Protein AF-A0A972IA27-F1 (afdb_monomer)

Mean predicted aligned error: 13.94 Å

Secondary structure (DSSP, 8-state):
-EEEEE--TT-HHHHHHHHHHHHTS--EEETTEEEEE--HHHHHHHHHH-SS-SEEEEEEEEEE--SHHHHHHHHHTS-HHHHB-TTSEEEEEEEEE-SS-HHHHHHHHHHHHHHHHHHHHS--PEE-SSS-SEEEEEEEETTEEEEEEETTSS-TT--S-SPTT---SS-HHHHHHHHHHTTHHHHHHTT--EEETT-TT-HHHHHHHHHHTT--GGGGSPPPPTTBTT--HHHHHHHHHHHHHTS-S--SS-EEEEES-HHHHHHHHHHHHHTT-GGGEEEEES-GGG--PPSSS--EEEE----S--TT-HHHHHHHHHHHHHHHHHH-TT-EEEEEES-HHHHHHT-S--SEEEEEEETTEEEEEEEEE--SS--SS---TTT---GGGHHHHHHHHHHHHHHHHHHHHTTBSEEEEEES-BTTB-EEEEEETTEEEEEEPPPPTTS-HHHHHHHHHHHHHHHHHHH---GGGEEEEE-----TT-------S-PPEEEEEETTEEEEEE-SSSS--S--GGGHHHHHHHTTT-TTSEEEEES-TT-HHHHHHHHTT-EEEEEES-HHHHHHHHHHHHTTT--GGGSEEEES-HHHHHHH----EEEEEE---SEE--SSSSS-EEHHHHHHHHHHHHHHHEEEEEEEEEEE--TT----HHHHHHEEEEE-HHHHS-TTS-TTS-EEEEEEE-GGGG-

Radius of gyration: 35.7 Å; Cα contacts (8 Å, |Δi|>4): 1403; chains: 1; bounding box: 80×59×94 Å

Structure (mmCIF, N/CA/C/O backbone):
data_AF-A0A972IA27-F1
#
_entry.id   AF-A0A972IA27-F1
#
loop_
_atom_site.group_PDB
_atom_site.id
_atom_site.type_symbol
_atom_site.label_atom_id
_atom_site.label_alt_id
_atom_site.label_comp_id
_atom_site.label_asym_id
_atom_site.label_entity_id
_atom_site.label_seq_id
_atom_site.pdbx_PDB_ins_code
_atom_site.Cartn_x
_atom_site.Cartn_y
_atom_site.Cartn_z
_atom_site.occupancy
_atom_site.B_iso_or_equiv
_atom_site.auth_seq_id
_atom_site.auth_comp_id
_atom_site.auth_asym_id
_atom_site.auth_atom_id
_atom_site.pdbx_PDB_model_num
ATOM 1 N N . MET A 1 1 ? 24.805 4.452 -38.088 1.00 94.69 1 MET A N 1
ATOM 2 C CA . MET A 1 1 ? 23.675 5.249 -37.567 1.00 94.69 1 MET A CA 1
ATOM 3 C C . MET A 1 1 ? 23.928 5.416 -36.092 1.00 94.69 1 MET A C 1
ATOM 5 O O . MET A 1 1 ? 24.221 4.414 -35.439 1.00 94.69 1 MET A O 1
ATOM 9 N N . HIS A 1 2 ? 23.782 6.631 -35.568 1.00 97.25 2 HIS A N 1
ATOM 10 C CA . HIS A 1 2 ? 23.992 6.855 -34.144 1.00 97.25 2 HIS A CA 1
ATOM 11 C C . HIS A 1 2 ? 22.748 6.428 -33.351 1.00 97.25 2 HIS A C 1
ATOM 13 O O . HIS A 1 2 ? 21.704 7.080 -33.422 1.00 97.25 2 HIS A O 1
ATOM 19 N N . LEU A 1 3 ? 22.849 5.308 -32.631 1.00 97.69 3 LEU A N 1
ATOM 20 C CA . LEU A 1 3 ? 21.787 4.743 -31.800 1.00 97.69 3 LEU A CA 1
ATOM 21 C C . LEU A 1 3 ? 21.959 5.166 -30.338 1.00 97.69 3 LEU A C 1
ATOM 23 O O . LEU A 1 3 ? 23.075 5.208 -29.811 1.00 97.69 3 LEU A O 1
ATOM 27 N N . VAL A 1 4 ? 20.836 5.422 -29.668 1.00 97.62 4 VAL A N 1
ATOM 28 C CA . VAL A 1 4 ? 20.788 5.778 -28.247 1.00 97.62 4 VAL A CA 1
ATOM 29 C C . VAL A 1 4 ? 19.712 4.960 -27.539 1.00 97.62 4 VAL A C 1
ATOM 31 O O . VAL A 1 4 ? 18.527 5.059 -27.852 1.00 97.62 4 VAL A O 1
ATOM 34 N N . LEU A 1 5 ? 20.112 4.170 -26.548 1.00 97.56 5 LEU A N 1
ATOM 35 C CA . LEU A 1 5 ? 19.205 3.496 -25.624 1.00 97.56 5 LEU A CA 1
ATOM 36 C C . LEU A 1 5 ? 19.010 4.370 -24.388 1.00 97.56 5 LEU A C 1
ATOM 38 O O . LEU A 1 5 ? 19.972 4.675 -23.686 1.00 97.56 5 LEU A O 1
ATOM 42 N N . ILE A 1 6 ? 17.770 4.754 -24.093 1.00 95.44 6 ILE A N 1
ATOM 43 C CA . ILE A 1 6 ? 17.467 5.557 -22.902 1.00 95.44 6 ILE A CA 1
ATOM 44 C C . ILE A 1 6 ? 17.342 4.643 -21.690 1.00 95.44 6 ILE A C 1
ATOM 46 O O . ILE A 1 6 ? 16.484 3.753 -21.654 1.00 95.44 6 ILE A O 1
ATOM 50 N N . ALA A 1 7 ? 18.151 4.900 -20.672 1.00 93.00 7 ALA A N 1
ATOM 51 C CA . ALA A 1 7 ? 18.207 4.141 -19.436 1.00 93.00 7 ALA A CA 1
ATOM 52 C C . ALA A 1 7 ? 17.626 4.960 -18.274 1.00 93.00 7 ALA A C 1
ATOM 54 O O . ALA A 1 7 ? 17.709 6.186 -18.235 1.00 93.00 7 ALA A O 1
ATOM 55 N N . SER A 1 8 ? 17.021 4.281 -17.299 1.00 90.12 8 SER A N 1
ATOM 56 C CA . SER A 1 8 ? 16.712 4.941 -16.024 1.00 90.12 8 SER A CA 1
ATOM 57 C C . SER A 1 8 ? 18.010 5.187 -15.260 1.00 90.12 8 SER A C 1
ATOM 59 O O . SER A 1 8 ? 18.929 4.377 -15.340 1.00 90.12 8 SER A O 1
ATOM 61 N N . ARG A 1 9 ? 18.077 6.273 -14.491 1.00 87.75 9 ARG A N 1
ATOM 62 C CA . ARG A 1 9 ? 19.281 6.627 -13.734 1.00 87.75 9 ARG A CA 1
ATOM 63 C C . ARG A 1 9 ? 19.679 5.514 -12.754 1.00 87.75 9 ARG A C 1
ATOM 65 O O . ARG A 1 9 ? 18.864 5.106 -11.921 1.00 87.75 9 ARG A O 1
ATOM 72 N N . GLY A 1 10 ? 20.927 5.068 -12.843 1.00 89.94 10 GLY A N 1
ATOM 73 C CA . GLY A 1 10 ? 21.500 3.919 -12.137 1.00 89.94 10 GLY A CA 1
ATOM 74 C C . GLY A 1 10 ? 21.428 2.593 -12.911 1.00 89.94 10 GLY A C 1
ATOM 75 O O . GLY A 1 10 ? 22.058 1.619 -12.502 1.00 89.94 10 GLY A O 1
ATOM 76 N N . ALA A 1 11 ? 20.669 2.522 -14.011 1.00 94.06 11 ALA A N 1
ATOM 77 C CA . ALA A 1 11 ? 20.526 1.322 -14.841 1.00 94.06 11 ALA A CA 1
ATOM 78 C C . ALA A 1 11 ? 21.429 1.330 -16.088 1.00 94.06 11 ALA A C 1
ATOM 80 O O . ALA A 1 11 ? 21.456 0.338 -16.815 1.00 94.06 11 ALA A O 1
ATOM 81 N N . GLU A 1 12 ? 22.167 2.410 -16.345 1.00 95.75 12 GLU A N 1
ATOM 82 C CA . GLU A 1 12 ? 23.035 2.577 -17.516 1.00 95.75 12 GLU A CA 1
ATOM 83 C C . GLU A 1 12 ? 24.055 1.433 -17.664 1.00 95.75 12 GLU A C 1
ATOM 85 O O . GLU A 1 12 ? 24.086 0.830 -18.741 1.00 95.75 12 GLU A O 1
ATOM 90 N N . PRO A 1 13 ? 24.764 0.994 -16.599 1.00 95.62 13 PRO A N 1
ATOM 91 C CA . PRO A 1 13 ? 25.700 -0.129 -16.708 1.00 95.62 13 PRO A CA 1
ATOM 92 C C . PRO A 1 13 ? 25.022 -1.458 -17.073 1.00 95.62 13 PRO A C 1
ATOM 94 O O . PRO A 1 13 ? 25.626 -2.333 -17.698 1.00 95.62 13 PRO A O 1
ATOM 97 N N . VAL A 1 14 ? 23.757 -1.636 -16.672 1.00 96.56 14 VAL A N 1
ATOM 98 C CA . VAL A 1 14 ? 22.967 -2.841 -16.976 1.00 96.56 14 VAL A CA 1
ATOM 99 C C . VAL A 1 14 ? 22.548 -2.832 -18.440 1.00 96.56 14 VAL A C 1
ATOM 101 O O . VAL A 1 14 ? 22.748 -3.831 -19.131 1.00 96.56 14 VAL A O 1
ATOM 104 N N . VAL A 1 15 ? 22.048 -1.692 -18.922 1.00 97.69 15 VAL A N 1
ATOM 105 C CA . VAL A 1 15 ? 21.687 -1.496 -20.332 1.00 97.69 15 VAL A CA 1
ATOM 106 C C . VAL A 1 15 ? 22.913 -1.668 -21.227 1.00 97.69 15 VAL A C 1
ATOM 108 O O . VAL A 1 15 ? 22.825 -2.341 -22.250 1.00 97.69 15 VAL A O 1
ATOM 111 N N . ALA A 1 16 ? 24.069 -1.130 -20.831 1.00 97.75 16 ALA A N 1
ATOM 112 C CA . ALA A 1 16 ? 25.306 -1.229 -21.600 1.00 97.75 16 ALA A CA 1
ATOM 113 C C . ALA A 1 16 ? 25.785 -2.680 -21.727 1.00 97.75 16 ALA A C 1
ATOM 115 O O . ALA A 1 16 ? 26.123 -3.134 -22.824 1.00 97.75 16 ALA A O 1
ATOM 116 N N . ARG A 1 17 ? 25.760 -3.438 -20.623 1.00 96.69 17 ARG A N 1
ATOM 117 C CA . ARG A 1 17 ? 26.117 -4.863 -20.620 1.00 96.69 17 ARG A CA 1
ATOM 118 C C . ARG A 1 17 ? 25.155 -5.691 -21.466 1.00 96.69 17 ARG A C 1
ATOM 120 O O . ARG A 1 17 ? 25.600 -6.543 -22.229 1.00 96.69 17 ARG A O 1
ATOM 127 N N . GLU A 1 18 ? 23.854 -5.441 -21.337 1.00 96.75 18 GLU A N 1
ATOM 128 C CA . GLU A 1 18 ? 22.822 -6.136 -22.107 1.00 96.75 18 GLU A CA 1
ATOM 129 C C . GLU A 1 18 ? 22.964 -5.851 -23.609 1.00 96.75 18 GLU A C 1
ATOM 131 O O . GLU A 1 18 ? 23.047 -6.787 -24.402 1.00 96.75 18 GLU A O 1
ATOM 136 N N . ALA A 1 19 ? 23.090 -4.580 -24.001 1.00 97.69 19 ALA A N 1
ATOM 137 C CA . ALA A 1 19 ? 23.294 -4.183 -25.392 1.00 97.69 19 ALA A CA 1
ATOM 138 C C . ALA A 1 19 ? 24.589 -4.770 -25.972 1.00 97.69 19 ALA A C 1
ATOM 140 O O . ALA A 1 19 ? 24.576 -5.312 -27.077 1.00 97.69 19 ALA A O 1
ATOM 141 N N . SER A 1 20 ? 25.684 -4.740 -25.205 1.00 97.19 20 SER A N 1
ATOM 142 C CA . SER A 1 20 ? 26.955 -5.333 -25.633 1.00 97.19 20 SER A CA 1
ATOM 143 C C . SER A 1 20 ? 26.842 -6.841 -25.840 1.00 97.19 20 SER A C 1
ATOM 145 O O . SER A 1 20 ? 27.381 -7.373 -26.806 1.00 97.19 20 SER A O 1
ATOM 147 N N . SER A 1 21 ? 26.110 -7.532 -24.960 1.00 95.44 21 SER A N 1
ATOM 148 C CA . SER A 1 21 ? 25.862 -8.970 -25.084 1.00 95.44 21 SER A CA 1
ATOM 149 C C . SER A 1 21 ? 25.001 -9.309 -26.299 1.00 95.44 21 SER A C 1
ATOM 151 O O . SER A 1 21 ? 25.251 -10.326 -26.935 1.00 95.44 21 SER A O 1
ATOM 153 N N . ILE A 1 22 ? 23.993 -8.491 -26.617 1.00 96.00 22 ILE A N 1
ATOM 154 C CA . ILE A 1 22 ? 23.110 -8.703 -27.775 1.00 96.00 22 ILE A CA 1
ATOM 155 C C . ILE A 1 22 ? 23.876 -8.507 -29.089 1.00 96.00 22 ILE A C 1
ATOM 157 O O . ILE A 1 22 ? 23.634 -9.224 -30.057 1.00 96.00 22 ILE A O 1
ATOM 161 N N . LEU A 1 23 ? 24.785 -7.532 -29.130 1.00 96.69 23 LEU A N 1
ATOM 162 C CA . LEU A 1 23 ? 25.497 -7.147 -30.350 1.00 96.69 23 LEU A CA 1
ATOM 163 C C . LEU A 1 23 ? 26.882 -7.790 -30.496 1.00 96.69 23 LEU A C 1
ATOM 165 O O . LEU A 1 23 ? 27.487 -7.683 -31.559 1.00 96.69 23 LEU A O 1
ATOM 169 N N . GLY A 1 24 ? 27.410 -8.412 -29.440 1.00 95.50 24 GLY A N 1
ATOM 170 C CA . GLY A 1 24 ? 28.750 -9.001 -29.428 1.00 95.50 24 GLY A CA 1
ATOM 171 C C . GLY A 1 24 ? 29.892 -7.977 -29.483 1.00 95.50 24 GLY A C 1
ATOM 172 O O . GLY A 1 24 ? 30.992 -8.319 -29.908 1.00 95.50 24 GLY A O 1
ATOM 173 N N . ARG A 1 25 ? 29.653 -6.718 -29.091 1.00 94.50 25 ARG A N 1
ATOM 174 C CA . ARG A 1 25 ? 30.650 -5.630 -29.130 1.00 94.50 25 ARG A CA 1
ATOM 175 C C . ARG A 1 25 ? 30.381 -4.564 -28.074 1.00 94.50 25 ARG A C 1
ATOM 177 O O . ARG A 1 25 ? 29.263 -4.452 -27.589 1.00 94.50 25 ARG A O 1
ATOM 184 N N . ALA A 1 26 ? 31.400 -3.780 -27.730 1.00 91.94 26 ALA A N 1
ATOM 185 C CA . ALA A 1 26 ? 31.288 -2.731 -26.721 1.00 91.94 26 ALA A CA 1
ATOM 186 C C . ALA A 1 26 ? 30.382 -1.568 -27.167 1.00 91.94 26 ALA A C 1
ATOM 188 O O . ALA A 1 26 ? 30.268 -1.262 -28.356 1.00 91.94 26 ALA A O 1
ATOM 189 N N . VAL A 1 27 ? 29.781 -0.904 -26.180 1.00 96.50 27 VAL A N 1
ATOM 190 C CA . VAL A 1 27 ? 28.950 0.300 -26.318 1.00 96.50 27 VAL A CA 1
ATOM 191 C C . VAL A 1 27 ? 29.427 1.368 -25.333 1.00 96.50 27 VAL A C 1
ATOM 193 O O . VAL A 1 27 ? 30.129 1.059 -24.370 1.00 96.50 27 VAL A O 1
ATOM 196 N N . GLU A 1 28 ? 29.050 2.621 -25.562 1.00 96.62 28 GLU A N 1
ATOM 197 C CA . GLU A 1 28 ? 29.453 3.750 -24.725 1.00 96.62 28 GLU A CA 1
ATOM 198 C C . GLU A 1 28 ? 28.367 4.067 -23.688 1.00 96.62 28 GLU A C 1
ATOM 200 O O . GLU A 1 28 ? 27.224 4.366 -24.035 1.00 96.62 28 GLU A O 1
ATOM 205 N N . GLU A 1 29 ? 28.716 4.017 -22.403 1.00 95.31 29 GLU A N 1
ATOM 206 C CA . GLU A 1 29 ? 27.833 4.450 -21.319 1.00 95.31 29 GLU A CA 1
ATOM 207 C C . GLU A 1 29 ? 27.891 5.974 -21.156 1.00 95.31 29 GLU A C 1
ATOM 209 O O . GLU A 1 29 ? 28.967 6.569 -21.109 1.00 95.31 29 GLU A O 1
ATOM 214 N N . ARG A 1 30 ? 26.724 6.607 -21.021 1.00 92.81 30 ARG A N 1
ATOM 215 C CA . ARG A 1 30 ? 26.578 8.012 -20.635 1.00 92.81 30 ARG A CA 1
ATOM 216 C C . ARG A 1 30 ? 25.517 8.131 -19.552 1.00 92.81 30 ARG A C 1
ATOM 218 O O . ARG A 1 30 ? 24.707 7.234 -19.350 1.00 92.81 30 ARG A O 1
ATOM 225 N N . VAL A 1 31 ? 25.473 9.263 -18.856 1.00 89.12 31 VAL A N 1
ATOM 226 C CA . VAL A 1 31 ? 24.441 9.493 -17.834 1.00 89.12 31 VAL A CA 1
ATOM 227 C C . VAL A 1 31 ? 23.046 9.390 -18.469 1.00 89.12 31 VAL A C 1
ATOM 229 O O . VAL A 1 31 ? 22.738 10.084 -19.436 1.00 89.12 31 VAL A O 1
ATOM 232 N N . GLY A 1 32 ? 22.202 8.501 -17.941 1.00 90.81 32 GLY A N 1
ATOM 233 C CA . GLY A 1 32 ? 20.848 8.227 -18.428 1.00 90.81 32 GLY A CA 1
ATOM 234 C C . GLY A 1 32 ? 20.742 7.525 -19.788 1.00 90.81 32 GLY A C 1
ATOM 235 O O . GLY A 1 32 ? 19.629 7.390 -20.302 1.00 90.81 32 GLY A O 1
ATOM 236 N N . SER A 1 33 ? 21.842 7.094 -20.414 1.00 94.81 33 SER A N 1
ATOM 237 C CA . SER A 1 33 ? 21.788 6.556 -21.779 1.00 94.81 33 SER A CA 1
ATOM 238 C C . SER A 1 33 ? 22.978 5.678 -22.168 1.00 94.81 33 SER A C 1
ATOM 240 O O . SER A 1 33 ? 24.042 5.712 -21.563 1.00 94.81 33 SER A O 1
ATOM 242 N N . VAL A 1 34 ? 22.795 4.875 -23.214 1.00 97.62 34 VAL A N 1
ATOM 243 C CA . VAL A 1 34 ? 23.855 4.073 -23.832 1.00 97.62 34 VAL A CA 1
ATOM 244 C C . VAL A 1 34 ? 23.902 4.381 -25.319 1.00 97.62 34 VAL A C 1
ATOM 246 O O . VAL A 1 34 ? 22.872 4.363 -25.992 1.00 97.62 34 VAL A O 1
ATOM 249 N N . HIS A 1 35 ? 25.092 4.688 -25.816 1.00 97.31 35 HIS A N 1
ATOM 250 C CA . HIS A 1 35 ? 25.346 5.194 -27.157 1.00 97.31 35 HIS A CA 1
ATOM 251 C C . HIS A 1 35 ? 26.157 4.181 -27.966 1.00 97.31 35 HIS A C 1
ATOM 253 O O . HIS A 1 35 ? 27.062 3.527 -27.446 1.00 97.31 35 HIS A O 1
ATOM 259 N N . LEU A 1 36 ? 25.843 4.061 -29.255 1.00 97.06 36 LEU A N 1
ATOM 260 C CA . LEU A 1 36 ? 26.620 3.248 -30.184 1.00 97.06 36 LEU A CA 1
ATOM 261 C C . LEU A 1 36 ? 26.410 3.674 -31.638 1.00 97.06 36 LEU A C 1
ATOM 263 O O . LEU A 1 36 ? 25.343 4.156 -32.008 1.00 97.06 36 LEU A O 1
ATOM 267 N N . GLU A 1 37 ? 27.404 3.406 -32.482 1.00 97.06 37 GLU A N 1
ATOM 268 C CA . GLU A 1 37 ? 27.224 3.386 -33.934 1.00 97.06 37 GLU A CA 1
ATOM 269 C C . GLU A 1 37 ? 26.812 1.988 -34.388 1.00 97.06 37 GLU A C 1
ATOM 271 O O . GLU A 1 37 ? 27.497 1.006 -34.088 1.00 97.06 37 GLU A O 1
ATOM 276 N N . GLY A 1 38 ? 25.703 1.883 -35.119 1.00 95.56 38 GLY A N 1
ATOM 277 C CA . GLY A 1 38 ? 25.180 0.598 -35.581 1.00 95.56 38 GLY A CA 1
ATOM 278 C C . GLY A 1 38 ? 24.399 0.648 -36.886 1.00 95.56 38 GLY A C 1
ATOM 279 O O . GLY A 1 38 ? 24.128 1.715 -37.449 1.00 95.56 38 GLY A O 1
ATOM 280 N N . SER A 1 39 ? 24.080 -0.551 -37.366 1.00 97.25 39 SER A N 1
ATOM 281 C CA . SER A 1 39 ? 23.211 -0.799 -38.515 1.00 97.25 39 SER A CA 1
ATOM 282 C C . SER A 1 39 ? 21.729 -0.814 -38.110 1.00 97.25 39 SER A C 1
ATOM 284 O O . SER A 1 39 ? 21.386 -0.852 -36.926 1.00 97.25 39 SER A O 1
ATOM 286 N N . LEU A 1 40 ? 20.827 -0.838 -39.094 1.00 96.56 40 LEU A N 1
ATOM 287 C CA . LEU A 1 40 ? 19.398 -1.044 -38.839 1.00 96.56 40 LEU A CA 1
ATOM 288 C C . LEU A 1 40 ? 19.109 -2.438 -38.244 1.00 96.56 40 LEU A C 1
ATOM 290 O O . LEU A 1 40 ? 18.202 -2.586 -37.427 1.00 96.56 40 LEU A O 1
ATOM 294 N N . GLU A 1 41 ? 19.906 -3.452 -38.598 1.00 97.62 41 GLU A N 1
ATOM 295 C CA . GLU A 1 41 ? 19.816 -4.786 -37.991 1.00 97.62 41 GLU A CA 1
ATOM 296 C C . GLU A 1 41 ? 20.146 -4.741 -36.493 1.00 97.62 41 GLU A C 1
ATOM 298 O O . GLU A 1 41 ? 19.406 -5.313 -35.691 1.00 97.62 41 GLU A O 1
ATOM 303 N N . ASP A 1 42 ? 21.189 -3.993 -36.105 1.00 97.69 42 ASP A N 1
ATOM 304 C CA . ASP A 1 42 ? 21.529 -3.766 -34.693 1.00 97.69 42 ASP A CA 1
ATOM 305 C C . ASP A 1 42 ? 20.363 -3.097 -33.957 1.00 97.69 42 ASP A C 1
ATOM 307 O O . ASP A 1 42 ? 19.991 -3.520 -32.861 1.00 97.69 42 ASP A O 1
ATOM 311 N N . ALA A 1 43 ? 19.735 -2.090 -34.575 1.00 97.12 43 ALA A N 1
ATOM 312 C CA . ALA A 1 43 ? 18.568 -1.424 -34.009 1.00 97.12 43 ALA A CA 1
ATOM 313 C C . ALA A 1 43 ? 17.400 -2.401 -33.794 1.00 97.12 43 ALA A C 1
ATOM 315 O O . ALA A 1 43 ? 16.767 -2.364 -32.741 1.00 97.12 43 ALA A O 1
ATOM 316 N N . TYR A 1 44 ? 17.130 -3.319 -34.727 1.00 97.62 44 TYR A N 1
ATOM 317 C CA . TYR A 1 44 ? 16.086 -4.331 -34.541 1.00 97.62 44 TYR A CA 1
ATOM 318 C C . TYR A 1 44 ? 16.428 -5.368 -33.474 1.00 97.62 44 TYR A C 1
ATOM 320 O O . TYR A 1 44 ? 15.554 -5.707 -32.672 1.00 97.62 44 TYR A O 1
ATOM 328 N N . ARG A 1 45 ? 17.685 -5.824 -33.403 1.00 97.56 45 ARG A N 1
ATOM 329 C CA . ARG A 1 45 ? 18.143 -6.713 -32.326 1.00 97.56 45 ARG A CA 1
ATOM 330 C C . ARG A 1 45 ? 17.986 -6.054 -30.961 1.00 97.56 45 ARG A C 1
ATOM 332 O O . ARG A 1 45 ? 17.473 -6.685 -30.042 1.00 97.56 45 ARG A O 1
ATOM 339 N N . LEU A 1 46 ? 18.340 -4.775 -30.837 1.00 97.38 46 LEU A N 1
ATOM 340 C CA . LEU A 1 46 ? 18.140 -4.011 -29.607 1.00 97.38 46 LEU A CA 1
ATOM 341 C C . LEU A 1 46 ? 16.652 -3.790 -29.304 1.00 97.38 46 LEU A C 1
ATOM 343 O O . LEU A 1 46 ? 16.228 -4.090 -28.193 1.00 97.38 46 LEU A O 1
ATOM 347 N N . ARG A 1 47 ? 15.846 -3.337 -30.277 1.00 95.69 47 ARG A N 1
ATOM 348 C CA . ARG A 1 47 ? 14.391 -3.100 -30.132 1.00 95.69 47 ARG A CA 1
ATOM 349 C C . ARG A 1 47 ? 13.666 -4.331 -29.5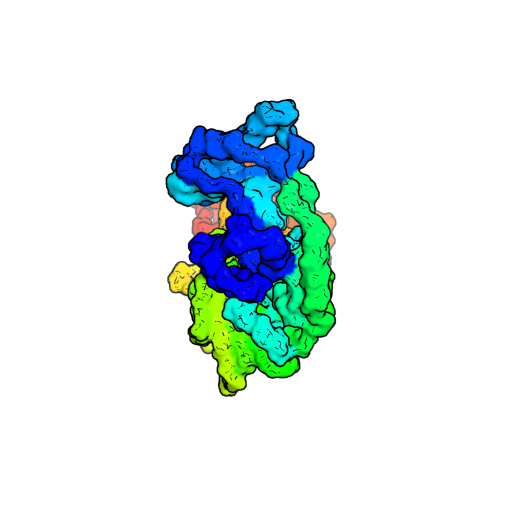97 1.00 95.69 47 ARG A C 1
ATOM 351 O O . ARG A 1 47 ? 12.747 -4.202 -28.792 1.00 95.69 47 ARG A O 1
ATOM 358 N N . LEU A 1 48 ? 14.055 -5.510 -30.077 1.00 96.00 48 LEU A N 1
ATOM 359 C CA . LEU A 1 48 ? 13.422 -6.768 -29.705 1.00 96.00 48 LEU A CA 1
ATOM 360 C C . LEU A 1 48 ? 14.038 -7.400 -28.452 1.00 96.00 48 LEU A C 1
ATOM 362 O O . LEU A 1 48 ? 13.308 -7.988 -27.655 1.00 96.00 48 LEU A O 1
ATOM 366 N N . GLY A 1 49 ? 15.357 -7.299 -28.283 1.00 96.06 49 GLY A N 1
ATOM 367 C CA . GLY A 1 49 ? 16.116 -8.046 -27.282 1.00 96.06 49 GLY A CA 1
ATOM 368 C C . GLY A 1 49 ? 16.335 -7.334 -25.949 1.00 96.06 49 GLY A C 1
ATOM 369 O O . GLY A 1 49 ? 16.372 -8.007 -24.919 1.00 96.06 49 GLY A O 1
ATOM 370 N N . VAL A 1 50 ? 16.474 -6.004 -25.935 1.00 96.81 50 VAL A N 1
ATOM 371 C CA . VAL A 1 50 ? 16.831 -5.263 -24.713 1.00 96.81 50 VAL A CA 1
ATOM 372 C C . VAL A 1 50 ? 15.662 -5.248 -23.722 1.00 96.81 50 VAL A C 1
ATOM 374 O O . VAL A 1 50 ? 14.532 -4.908 -24.075 1.00 96.81 50 VAL A O 1
ATOM 377 N N . ARG A 1 51 ? 15.911 -5.609 -22.461 1.00 96.94 51 ARG A N 1
ATOM 378 C CA . ARG A 1 51 ? 14.884 -5.677 -21.406 1.00 96.94 51 ARG A CA 1
ATOM 379 C C . ARG A 1 51 ? 14.909 -4.451 -20.504 1.00 96.94 51 ARG A C 1
ATOM 381 O O . ARG A 1 51 ? 13.862 -4.041 -19.993 1.00 96.94 51 ARG A O 1
ATOM 388 N N . SER A 1 52 ? 16.099 -3.895 -20.296 1.00 96.44 52 SER A N 1
ATOM 389 C CA . SER A 1 52 ? 16.383 -2.871 -19.284 1.00 96.44 52 SER A CA 1
ATOM 390 C C . SER A 1 52 ? 16.240 -1.427 -19.786 1.00 96.44 52 SER A C 1
ATOM 392 O O . SER A 1 52 ? 16.015 -0.513 -18.986 1.00 96.44 52 SER A O 1
ATOM 394 N N . ALA A 1 53 ? 16.301 -1.203 -21.104 1.00 96.06 53 ALA A N 1
ATOM 395 C CA . ALA A 1 53 ? 16.129 0.121 -21.699 1.00 96.06 53 ALA A CA 1
ATOM 396 C C . ALA A 1 53 ? 14.652 0.550 -21.764 1.00 96.06 53 ALA A C 1
ATOM 398 O O . ALA A 1 53 ? 13.730 -0.263 -21.821 1.00 96.06 53 ALA A O 1
ATOM 399 N N . SER A 1 54 ? 14.428 1.862 -21.774 1.00 92.81 54 SER A N 1
ATOM 400 C CA . SER A 1 54 ? 13.095 2.468 -21.867 1.00 92.81 54 SER A CA 1
ATOM 401 C C . SER A 1 54 ? 12.733 2.926 -23.279 1.00 92.81 54 SER A C 1
ATOM 403 O O . SER A 1 54 ? 11.555 2.911 -23.623 1.00 92.81 54 SER A O 1
ATOM 405 N N . ARG A 1 55 ? 13.715 3.312 -24.103 1.00 95.12 55 ARG A N 1
ATOM 406 C CA . ARG A 1 55 ? 13.534 3.725 -25.506 1.00 95.12 55 ARG A CA 1
ATOM 407 C C . ARG A 1 55 ? 14.769 3.382 -26.330 1.00 95.12 55 ARG A C 1
ATOM 409 O O . ARG A 1 55 ? 15.859 3.286 -25.767 1.00 95.12 55 ARG A O 1
ATOM 416 N N . LEU A 1 56 ? 14.583 3.265 -27.642 1.00 96.81 56 LEU A N 1
ATOM 417 C CA . LEU A 1 56 ? 15.645 3.163 -28.640 1.00 96.81 56 LEU A CA 1
ATOM 418 C C . LEU A 1 56 ? 15.470 4.300 -29.646 1.00 96.81 56 LEU A C 1
ATOM 420 O O . LEU A 1 56 ? 14.456 4.362 -30.339 1.00 96.81 56 LEU A O 1
ATOM 424 N N . LEU A 1 57 ? 16.453 5.187 -29.718 1.00 97.25 57 LEU A N 1
ATOM 425 C CA . LEU A 1 57 ? 16.430 6.374 -30.559 1.00 97.25 57 LEU A CA 1
ATOM 426 C C . LEU A 1 57 ? 17.531 6.313 -31.622 1.00 97.25 57 LEU A C 1
ATOM 428 O O . LEU A 1 57 ? 18.598 5.749 -31.381 1.00 97.25 57 LEU A O 1
ATOM 432 N N . VAL A 1 58 ? 17.290 6.948 -32.767 1.00 96.94 58 VAL A N 1
ATOM 433 C CA . VAL A 1 58 ? 18.298 7.257 -33.790 1.00 96.94 58 VAL A CA 1
ATOM 434 C C . VAL A 1 58 ? 18.485 8.758 -33.835 1.00 96.94 58 VAL A C 1
ATOM 436 O O . VAL A 1 58 ? 17.521 9.489 -34.058 1.00 96.94 58 VAL A O 1
ATOM 439 N N . VAL A 1 59 ? 19.712 9.229 -33.647 1.00 97.19 59 VAL A N 1
ATOM 440 C CA . VAL A 1 59 ? 20.006 10.661 -33.723 1.00 97.19 59 VAL A CA 1
ATOM 441 C C . VAL A 1 59 ? 19.947 11.120 -35.174 1.00 97.19 59 VAL A C 1
ATOM 443 O O . VAL A 1 59 ? 20.654 10.592 -36.028 1.00 97.19 59 VAL A O 1
ATOM 446 N N . LEU A 1 60 ? 19.088 12.106 -35.432 1.00 96.81 60 LEU A N 1
ATOM 447 C CA . LEU A 1 60 ? 18.928 12.733 -36.742 1.00 96.81 60 LEU A CA 1
ATOM 448 C C . LEU A 1 60 ? 19.829 13.958 -36.873 1.00 96.81 60 LEU A C 1
ATOM 450 O O . LEU A 1 60 ? 20.428 14.178 -37.920 1.00 96.81 60 LEU A O 1
ATOM 454 N N . ARG A 1 61 ? 19.915 14.768 -35.810 1.00 96.12 61 ARG A N 1
ATOM 455 C CA . ARG A 1 61 ? 20.686 16.013 -35.812 1.00 96.12 61 ARG A CA 1
ATOM 456 C C . ARG A 1 61 ? 21.091 16.428 -34.400 1.00 96.12 61 ARG A C 1
ATOM 458 O O . ARG A 1 61 ? 20.300 16.299 -33.468 1.00 96.12 61 ARG A O 1
ATOM 465 N N . ARG A 1 62 ? 22.299 16.974 -34.262 1.00 96.50 62 ARG A N 1
ATOM 466 C CA . A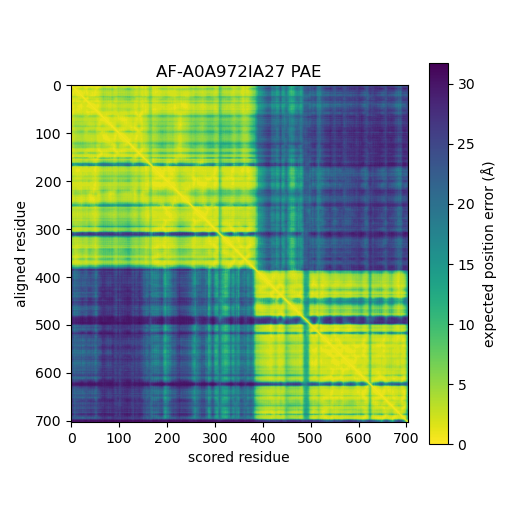RG A 1 62 ? 22.754 17.740 -33.090 1.00 96.50 62 ARG A CA 1
ATOM 467 C C . ARG A 1 62 ? 22.971 19.189 -33.505 1.00 96.50 62 ARG A C 1
ATOM 469 O O . ARG A 1 62 ? 23.383 19.425 -34.639 1.00 96.50 62 ARG A O 1
ATOM 476 N N . PHE A 1 63 ? 22.658 20.127 -32.625 1.00 97.06 63 PHE A N 1
ATOM 477 C CA . PHE A 1 63 ? 22.809 21.555 -32.887 1.00 97.06 63 PHE A CA 1
ATOM 478 C C . PHE A 1 63 ? 22.945 22.345 -31.583 1.00 97.06 63 PHE A C 1
ATOM 480 O O . PHE A 1 63 ? 22.551 21.874 -30.514 1.00 97.06 63 PHE A O 1
ATOM 487 N N . GLU A 1 64 ? 23.510 23.543 -31.689 1.00 95.94 64 GLU A N 1
ATOM 488 C CA . GLU A 1 64 ? 23.597 24.508 -30.595 1.00 95.94 64 GLU A CA 1
ATOM 489 C C . GLU A 1 64 ? 22.341 25.386 -30.556 1.00 95.94 64 GLU A C 1
ATOM 491 O O . GLU A 1 64 ? 21.755 25.712 -31.590 1.00 95.94 64 GLU A O 1
ATOM 496 N N . GLY A 1 65 ? 21.937 25.777 -29.352 1.00 92.75 65 GLY A N 1
ATOM 497 C CA . GLY A 1 65 ? 20.786 26.629 -29.093 1.00 92.75 65 GLY A CA 1
ATOM 498 C C . GLY A 1 65 ? 19.577 25.864 -28.557 1.00 92.75 65 GLY A C 1
ATOM 499 O O . GLY A 1 65 ? 19.085 24.898 -29.139 1.00 92.75 65 GLY A O 1
ATOM 500 N N . THR A 1 66 ? 19.051 26.353 -27.434 1.00 93.88 66 THR A N 1
ATOM 501 C CA . THR A 1 66 ? 17.845 25.824 -26.778 1.00 93.88 66 THR A CA 1
ATOM 502 C C . THR A 1 66 ? 16.751 26.887 -26.620 1.00 93.88 66 THR A C 1
ATOM 504 O O . THR A 1 66 ? 15.941 26.821 -25.694 1.00 93.88 66 THR A O 1
ATOM 507 N N . THR A 1 67 ? 16.726 27.861 -27.538 1.00 96.38 67 THR A N 1
ATOM 508 C CA . THR A 1 67 ? 15.646 28.844 -27.719 1.00 96.38 67 THR A CA 1
ATOM 509 C C . THR A 1 67 ? 14.692 28.410 -28.832 1.00 96.38 67 THR A C 1
ATOM 511 O O . THR A 1 67 ? 15.034 27.598 -29.695 1.00 96.38 67 THR A O 1
ATOM 514 N N . GLY A 1 68 ? 13.483 28.962 -28.835 1.00 96.44 68 GLY A N 1
ATOM 515 C CA . GLY A 1 68 ? 12.432 28.628 -29.781 1.00 96.44 68 GLY A CA 1
ATOM 516 C C . GLY A 1 68 ? 12.797 28.914 -31.231 1.00 96.44 68 GLY A C 1
ATOM 517 O O . GLY A 1 68 ? 12.344 28.180 -32.107 1.00 96.44 68 GLY A O 1
ATOM 518 N N . ASP A 1 69 ? 13.611 29.937 -31.484 1.00 97.06 69 ASP A N 1
ATOM 519 C CA . ASP A 1 69 ? 14.071 30.281 -32.831 1.00 97.06 69 ASP A CA 1
ATOM 520 C C . ASP A 1 69 ? 15.207 29.369 -33.285 1.00 97.06 69 ASP A C 1
ATOM 522 O O . ASP A 1 69 ? 15.102 28.785 -34.359 1.00 97.06 69 ASP A O 1
ATOM 526 N N . ALA A 1 70 ? 16.203 29.110 -32.429 1.00 96.75 70 ALA A N 1
ATOM 527 C CA . ALA A 1 70 ? 17.286 28.176 -32.749 1.00 96.75 70 ALA A CA 1
ATOM 528 C C . ALA A 1 70 ? 16.754 26.760 -33.034 1.00 96.75 70 ALA A C 1
ATOM 530 O O . ALA A 1 70 ? 17.151 26.115 -34.004 1.00 96.75 70 ALA A O 1
ATOM 531 N N . VAL A 1 71 ? 15.797 26.286 -32.224 1.00 97.62 71 VAL A N 1
ATOM 532 C CA . VAL A 1 71 ? 15.119 25.002 -32.458 1.00 97.62 71 VAL A CA 1
ATOM 533 C C . VAL A 1 71 ? 14.339 25.023 -33.771 1.00 97.62 71 VAL A C 1
ATOM 535 O O . VAL A 1 71 ? 14.399 24.048 -34.520 1.00 97.62 71 VAL A O 1
ATOM 538 N N . TYR A 1 72 ? 13.605 26.100 -34.063 1.00 98.19 72 TYR A N 1
ATOM 539 C CA . TYR A 1 72 ? 12.822 26.195 -35.293 1.00 98.19 72 TYR A CA 1
ATOM 540 C C . TYR A 1 72 ? 13.717 26.187 -36.541 1.00 98.19 72 TYR A C 1
ATOM 542 O O . TYR A 1 72 ? 13.459 25.427 -37.476 1.00 98.19 72 TYR A O 1
ATOM 550 N N . GLU A 1 73 ? 14.785 26.984 -36.543 1.00 97.69 73 GLU A N 1
ATOM 551 C CA . GLU A 1 73 ? 15.755 27.069 -37.638 1.00 97.69 73 GLU A CA 1
ATOM 552 C C . GLU A 1 73 ? 16.447 25.722 -37.872 1.00 97.69 73 GLU A C 1
ATOM 554 O O . GLU A 1 73 ? 16.393 25.181 -38.979 1.00 97.69 73 GLU A O 1
ATOM 559 N N . ALA A 1 74 ? 16.997 25.114 -36.815 1.00 97.12 74 ALA A N 1
ATOM 560 C CA . ALA A 1 74 ? 17.712 23.845 -36.921 1.00 97.12 74 ALA A CA 1
ATOM 561 C C . ALA A 1 74 ? 16.827 22.698 -37.435 1.00 97.12 74 ALA A C 1
ATOM 563 O O . ALA A 1 74 ? 17.291 21.852 -38.206 1.00 97.12 74 ALA A O 1
ATOM 564 N N . LEU A 1 75 ? 15.555 22.650 -37.021 1.00 97.56 75 LEU A N 1
ATOM 565 C CA . LEU A 1 75 ? 14.610 21.628 -37.479 1.00 97.56 75 LEU A CA 1
ATOM 566 C C . LEU A 1 75 ? 14.093 21.907 -38.895 1.00 97.56 75 LEU A C 1
ATOM 568 O O . LEU A 1 75 ? 13.874 20.955 -39.637 1.00 97.56 75 LEU A O 1
ATOM 572 N N . SER A 1 76 ? 13.953 23.168 -39.309 1.00 96.75 76 SER A N 1
ATOM 573 C CA . SER A 1 76 ? 13.504 23.529 -40.667 1.00 96.75 76 SER A CA 1
ATOM 574 C C . SER A 1 76 ? 14.464 23.054 -41.768 1.00 96.75 76 SER A C 1
ATOM 576 O O . SER A 1 76 ? 14.086 22.905 -42.935 1.00 96.75 76 SER A O 1
ATOM 578 N N . GLU A 1 77 ? 15.713 22.781 -41.408 1.00 95.69 77 GLU A N 1
ATOM 579 C CA . GLU A 1 77 ? 16.726 22.229 -42.303 1.00 95.69 77 GLU A CA 1
ATOM 580 C C . GLU A 1 77 ? 16.699 20.695 -42.410 1.00 95.69 77 GLU A C 1
ATOM 582 O O . GLU A 1 77 ? 17.297 20.142 -43.332 1.00 95.69 77 GLU A O 1
ATOM 587 N N . VAL A 1 78 ? 16.016 19.990 -41.502 1.00 96.62 78 VAL A N 1
ATOM 588 C CA . VAL A 1 78 ? 15.925 18.523 -41.532 1.00 96.62 78 VAL A CA 1
ATOM 589 C C . VAL A 1 78 ? 14.931 18.092 -42.613 1.00 96.62 78 VAL A C 1
ATOM 591 O O . VAL A 1 78 ? 13.791 18.553 -42.643 1.00 96.62 78 VAL A O 1
ATOM 594 N N . ALA A 1 79 ? 15.351 17.183 -43.497 1.00 95.75 79 ALA A N 1
ATOM 595 C CA . ALA A 1 79 ? 14.522 16.638 -44.574 1.00 95.75 79 ALA A CA 1
ATOM 596 C C . ALA A 1 79 ? 13.522 15.587 -44.048 1.00 95.75 79 ALA A C 1
ATOM 598 O O . ALA A 1 79 ? 13.632 14.393 -44.323 1.00 95.75 79 ALA A O 1
ATOM 599 N N . PHE A 1 80 ? 12.547 16.014 -43.241 1.00 96.81 80 PHE A N 1
ATOM 600 C CA . PHE A 1 80 ? 11.530 15.118 -42.675 1.00 96.81 80 PHE A CA 1
ATOM 601 C C . PHE A 1 80 ? 10.698 14.399 -43.741 1.00 96.81 80 PHE A C 1
ATOM 603 O O . PHE A 1 80 ? 10.255 13.278 -43.509 1.00 96.81 80 PHE A O 1
ATOM 610 N N . GLU A 1 81 ? 10.526 15.021 -44.905 1.00 95.31 81 GLU A N 1
ATOM 611 C CA . GLU A 1 81 ? 9.846 14.458 -46.069 1.00 95.31 81 GLU A CA 1
ATOM 612 C C . GLU A 1 81 ? 10.515 13.186 -46.621 1.00 95.31 81 GLU A C 1
ATOM 614 O O . GLU A 1 81 ? 9.846 12.367 -47.248 1.00 95.31 81 GLU A O 1
ATOM 619 N N . GLU A 1 82 ? 11.808 12.985 -46.350 1.00 94.75 82 GLU A N 1
ATOM 620 C CA . GLU A 1 82 ? 12.529 11.747 -46.673 1.00 94.75 82 GLU A CA 1
ATOM 621 C C . GLU A 1 82 ? 12.357 10.676 -45.583 1.00 94.75 82 GLU A C 1
ATOM 623 O O . GLU A 1 82 ? 12.585 9.493 -45.829 1.00 94.75 82 GLU A O 1
ATOM 628 N N . LEU A 1 83 ? 11.940 11.072 -44.373 1.00 94.62 83 LEU A N 1
ATOM 629 C CA . LEU A 1 83 ? 11.731 10.175 -43.234 1.00 94.62 83 LEU A CA 1
ATOM 630 C C . LEU A 1 83 ? 10.297 9.652 -43.151 1.00 94.62 83 LEU A C 1
ATOM 632 O O . LEU A 1 83 ? 10.105 8.512 -42.732 1.00 94.62 83 LEU A O 1
ATOM 636 N N . PHE A 1 84 ? 9.295 10.464 -43.490 1.00 95.88 84 PHE A N 1
ATOM 637 C CA . PHE A 1 84 ? 7.888 10.062 -43.489 1.00 95.88 84 PHE A CA 1
ATOM 638 C C . PHE A 1 84 ? 7.033 10.944 -44.407 1.00 95.88 84 PHE A C 1
ATOM 640 O O . PHE A 1 84 ? 7.393 12.070 -44.738 1.00 95.88 84 PHE A O 1
ATOM 647 N N . SER A 1 85 ? 5.870 10.434 -44.819 1.00 94.12 85 SER A N 1
ATOM 648 C CA . SER A 1 85 ? 4.946 11.177 -45.692 1.00 94.12 85 SER A CA 1
ATOM 649 C C . SER A 1 85 ? 4.050 12.158 -44.925 1.00 94.12 85 SER A C 1
ATOM 651 O O . SER A 1 85 ? 3.751 11.952 -43.748 1.00 94.12 85 SER A O 1
ATOM 653 N N . SER A 1 86 ? 3.503 13.160 -45.624 1.00 93.44 86 SER A N 1
ATOM 654 C CA . SER A 1 86 ? 2.492 14.097 -45.097 1.00 93.44 86 SER A CA 1
ATOM 655 C C . SER A 1 86 ? 1.223 13.412 -44.566 1.00 93.44 86 SER A C 1
ATOM 657 O O . SER A 1 86 ? 0.479 14.009 -43.793 1.00 93.44 86 SER A O 1
ATOM 659 N N . ARG A 1 87 ? 0.959 12.156 -44.949 1.00 93.25 87 ARG A N 1
ATOM 660 C CA . ARG A 1 87 ? -0.201 11.384 -44.477 1.00 93.25 87 ARG A CA 1
ATOM 661 C C . ARG A 1 87 ? 0.000 10.783 -43.087 1.00 93.25 87 ARG A C 1
ATOM 663 O O . ARG A 1 87 ? -0.984 10.400 -42.460 1.00 93.25 87 ARG A O 1
ATOM 670 N N . ALA A 1 88 ? 1.241 10.690 -42.612 1.00 94.06 88 ALA A N 1
ATOM 671 C CA . ALA A 1 88 ? 1.539 10.136 -41.300 1.00 94.06 88 ALA A CA 1
ATOM 672 C C . ALA A 1 88 ? 1.120 11.098 -40.177 1.00 94.06 88 ALA A C 1
ATOM 674 O O . ALA A 1 88 ? 1.202 12.327 -40.295 1.00 94.06 88 ALA A O 1
ATOM 675 N N . ARG A 1 89 ? 0.710 10.523 -39.049 1.00 94.94 89 ARG A N 1
ATOM 676 C CA . ARG A 1 89 ? 0.541 11.227 -37.781 1.00 94.94 89 ARG A CA 1
ATOM 677 C C . ARG A 1 89 ? 1.877 11.268 -37.060 1.00 94.94 89 ARG A C 1
ATOM 679 O O . ARG A 1 89 ? 2.505 10.229 -36.867 1.00 94.94 89 ARG A O 1
ATOM 686 N N . PHE A 1 90 ? 2.296 12.434 -36.591 1.00 96.12 90 PHE A N 1
ATOM 687 C CA . PHE A 1 90 ? 3.547 12.565 -35.850 1.00 96.12 90 PHE A CA 1
ATOM 688 C C . PHE A 1 90 ? 3.367 13.224 -34.485 1.00 96.12 90 PHE A C 1
ATOM 690 O O . PHE A 1 90 ? 2.377 13.900 -34.196 1.00 96.12 90 PHE A O 1
ATOM 697 N N . VAL A 1 91 ? 4.371 13.055 -33.632 1.00 96.38 91 VAL A N 1
ATOM 698 C CA . VAL A 1 91 ? 4.508 13.815 -32.393 1.00 96.38 91 VAL A CA 1
ATOM 699 C C . VAL A 1 91 ? 5.963 14.210 -32.183 1.00 96.38 91 VAL A C 1
ATOM 701 O O . VAL A 1 91 ? 6.872 13.450 -32.507 1.00 96.38 91 VAL A O 1
ATOM 704 N N . VAL A 1 92 ? 6.164 15.390 -31.601 1.00 96.19 92 VAL A N 1
ATOM 705 C CA . VAL A 1 92 ? 7.449 15.822 -31.046 1.00 96.19 92 VAL A CA 1
ATOM 706 C C . VAL A 1 92 ? 7.293 15.950 -29.536 1.00 96.19 92 VAL A C 1
ATOM 708 O O . VAL A 1 92 ? 6.276 16.477 -29.068 1.00 96.19 92 VAL A O 1
ATOM 711 N N . GLU A 1 93 ? 8.283 15.472 -28.791 1.00 94.88 93 GLU A N 1
ATOM 712 C CA . GLU A 1 93 ? 8.392 15.625 -27.341 1.00 94.88 93 GLU A CA 1
ATOM 713 C C . GLU A 1 93 ? 9.771 16.198 -26.990 1.00 94.88 93 GLU A C 1
ATOM 715 O O . GLU A 1 93 ? 10.794 15.592 -27.309 1.00 94.88 93 GLU A O 1
ATOM 720 N N . ALA A 1 94 ? 9.807 17.371 -26.350 1.00 95.62 94 ALA A N 1
ATOM 721 C CA . ALA A 1 94 ? 11.045 17.931 -25.818 1.00 95.62 94 ALA A CA 1
ATOM 722 C C . ALA A 1 94 ? 11.263 17.503 -24.360 1.00 95.62 94 ALA A C 1
ATOM 724 O O . ALA A 1 94 ? 10.360 17.615 -23.526 1.00 95.62 94 ALA A O 1
ATOM 725 N N . VAL A 1 95 ? 12.474 17.048 -24.044 1.00 92.44 95 VAL A N 1
ATOM 726 C CA . VAL A 1 95 ? 12.871 16.559 -22.717 1.00 92.44 95 VAL A CA 1
ATOM 727 C C . VAL A 1 95 ? 14.240 17.111 -22.326 1.00 92.44 95 VAL A C 1
ATOM 729 O O . VAL A 1 95 ? 15.078 17.358 -23.184 1.00 92.44 95 VAL A O 1
ATOM 732 N N . GLY A 1 96 ? 14.497 17.257 -21.026 1.00 90.69 96 GLY A N 1
ATOM 733 C CA . GLY A 1 96 ? 15.771 17.771 -20.513 1.00 90.69 96 GLY A CA 1
ATOM 734 C C . GLY A 1 96 ? 15.681 19.220 -20.038 1.00 90.69 96 GLY A C 1
ATOM 735 O O . GLY A 1 96 ? 14.612 19.671 -19.621 1.00 90.69 96 GLY A O 1
ATOM 736 N N . ARG A 1 97 ? 16.815 19.928 -20.040 1.00 91.06 97 ARG A N 1
ATOM 737 C CA . ARG A 1 97 ? 16.919 21.330 -19.605 1.00 91.06 97 ARG A CA 1
ATOM 738 C C . ARG A 1 97 ? 17.562 22.170 -20.704 1.00 91.06 97 ARG A C 1
ATOM 740 O O . ARG A 1 97 ? 18.621 21.799 -21.197 1.00 91.06 97 ARG A O 1
ATOM 747 N N . GLY A 1 98 ? 16.933 23.295 -21.026 1.00 91.19 98 GLY A N 1
ATOM 748 C CA . GLY A 1 98 ? 17.425 24.299 -21.968 1.00 91.19 98 GLY A CA 1
ATOM 749 C C . GLY A 1 98 ? 17.092 25.714 -21.488 1.00 91.19 98 GLY A C 1
ATOM 750 O O . GLY A 1 98 ? 16.582 25.877 -20.376 1.00 91.19 98 GLY A O 1
ATOM 751 N N . ALA A 1 99 ? 17.369 26.715 -22.322 1.00 92.50 99 ALA A N 1
ATOM 752 C CA . ALA A 1 99 ? 17.116 28.128 -22.041 1.00 92.50 99 ALA A CA 1
ATOM 753 C C . ALA A 1 99 ? 15.621 28.441 -21.867 1.00 92.50 99 ALA A C 1
ATOM 755 O O . ALA A 1 99 ? 15.261 29.334 -21.102 1.00 92.50 99 ALA A O 1
ATOM 756 N N . GLU A 1 100 ? 14.746 27.678 -22.527 1.00 94.56 100 GLU A N 1
ATOM 757 C CA . GLU A 1 100 ? 13.297 27.868 -22.473 1.00 94.56 100 GLU A CA 1
ATOM 758 C C . GLU A 1 100 ? 12.534 26.608 -22.021 1.00 94.56 100 GLU A C 1
ATOM 760 O O . GLU A 1 100 ? 13.050 25.486 -22.092 1.00 94.56 100 GLU A O 1
ATOM 765 N N . PRO A 1 101 ? 11.276 26.754 -21.552 1.00 94.94 101 PRO A N 1
ATOM 766 C CA . PRO A 1 101 ? 10.467 25.622 -21.110 1.00 94.94 101 PRO A CA 1
ATOM 767 C C . PRO A 1 101 ? 10.233 24.580 -22.214 1.00 94.94 101 PRO A C 1
ATOM 769 O O . PRO A 1 101 ? 9.840 24.907 -23.335 1.00 94.94 101 PRO A O 1
ATOM 772 N N . THR A 1 102 ? 10.344 23.294 -21.867 1.00 94.69 102 THR A N 1
ATOM 773 C CA . THR A 1 102 ? 10.179 22.164 -22.806 1.00 94.69 102 THR A CA 1
ATOM 774 C C . THR A 1 102 ? 8.843 22.171 -23.551 1.00 94.69 102 THR A C 1
ATOM 776 O O . THR A 1 102 ? 8.783 21.778 -24.715 1.00 94.69 102 THR A O 1
ATOM 779 N N . HIS A 1 103 ? 7.761 22.638 -22.919 1.00 93.56 103 HIS A N 1
ATOM 780 C CA . HIS A 1 103 ? 6.461 22.757 -23.579 1.00 93.56 103 HIS A CA 1
ATOM 781 C C . HIS A 1 103 ? 6.494 23.749 -24.749 1.00 93.56 103 HIS A C 1
ATOM 783 O O . HIS A 1 103 ? 5.947 23.450 -25.808 1.00 93.56 103 HIS A O 1
ATOM 789 N N . PHE A 1 104 ? 7.166 24.889 -24.575 1.00 96.00 104 PHE A N 1
ATOM 790 C CA . PHE A 1 104 ? 7.310 25.900 -25.618 1.00 96.00 104 PHE A CA 1
ATOM 791 C C . PHE A 1 104 ? 8.182 25.383 -26.767 1.00 96.00 104 PHE A C 1
ATOM 793 O O . PHE A 1 104 ? 7.757 25.406 -27.920 1.00 96.00 104 PHE A O 1
ATOM 800 N N . LEU A 1 105 ? 9.331 24.782 -26.451 1.00 96.69 105 LEU A N 1
ATOM 801 C CA . LEU A 1 105 ? 10.221 24.187 -27.454 1.00 96.69 105 LEU A CA 1
ATOM 802 C C . LEU A 1 105 ? 9.561 23.027 -28.214 1.00 96.69 105 LEU A C 1
ATOM 804 O O . LEU A 1 105 ? 9.778 22.859 -29.409 1.00 96.69 105 LEU A O 1
ATOM 808 N N . THR A 1 106 ? 8.684 22.265 -27.553 1.00 96.81 106 THR A N 1
ATOM 809 C CA . THR A 1 106 ? 7.861 21.241 -28.213 1.00 96.81 106 THR A CA 1
ATOM 810 C C . THR A 1 106 ? 6.918 21.847 -29.255 1.00 96.81 106 THR A C 1
ATOM 812 O O . THR A 1 106 ? 6.691 21.229 -30.292 1.00 96.81 106 THR A O 1
ATOM 815 N N . LEU A 1 107 ? 6.331 23.020 -28.990 1.00 96.50 107 LEU A N 1
ATOM 816 C CA . LEU A 1 107 ? 5.474 23.712 -29.959 1.00 96.50 107 LEU A CA 1
ATOM 817 C C . LEU A 1 107 ? 6.303 24.221 -31.141 1.00 96.50 107 LEU A C 1
ATOM 819 O O . LEU A 1 107 ? 5.993 23.880 -32.276 1.00 96.50 107 LEU A O 1
ATOM 823 N N . ARG A 1 108 ? 7.417 24.911 -30.873 1.00 97.88 108 ARG A N 1
ATOM 824 C CA . ARG A 1 108 ? 8.311 25.439 -31.919 1.00 97.88 108 ARG A CA 1
ATOM 825 C C . ARG A 1 108 ? 8.871 24.348 -32.827 1.00 97.88 108 ARG A C 1
ATOM 827 O O . ARG A 1 108 ? 8.878 24.498 -34.044 1.00 97.88 108 ARG A O 1
ATOM 834 N N . ALA A 1 109 ? 9.258 23.213 -32.252 1.00 97.25 109 ALA A N 1
ATOM 835 C CA . ALA A 1 109 ? 9.703 22.058 -33.018 1.00 97.25 109 ALA A CA 1
ATOM 836 C C . ALA A 1 109 ? 8.599 21.477 -33.918 1.00 97.25 109 ALA A C 1
ATOM 838 O O . ALA A 1 109 ? 8.876 21.039 -35.032 1.00 97.25 109 ALA A O 1
ATOM 839 N N . LYS A 1 110 ? 7.339 21.472 -33.461 1.00 96.94 110 LYS A N 1
ATOM 840 C CA . LYS A 1 110 ? 6.203 21.035 -34.288 1.00 96.94 110 LYS A CA 1
ATOM 841 C C . LYS A 1 110 ? 5.943 21.988 -35.442 1.00 96.94 110 LYS A C 1
ATOM 843 O O . LYS A 1 110 ? 5.702 21.504 -36.544 1.00 96.94 110 LYS A O 1
ATOM 848 N N . ASP A 1 111 ? 5.996 23.291 -35.185 1.00 96.94 111 ASP A N 1
ATOM 849 C CA . ASP A 1 111 ? 5.817 24.311 -36.217 1.00 96.94 111 ASP A CA 1
ATOM 850 C C . ASP A 1 111 ? 6.866 24.124 -37.320 1.00 96.94 111 ASP A C 1
ATOM 852 O O . ASP A 1 111 ? 6.500 23.990 -38.483 1.00 96.94 111 ASP A O 1
ATOM 856 N N . ALA A 1 112 ? 8.141 23.952 -36.949 1.00 97.62 112 ALA A N 1
ATOM 857 C CA . ALA A 1 112 ? 9.229 23.710 -37.898 1.00 97.62 112 ALA A CA 1
ATOM 858 C C . ALA A 1 112 ? 8.998 22.470 -38.778 1.00 97.62 112 ALA A C 1
ATOM 860 O O . ALA A 1 112 ? 9.184 22.527 -39.992 1.00 97.62 112 ALA A O 1
ATOM 861 N N . VAL A 1 113 ? 8.542 21.354 -38.192 1.00 97.56 113 VAL A N 1
ATOM 862 C CA . VAL A 1 113 ? 8.199 20.146 -38.965 1.00 97.56 113 VAL A CA 1
ATOM 863 C C . VAL A 1 113 ? 7.043 20.436 -39.930 1.00 97.56 113 VAL A C 1
ATOM 865 O O . VAL A 1 113 ? 7.135 20.121 -41.113 1.00 97.56 113 VAL A O 1
ATOM 868 N N . VAL A 1 114 ? 5.950 21.043 -39.455 1.00 97.25 114 VAL A N 1
ATOM 869 C CA . VAL A 1 114 ? 4.761 21.319 -40.283 1.00 97.25 114 VAL A CA 1
ATOM 870 C C . VAL A 1 114 ? 5.081 22.277 -41.427 1.00 97.25 114 VAL A C 1
ATOM 872 O O . VAL A 1 114 ? 4.681 22.021 -42.565 1.00 97.25 114 VAL A O 1
ATOM 875 N N . ASP A 1 115 ? 5.797 23.358 -41.140 1.00 97.06 115 ASP A N 1
ATOM 876 C CA . ASP A 1 115 ? 6.135 24.376 -42.127 1.00 97.06 115 ASP A CA 1
ATOM 877 C C . ASP A 1 115 ? 7.159 23.853 -43.139 1.00 97.06 115 ASP A C 1
ATOM 879 O O . ASP A 1 115 ? 7.033 24.149 -44.330 1.00 97.06 115 ASP A O 1
ATOM 883 N N . ARG A 1 116 ? 8.080 22.969 -42.726 1.00 96.19 116 ARG A N 1
ATOM 884 C CA . ARG A 1 116 ? 8.962 22.236 -43.646 1.00 96.19 116 ARG A CA 1
ATOM 885 C C . ARG A 1 116 ? 8.170 21.408 -44.659 1.00 96.19 116 ARG A C 1
ATOM 887 O O . ARG A 1 116 ? 8.412 21.530 -45.861 1.00 96.19 116 ARG A O 1
ATOM 894 N N . PHE A 1 117 ? 7.198 20.614 -44.205 1.00 97.19 117 PHE A N 1
ATOM 895 C CA . PHE A 1 117 ? 6.337 19.839 -45.107 1.00 97.19 117 PHE A CA 1
ATOM 896 C C . PHE A 1 117 ? 5.507 20.737 -46.027 1.00 97.19 117 PHE A C 1
ATOM 898 O O . PHE A 1 117 ? 5.456 20.491 -47.233 1.00 97.19 117 PHE A O 1
ATOM 905 N N . ARG A 1 118 ? 4.917 21.816 -45.494 1.00 95.81 118 ARG A N 1
ATOM 906 C CA . ARG A 1 118 ? 4.141 22.766 -46.301 1.00 95.81 118 ARG A CA 1
ATOM 907 C C . ARG A 1 118 ? 5.002 23.393 -47.397 1.00 95.81 118 ARG A C 1
ATOM 909 O O . 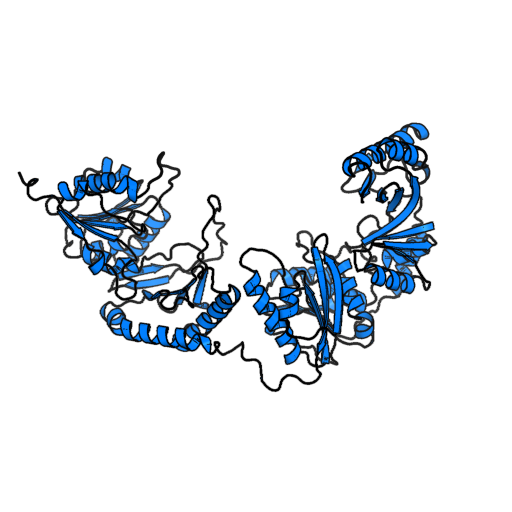ARG A 1 118 ? 4.549 23.493 -48.532 1.00 95.81 118 ARG A O 1
ATOM 916 N N . ALA A 1 119 ? 6.234 23.782 -47.076 1.00 95.56 119 ALA A N 1
ATOM 917 C CA . ALA A 1 119 ? 7.148 24.406 -48.025 1.00 95.56 119 ALA A CA 1
ATOM 918 C C . ALA A 1 119 ? 7.660 23.434 -49.103 1.00 95.56 119 ALA A C 1
ATOM 920 O O . ALA A 1 119 ? 7.850 23.844 -50.245 1.00 95.56 119 ALA A O 1
ATOM 921 N N . ARG A 1 120 ? 7.906 22.161 -48.759 1.00 95.75 120 ARG A N 1
ATOM 922 C CA . ARG A 1 120 ? 8.504 21.175 -49.681 1.00 95.75 120 ARG A CA 1
ATOM 923 C C . ARG A 1 120 ? 7.497 20.349 -50.470 1.00 95.75 120 ARG A C 1
ATOM 925 O O . ARG A 1 120 ? 7.765 20.022 -51.620 1.00 95.75 120 ARG A O 1
ATOM 932 N N . VAL A 1 121 ? 6.369 20.003 -49.857 1.00 93.06 121 VAL A N 1
ATOM 933 C CA . VAL A 1 121 ? 5.389 19.043 -50.394 1.00 93.06 121 VAL A CA 1
ATOM 934 C C . VAL A 1 121 ? 4.015 19.696 -50.611 1.00 93.06 121 VAL A C 1
ATOM 936 O O . VAL A 1 121 ? 3.158 19.120 -51.269 1.00 93.06 121 VAL A O 1
ATOM 939 N N . GLY A 1 122 ? 3.779 20.904 -50.083 1.00 93.94 122 GLY A N 1
ATOM 940 C CA . GLY A 1 122 ? 2.498 21.620 -50.205 1.00 93.94 122 GLY A CA 1
ATOM 941 C C . GLY A 1 122 ? 1.400 21.127 -49.254 1.00 93.94 122 GLY A C 1
ATOM 942 O O . GLY A 1 122 ? 0.357 21.765 -49.125 1.00 93.94 122 GLY A O 1
ATOM 943 N N . GLU A 1 123 ? 1.641 20.030 -48.538 1.00 93.50 123 GLU A N 1
ATOM 944 C CA . GLU A 1 123 ? 0.721 19.426 -47.575 1.00 93.50 123 GLU A CA 1
ATOM 945 C C . GLU A 1 123 ? 1.274 19.509 -46.149 1.00 93.50 123 GLU A C 1
ATOM 947 O O . GLU A 1 123 ? 2.466 19.712 -45.934 1.00 93.50 123 GLU A O 1
ATOM 952 N N . ARG A 1 124 ? 0.401 19.339 -45.150 1.00 93.50 124 ARG A N 1
ATOM 953 C CA . ARG A 1 124 ? 0.761 19.394 -43.728 1.00 93.50 124 ARG A CA 1
ATOM 954 C C . ARG A 1 124 ? 0.554 18.013 -43.079 1.00 93.50 124 ARG A C 1
ATOM 956 O O . ARG A 1 124 ? -0.546 17.475 -43.210 1.00 93.50 124 ARG A O 1
ATOM 963 N N . PRO A 1 125 ? 1.522 17.480 -42.313 1.00 93.62 125 PRO A N 1
ATOM 964 C CA . PRO A 1 125 ? 1.305 16.287 -41.505 1.00 93.62 125 PRO A CA 1
ATOM 965 C C . PRO A 1 125 ? 0.408 16.570 -40.297 1.00 93.62 125 PRO A C 1
ATOM 967 O O . PRO A 1 125 ? 0.309 17.698 -39.799 1.00 93.62 125 PRO A O 1
ATOM 970 N N . SER A 1 126 ? -0.268 15.534 -39.808 1.00 93.12 126 SER A N 1
ATOM 971 C CA . SER A 1 126 ? -1.178 15.646 -38.664 1.00 93.12 126 SER A CA 1
ATOM 972 C C . SER A 1 126 ? -0.463 15.324 -37.348 1.00 93.12 126 SER A C 1
ATOM 974 O O . SER A 1 126 ? 0.406 14.460 -37.297 1.00 93.12 126 SER A O 1
ATOM 976 N N . VAL A 1 127 ? -0.801 16.033 -36.267 1.00 93.12 127 VAL A N 1
ATOM 977 C CA . VAL A 1 127 ? -0.212 15.788 -34.940 1.00 93.12 127 VAL A CA 1
ATOM 978 C C . VAL A 1 127 ? -1.160 14.926 -34.117 1.00 93.12 127 VAL A C 1
ATOM 980 O O . VAL A 1 127 ? -2.261 15.376 -33.801 1.00 93.12 127 VAL A O 1
ATOM 983 N N . ASP A 1 128 ? -0.712 13.743 -33.697 1.00 90.38 128 ASP A N 1
ATOM 984 C CA . ASP A 1 128 ? -1.467 12.857 -32.803 1.00 90.38 128 ASP A CA 1
ATOM 985 C C . ASP A 1 128 ? -0.597 12.429 -31.616 1.00 90.38 128 ASP A C 1
ATOM 987 O O . ASP A 1 128 ? 0.471 11.848 -31.770 1.00 90.38 128 ASP A O 1
ATOM 991 N N . ARG A 1 129 ? -1.034 12.744 -30.393 1.00 87.25 129 ARG A N 1
ATOM 992 C CA . ARG A 1 129 ? -0.304 12.371 -29.169 1.00 87.25 129 ARG A CA 1
ATOM 993 C C . ARG A 1 129 ? -0.620 10.954 -28.690 1.00 87.25 129 ARG A C 1
ATOM 995 O O . ARG A 1 129 ? 0.153 10.411 -27.902 1.00 87.25 129 ARG A O 1
ATOM 1002 N N . ARG A 1 130 ? -1.760 10.394 -29.096 1.00 86.19 130 ARG A N 1
ATOM 1003 C CA . ARG A 1 130 ? -2.252 9.087 -28.650 1.00 86.19 130 ARG A CA 1
ATOM 1004 C C . ARG A 1 130 ? -1.709 7.992 -29.558 1.00 86.19 130 ARG A C 1
ATOM 1006 O O . ARG A 1 130 ? -1.043 7.088 -29.060 1.00 86.19 130 ARG A O 1
ATOM 1013 N N . GLU A 1 131 ? -1.899 8.143 -30.865 1.00 87.31 131 GLU A N 1
ATOM 1014 C CA . GLU A 1 131 ? -1.544 7.137 -31.876 1.00 87.31 131 GLU A CA 1
ATOM 1015 C C . GLU A 1 131 ? -0.680 7.729 -33.011 1.00 87.31 131 GLU A C 1
ATOM 1017 O O . GLU A 1 131 ? -1.080 7.720 -34.174 1.00 87.31 131 GLU A O 1
ATOM 1022 N N . PRO A 1 132 ? 0.506 8.291 -32.704 1.00 92.62 132 PRO A N 1
ATOM 1023 C CA . PRO A 1 132 ? 1.428 8.742 -33.739 1.00 92.62 132 PRO A CA 1
ATOM 1024 C C . PRO A 1 132 ? 2.057 7.555 -34.470 1.00 92.62 132 PRO A C 1
ATOM 1026 O O . PRO A 1 132 ? 2.506 6.596 -33.838 1.00 92.62 132 PRO A O 1
ATOM 1029 N N . ASP A 1 133 ? 2.188 7.699 -35.783 1.00 92.81 133 ASP A N 1
ATOM 1030 C CA . ASP A 1 133 ? 2.953 6.799 -36.642 1.00 92.81 133 ASP A CA 1
ATOM 1031 C C . ASP A 1 133 ? 4.457 7.128 -36.593 1.00 92.81 133 ASP A C 1
ATOM 1033 O O . ASP A 1 133 ? 5.281 6.255 -36.849 1.00 92.81 133 ASP A O 1
ATOM 1037 N N . VAL A 1 134 ? 4.811 8.382 -36.265 1.00 94.88 134 VAL A N 1
ATOM 1038 C CA . VAL A 1 134 ? 6.192 8.890 -36.156 1.00 94.88 134 VAL A CA 1
ATOM 1039 C C . VAL A 1 134 ? 6.382 9.623 -34.824 1.00 94.88 134 VAL A C 1
ATOM 1041 O O . VAL A 1 134 ? 5.619 10.524 -34.468 1.00 94.88 134 VAL A O 1
ATOM 1044 N N . ARG A 1 135 ? 7.437 9.287 -34.078 1.00 95.69 135 ARG A N 1
ATOM 1045 C CA . ARG A 1 135 ? 7.761 9.922 -32.791 1.00 95.69 135 ARG A CA 1
ATOM 1046 C C . ARG A 1 135 ? 9.154 10.540 -32.837 1.00 95.69 135 ARG A C 1
ATOM 1048 O O . ARG A 1 135 ? 10.145 9.832 -32.989 1.00 95.69 135 ARG A O 1
ATOM 1055 N N . LEU A 1 136 ? 9.220 11.853 -32.659 1.00 96.75 136 LEU A N 1
ATOM 1056 C CA . LEU A 1 136 ? 10.459 12.620 -32.588 1.00 96.75 136 LEU A CA 1
ATOM 1057 C C . LEU A 1 136 ? 10.714 13.075 -31.149 1.00 96.75 136 LEU A C 1
ATOM 1059 O O . LEU A 1 136 ? 9.806 13.538 -30.456 1.00 96.75 136 LEU A O 1
ATOM 1063 N N . HIS A 1 137 ? 11.964 12.974 -30.715 1.00 96.25 137 HIS A N 1
ATOM 1064 C CA . HIS A 1 137 ? 12.431 13.414 -29.404 1.00 96.25 137 HIS A CA 1
ATOM 1065 C C . HIS A 1 137 ? 13.442 14.533 -29.570 1.00 96.25 137 HIS A C 1
ATOM 1067 O O . HIS A 1 137 ? 14.431 14.374 -30.284 1.00 96.25 137 HIS A O 1
ATOM 1073 N N . LEU A 1 138 ? 13.205 15.644 -28.881 1.00 97.19 138 LEU A N 1
ATOM 1074 C CA . LEU A 1 138 ? 14.146 16.748 -28.773 1.00 97.19 138 LEU A CA 1
ATOM 1075 C C . LEU A 1 138 ? 14.766 16.719 -27.375 1.00 97.19 138 LEU A C 1
ATOM 1077 O O . LEU A 1 138 ? 14.140 17.118 -26.394 1.00 97.19 138 LEU A O 1
ATOM 1081 N N . HIS A 1 139 ? 15.985 16.202 -27.270 1.00 95.38 139 HIS A N 1
ATOM 1082 C CA . HIS A 1 139 ? 16.722 16.173 -26.013 1.00 95.38 139 HIS A CA 1
ATOM 1083 C C . HIS A 1 139 ? 17.516 17.467 -25.828 1.00 95.38 139 HIS A C 1
ATOM 1085 O O . HIS A 1 139 ? 18.260 17.858 -26.722 1.00 95.38 139 HIS A O 1
ATOM 1091 N N . LEU A 1 140 ? 17.365 18.105 -24.670 1.00 94.94 140 LEU A N 1
ATOM 1092 C CA . LEU A 1 140 ? 17.992 19.377 -24.316 1.00 94.94 140 LEU A CA 1
ATOM 1093 C C . LEU A 1 140 ? 19.017 19.164 -23.200 1.00 94.94 140 LEU A C 1
ATOM 1095 O O . LEU A 1 140 ? 18.677 18.627 -22.137 1.00 94.94 140 LEU A O 1
ATOM 1099 N N . SER A 1 141 ? 20.243 19.630 -23.426 1.00 90.94 141 SER A N 1
ATOM 1100 C CA . SER A 1 141 ? 21.348 19.538 -22.475 1.00 90.94 141 SER A CA 1
ATOM 1101 C C . SER A 1 141 ? 22.102 20.865 -22.398 1.00 90.94 141 SER A C 1
ATOM 1103 O O . SER A 1 141 ? 23.153 21.043 -23.010 1.00 90.94 141 SER A O 1
ATOM 1105 N N . GLY A 1 142 ? 21.567 21.806 -21.616 1.00 90.00 142 GLY A N 1
ATOM 1106 C CA . GLY A 1 142 ? 22.172 23.127 -21.443 1.00 90.00 142 GLY A CA 1
ATOM 1107 C C . GLY A 1 142 ? 21.997 23.976 -22.698 1.00 90.00 142 GLY A C 1
ATOM 1108 O O . GLY A 1 142 ? 20.874 24.362 -23.029 1.00 90.00 142 GLY A O 1
ATOM 1109 N N . GLU A 1 143 ? 23.099 24.262 -23.384 1.00 93.00 143 GLU A N 1
ATOM 1110 C CA . GLU A 1 143 ? 23.111 25.038 -24.631 1.00 93.00 143 GLU A CA 1
ATOM 1111 C C . GLU A 1 143 ? 23.022 24.154 -25.882 1.00 93.00 143 GLU A C 1
ATOM 1113 O O . GLU A 1 143 ? 22.793 24.667 -26.970 1.00 93.00 143 GLU A O 1
ATOM 1118 N N . GLU A 1 144 ? 23.121 22.830 -25.741 1.00 95.38 144 GLU A N 1
ATOM 1119 C CA . GLU A 1 144 ? 23.027 21.886 -26.856 1.00 95.38 144 GLU A CA 1
ATOM 1120 C C . GLU A 1 144 ? 21.656 21.203 -26.925 1.00 95.38 144 GLU A C 1
ATOM 1122 O O . GLU A 1 144 ? 21.015 20.904 -25.907 1.00 95.38 144 GLU A O 1
ATOM 1127 N N . ALA A 1 145 ? 21.233 20.882 -28.147 1.00 96.12 145 ALA A N 1
ATOM 1128 C CA . ALA A 1 145 ? 20.036 20.109 -28.428 1.00 96.12 145 ALA A CA 1
ATOM 1129 C C . ALA A 1 145 ? 20.308 18.964 -29.416 1.00 96.12 145 ALA A C 1
ATOM 1131 O O . ALA A 1 145 ? 21.137 19.045 -30.325 1.00 96.12 145 ALA A O 1
ATOM 1132 N N . GLN A 1 146 ? 19.567 17.870 -29.248 1.00 96.69 146 GLN A N 1
ATOM 1133 C CA . GLN A 1 146 ? 19.639 16.695 -30.108 1.00 96.69 146 GLN A CA 1
ATOM 1134 C C . GLN A 1 146 ? 18.238 16.252 -30.526 1.00 96.69 146 GLN A C 1
ATOM 1136 O O . GLN A 1 146 ? 17.422 15.867 -29.689 1.00 96.69 146 GLN A O 1
ATOM 1141 N N . LEU A 1 147 ? 17.988 16.245 -31.833 1.00 97.94 147 LEU A N 1
ATOM 1142 C CA . LEU A 1 147 ? 16.792 15.672 -32.435 1.00 97.94 147 LEU A CA 1
ATOM 1143 C C . LEU A 1 147 ? 17.028 14.194 -32.759 1.00 97.94 147 LEU A C 1
ATOM 1145 O O . LEU A 1 147 ? 18.002 13.841 -33.429 1.00 97.94 147 LEU A O 1
ATOM 1149 N N . ALA A 1 148 ? 16.109 13.336 -32.330 1.00 97.56 148 ALA A N 1
ATOM 1150 C CA . ALA A 1 148 ? 16.163 11.904 -32.581 1.00 97.56 148 ALA A CA 1
ATOM 1151 C C . ALA A 1 148 ? 14.795 11.319 -32.962 1.00 97.56 148 ALA A C 1
ATOM 1153 O O . ALA A 1 148 ? 13.753 11.790 -32.511 1.00 97.56 148 ALA A O 1
ATOM 1154 N N . LEU A 1 149 ? 14.809 10.260 -33.767 1.00 96.62 149 LEU A N 1
ATOM 1155 C CA . LEU A 1 149 ? 13.648 9.444 -34.121 1.00 96.62 149 LEU A CA 1
ATOM 1156 C C . LEU A 1 149 ? 13.536 8.252 -33.162 1.00 96.62 149 LEU A C 1
ATOM 1158 O O . LEU A 1 149 ? 14.524 7.563 -32.922 1.00 96.62 149 LEU A O 1
ATOM 1162 N N . ASP A 1 150 ? 12.347 7.988 -32.623 1.00 95.31 150 ASP A N 1
ATOM 1163 C CA . ASP A 1 150 ? 12.080 6.816 -31.779 1.00 95.31 150 ASP A CA 1
ATOM 1164 C C . ASP A 1 150 ? 11.823 5.576 -32.647 1.00 95.31 150 ASP A C 1
ATOM 1166 O O . ASP A 1 150 ? 10.754 5.447 -33.237 1.00 95.31 150 ASP A O 1
ATOM 1170 N N . LEU A 1 151 ? 12.779 4.644 -32.700 1.00 92.25 151 LEU A N 1
ATOM 1171 C CA . LEU A 1 151 ? 12.593 3.347 -33.368 1.00 92.25 151 LEU A CA 1
ATOM 1172 C C . LEU A 1 151 ? 11.927 2.302 -32.466 1.00 92.25 151 LEU A C 1
ATOM 1174 O O . LEU A 1 151 ? 11.670 1.174 -32.891 1.00 92.25 151 LEU A O 1
ATOM 1178 N N . GLY A 1 152 ? 11.680 2.640 -31.201 1.00 81.19 152 GLY A N 1
ATOM 1179 C CA . GLY A 1 152 ? 10.940 1.791 -30.281 1.00 81.19 152 GLY A CA 1
ATOM 1180 C C . GLY A 1 152 ? 9.430 1.836 -30.505 1.00 81.19 152 GLY A C 1
ATOM 1181 O O . GLY A 1 152 ? 8.740 0.983 -29.956 1.00 81.19 152 GLY A O 1
ATOM 1182 N N . ASP A 1 153 ? 8.910 2.798 -31.278 1.00 81.88 153 ASP A N 1
ATOM 1183 C CA . ASP A 1 153 ? 7.478 3.130 -31.391 1.00 81.88 153 ASP A CA 1
ATOM 1184 C C . ASP A 1 153 ? 6.840 3.463 -30.030 1.00 81.88 153 ASP A C 1
ATOM 1186 O O . ASP A 1 153 ? 5.671 3.187 -29.753 1.00 81.88 153 ASP A O 1
ATOM 1190 N N . GLY A 1 154 ? 7.627 4.070 -29.138 1.00 86.25 154 GLY A N 1
ATOM 1191 C CA . GLY A 1 154 ? 7.234 4.394 -27.772 1.00 86.25 154 GLY A CA 1
ATOM 1192 C C . GLY A 1 154 ? 8.075 3.662 -26.728 1.00 86.25 154 GLY A C 1
ATOM 1193 O O . GLY A 1 154 ? 9.190 3.220 -26.982 1.00 86.25 154 GLY A O 1
ATOM 1194 N N . SER A 1 155 ? 7.541 3.560 -25.510 1.00 90.50 155 SER A N 1
ATOM 1195 C CA . SER A 1 155 ? 8.274 2.955 -24.397 1.00 90.50 155 SER A CA 1
ATOM 1196 C C . SER A 1 155 ? 8.492 1.454 -24.617 1.00 90.50 155 SER A C 1
ATOM 1198 O O . SER A 1 155 ? 7.524 0.690 -24.697 1.00 90.50 155 SER A O 1
ATOM 1200 N N . LEU A 1 156 ? 9.757 1.027 -24.622 1.00 93.44 156 LEU A N 1
ATOM 1201 C CA . LEU A 1 156 ? 10.168 -0.379 -24.547 1.00 93.44 156 LEU A CA 1
ATOM 1202 C C . LEU A 1 156 ? 9.796 -0.996 -23.190 1.00 93.44 156 LEU A C 1
ATOM 1204 O O . LEU A 1 156 ? 9.701 -2.217 -23.062 1.00 93.44 156 LEU A O 1
ATOM 1208 N N . SER A 1 157 ? 9.504 -0.168 -22.174 1.00 90.81 157 SER A N 1
ATOM 1209 C CA . SER A 1 157 ? 8.971 -0.665 -20.906 1.00 90.81 157 SER A CA 1
ATOM 1210 C C . SER A 1 157 ? 7.641 -1.402 -21.099 1.00 90.81 157 SER A C 1
ATOM 1212 O O . SER A 1 157 ? 7.390 -2.368 -20.396 1.00 90.81 157 SER A O 1
ATOM 1214 N N . HIS A 1 158 ? 6.810 -1.000 -22.062 1.00 88.62 158 HIS A N 1
ATOM 1215 C CA . HIS A 1 158 ? 5.508 -1.622 -22.294 1.00 88.62 158 HIS A CA 1
ATOM 1216 C C . HIS A 1 158 ? 5.658 -2.853 -23.192 1.00 88.62 158 HIS A C 1
ATOM 1218 O O . HIS A 1 158 ? 5.765 -2.729 -24.409 1.00 88.62 158 HIS A O 1
ATOM 1224 N N . ARG A 1 159 ? 5.661 -4.054 -22.608 1.00 89.56 159 ARG A N 1
ATOM 1225 C CA . ARG A 1 159 ? 5.790 -5.296 -23.396 1.00 89.56 159 ARG A CA 1
ATOM 1226 C C . ARG A 1 159 ? 4.502 -5.648 -24.132 1.00 89.56 159 ARG A C 1
ATOM 1228 O O . ARG A 1 159 ? 4.565 -6.239 -25.193 1.00 89.56 159 ARG A O 1
ATOM 1235 N N . GLY A 1 160 ? 3.347 -5.292 -23.567 1.00 87.06 160 GLY A N 1
ATOM 1236 C CA . GLY A 1 160 ? 2.024 -5.646 -24.100 1.00 87.06 160 GLY A CA 1
ATOM 1237 C C . GLY A 1 160 ? 1.298 -6.744 -23.311 1.00 87.06 160 GLY A C 1
ATOM 1238 O O . GLY A 1 160 ? 0.106 -6.952 -23.510 1.00 87.06 160 GLY A O 1
ATOM 1239 N N . TYR A 1 161 ? 1.960 -7.399 -22.347 1.00 89.19 161 TYR A N 1
ATOM 1240 C CA . TYR A 1 161 ? 1.317 -8.444 -21.539 1.00 89.19 161 TYR A CA 1
ATOM 1241 C C . TYR A 1 161 ? 0.462 -7.919 -20.378 1.00 89.19 161 TYR A C 1
ATOM 1243 O O . TYR A 1 161 ? -0.305 -8.679 -19.794 1.00 89.19 161 TYR A O 1
ATOM 1251 N N . ARG A 1 162 ? 0.593 -6.646 -19.990 1.00 85.50 162 ARG A N 1
ATOM 1252 C CA . ARG A 1 162 ? -0.103 -6.113 -18.811 1.00 85.50 162 ARG A CA 1
ATOM 1253 C C . ARG A 1 162 ? -1.605 -5.912 -19.102 1.00 85.50 162 ARG A C 1
ATOM 1255 O O . ARG A 1 162 ? -1.937 -5.314 -20.127 1.00 85.50 162 ARG A O 1
ATOM 1262 N N . PRO A 1 163 ? -2.520 -6.367 -18.223 1.00 78.94 163 PRO A N 1
ATOM 1263 C CA . PRO A 1 163 ? -3.954 -6.113 -18.357 1.00 78.94 163 PRO A CA 1
ATOM 1264 C C . PRO A 1 163 ? -4.318 -4.627 -18.267 1.00 78.94 163 PRO A C 1
ATOM 1266 O O . PRO A 1 163 ? -3.726 -3.871 -17.491 1.00 78.94 163 PRO A O 1
ATOM 1269 N N . SER A 1 164 ? -5.333 -4.213 -19.026 1.00 69.69 164 SER A N 1
ATOM 1270 C CA . SER A 1 164 ? -5.882 -2.853 -18.980 1.00 69.69 164 SER A CA 1
ATOM 1271 C C . SER A 1 164 ? -6.474 -2.558 -17.596 1.00 69.69 164 SER A C 1
ATOM 1273 O O . SER A 1 164 ? -7.275 -3.336 -17.089 1.00 69.69 164 SER A O 1
ATOM 1275 N N . GLY A 1 165 ? -6.095 -1.433 -16.981 1.00 57.47 165 GLY A N 1
ATOM 1276 C CA . GLY A 1 165 ? -6.601 -1.012 -15.663 1.00 57.47 165 GLY A CA 1
ATOM 1277 C C . GLY A 1 165 ? -5.802 -1.510 -14.451 1.00 57.47 165 GLY A C 1
ATOM 1278 O O . GLY A 1 165 ? -6.084 -1.087 -13.332 1.00 57.47 165 GLY A O 1
ATOM 1279 N N . ALA A 1 166 ? -4.773 -2.344 -14.640 1.00 60.16 166 ALA A N 1
ATOM 1280 C CA . ALA A 1 166 ? -3.853 -2.695 -13.560 1.00 60.16 166 ALA A CA 1
ATOM 1281 C C . ALA A 1 166 ? -2.972 -1.485 -13.189 1.00 60.16 166 ALA A C 1
ATOM 1283 O O . ALA A 1 166 ? -2.185 -1.008 -14.009 1.00 60.16 166 ALA A O 1
ATOM 1284 N N . ALA A 1 167 ? -3.072 -0.994 -11.949 1.00 57.25 167 ALA A N 1
ATOM 1285 C CA . ALA A 1 167 ? -2.116 -0.019 -11.426 1.00 57.25 167 ALA A CA 1
ATOM 1286 C C . ALA A 1 167 ? -0.714 -0.655 -11.401 1.00 57.25 167 ALA A C 1
ATOM 1288 O O . ALA A 1 167 ? -0.546 -1.763 -10.891 1.00 57.25 167 ALA A O 1
ATOM 1289 N N . ALA A 1 168 ? 0.287 0.017 -11.974 1.00 59.31 168 ALA A N 1
ATOM 1290 C CA . ALA A 1 168 ? 1.648 -0.505 -12.064 1.00 59.31 168 ALA A CA 1
ATOM 1291 C C . ALA A 1 168 ? 2.518 0.035 -10.913 1.00 59.31 168 ALA A C 1
ATOM 1293 O O . ALA A 1 168 ? 2.945 1.188 -10.983 1.00 59.31 168 ALA A O 1
ATOM 1294 N N . PRO A 1 169 ? 2.828 -0.767 -9.875 1.00 68.62 169 PRO A N 1
ATOM 1295 C CA . PRO A 1 169 ? 3.784 -0.358 -8.846 1.00 68.62 169 PRO A CA 1
ATOM 1296 C C . PRO A 1 169 ? 5.236 -0.382 -9.358 1.00 68.62 169 PRO A C 1
ATOM 1298 O O . PRO A 1 169 ? 6.078 0.356 -8.850 1.00 68.62 169 PRO A O 1
ATOM 1301 N N . LEU A 1 170 ? 5.537 -1.195 -10.382 1.00 87.25 170 LEU A N 1
ATOM 1302 C CA . LEU A 1 170 ? 6.878 -1.362 -10.950 1.00 87.25 170 LEU A CA 1
ATOM 1303 C C . LEU A 1 170 ? 6.833 -1.412 -12.485 1.00 87.25 170 LEU A C 1
ATOM 1305 O O . LEU A 1 170 ? 6.056 -2.172 -13.072 1.00 87.25 170 LEU A O 1
ATOM 1309 N N . ARG A 1 171 ? 7.681 -0.616 -13.149 1.00 90.50 171 ARG A N 1
ATOM 1310 C CA . ARG A 1 171 ? 7.874 -0.701 -14.607 1.00 90.50 171 ARG A CA 1
ATOM 1311 C C . ARG A 1 171 ? 8.592 -1.995 -14.962 1.00 90.50 171 ARG A C 1
ATOM 1313 O O . ARG A 1 171 ? 9.534 -2.390 -14.283 1.00 90.50 171 ARG A O 1
ATOM 1320 N N . GLU A 1 172 ? 8.203 -2.608 -16.066 1.00 93.88 172 GLU A N 1
ATOM 1321 C CA . GLU A 1 172 ? 8.739 -3.893 -16.496 1.00 93.88 172 GLU A CA 1
ATOM 1322 C C . GLU A 1 172 ? 10.247 -3.809 -16.804 1.00 93.88 172 GLU A C 1
ATOM 1324 O O . GLU A 1 172 ? 11.004 -4.703 -16.439 1.00 93.88 172 GLU A O 1
ATOM 1329 N N . SER A 1 173 ? 10.723 -2.695 -17.380 1.00 94.69 173 SER A N 1
ATOM 1330 C CA . SER A 1 173 ? 12.161 -2.500 -17.634 1.00 94.69 173 SER A CA 1
ATOM 1331 C C . SER A 1 173 ? 12.966 -2.400 -16.346 1.00 94.69 173 SER A C 1
ATOM 1333 O O . SER A 1 173 ? 14.070 -2.925 -16.272 1.00 94.69 173 SER A O 1
ATOM 1335 N N . LEU A 1 174 ? 12.394 -1.787 -15.307 1.00 95.19 174 LEU A N 1
ATOM 1336 C CA . LEU A 1 174 ? 13.011 -1.756 -13.988 1.00 95.19 174 LEU A CA 1
ATOM 1337 C C . LEU A 1 174 ? 12.999 -3.151 -13.353 1.00 95.19 174 LEU A C 1
ATOM 1339 O O . LEU A 1 174 ? 14.024 -3.568 -12.835 1.00 95.19 174 LEU A O 1
ATOM 1343 N N . ALA A 1 175 ? 11.897 -3.899 -13.448 1.00 96.19 175 ALA A N 1
ATOM 1344 C CA . ALA A 1 175 ? 11.828 -5.282 -12.972 1.00 96.19 175 ALA A CA 1
ATOM 1345 C C . ALA A 1 175 ? 12.905 -6.175 -13.618 1.00 96.19 175 ALA A C 1
ATOM 1347 O O . ALA A 1 175 ? 13.623 -6.877 -12.906 1.00 96.19 175 ALA A O 1
ATOM 1348 N N . ALA A 1 176 ? 13.089 -6.078 -14.939 1.00 97.31 176 ALA A N 1
ATOM 1349 C CA . ALA A 1 176 ? 14.180 -6.751 -15.638 1.00 97.31 176 ALA A CA 1
ATOM 1350 C C . ALA A 1 176 ? 15.558 -6.291 -15.134 1.00 97.31 176 ALA A C 1
ATOM 1352 O O . ALA A 1 176 ? 16.403 -7.129 -14.834 1.00 97.31 176 ALA A O 1
ATOM 1353 N N . THR A 1 177 ? 15.774 -4.983 -14.957 1.00 97.81 177 THR A N 1
ATOM 1354 C CA . THR A 1 177 ? 17.016 -4.445 -14.375 1.00 97.81 177 THR A CA 1
ATOM 1355 C C . THR A 1 177 ? 17.314 -5.040 -12.997 1.00 97.81 177 THR A C 1
ATOM 1357 O O . THR A 1 177 ? 18.456 -5.417 -12.742 1.00 97.81 177 THR A O 1
ATOM 1360 N N . LEU A 1 178 ? 16.314 -5.181 -12.118 1.00 98.19 178 LEU A N 1
ATOM 1361 C CA . LEU A 1 178 ? 16.502 -5.789 -10.795 1.00 98.19 178 LEU A CA 1
ATOM 1362 C C . LEU A 1 178 ? 16.962 -7.251 -10.900 1.00 98.19 178 LEU A C 1
ATOM 1364 O O . LEU A 1 178 ? 17.893 -7.653 -10.204 1.00 98.19 178 LEU A O 1
ATOM 1368 N N . LEU A 1 179 ? 16.351 -8.029 -11.798 1.00 98.56 179 LEU A N 1
ATOM 1369 C CA . LEU A 1 179 ? 16.712 -9.429 -12.046 1.00 98.56 179 LEU A CA 1
ATOM 1370 C C . LEU A 1 179 ? 18.122 -9.566 -12.641 1.00 98.56 179 LEU A C 1
ATOM 1372 O O . LEU A 1 179 ? 18.880 -10.444 -12.231 1.00 98.56 179 LEU A O 1
ATOM 1376 N N . LEU A 1 180 ? 18.498 -8.680 -13.568 1.00 97.94 180 LEU A N 1
ATOM 1377 C CA . LEU A 1 180 ? 19.835 -8.646 -14.166 1.00 97.94 180 LEU A CA 1
ATOM 1378 C C . LEU A 1 180 ? 20.912 -8.270 -13.135 1.00 97.94 180 LEU A C 1
ATOM 1380 O O . LEU A 1 180 ? 21.969 -8.895 -13.099 1.00 97.94 180 LEU A O 1
ATOM 1384 N N . LEU A 1 181 ? 20.640 -7.299 -12.256 1.00 97.69 181 LEU A N 1
ATOM 1385 C CA . LEU A 1 181 ? 21.542 -6.927 -11.156 1.00 97.69 181 LEU A CA 1
ATOM 1386 C C . LEU A 1 181 ? 21.691 -8.037 -10.110 1.00 97.69 181 LEU A C 1
ATOM 1388 O O . LEU A 1 181 ? 22.766 -8.190 -9.529 1.00 97.69 181 LEU A O 1
ATOM 1392 N N . ALA A 1 182 ? 20.631 -8.816 -9.888 1.00 97.94 182 ALA A N 1
ATOM 1393 C CA . ALA A 1 182 ? 20.639 -9.988 -9.016 1.00 97.94 182 ALA A CA 1
ATOM 1394 C C . ALA A 1 182 ? 21.320 -11.223 -9.642 1.00 97.94 182 ALA A C 1
ATOM 1396 O O . ALA A 1 182 ? 21.460 -12.245 -8.963 1.00 97.94 182 ALA A O 1
ATOM 1397 N N . ASP A 1 183 ? 21.776 -11.117 -10.897 1.00 96.88 183 ASP A N 1
ATOM 1398 C CA . ASP A 1 183 ? 22.394 -12.189 -11.687 1.00 96.88 183 ASP A CA 1
ATOM 1399 C C . ASP A 1 183 ? 21.448 -13.372 -11.965 1.00 96.88 183 ASP A C 1
ATOM 1401 O O . ASP A 1 183 ? 21.858 -14.524 -12.117 1.00 96.88 183 ASP A O 1
ATOM 1405 N N . PHE A 1 184 ? 20.143 -13.089 -12.050 1.00 97.94 184 PHE A N 1
ATOM 1406 C CA . PHE A 1 184 ? 19.138 -14.114 -12.307 1.00 97.94 184 PHE A CA 1
ATOM 1407 C C . PHE A 1 184 ? 19.361 -14.908 -13.607 1.00 97.94 184 PHE A C 1
ATOM 1409 O O . PHE A 1 184 ? 19.141 -16.115 -13.574 1.00 97.94 184 PHE A O 1
ATOM 1416 N N . PRO A 1 185 ? 19.833 -14.332 -14.737 1.00 95.94 185 PRO A N 1
ATOM 1417 C CA . PRO A 1 185 ? 20.108 -15.128 -15.934 1.00 95.94 185 PRO A CA 1
ATOM 1418 C C . PRO A 1 185 ? 21.096 -16.280 -15.704 1.00 95.94 185 PRO A C 1
ATOM 1420 O O . PRO A 1 185 ? 20.938 -17.339 -16.306 1.00 95.94 185 PRO A O 1
ATOM 1423 N N . ALA A 1 186 ? 22.109 -16.098 -14.849 1.00 95.81 186 ALA A N 1
ATOM 1424 C CA . ALA A 1 186 ? 23.049 -17.167 -14.517 1.00 95.81 186 ALA A CA 1
ATOM 1425 C C . ALA A 1 186 ? 22.394 -18.228 -13.623 1.00 95.81 186 ALA A C 1
ATOM 1427 O O . ALA A 1 186 ? 22.446 -19.413 -13.943 1.00 95.81 186 ALA A O 1
ATOM 1428 N N . ILE A 1 187 ? 21.669 -17.786 -12.591 1.00 96.44 187 ILE A N 1
ATOM 1429 C CA . ILE A 1 187 ? 20.892 -18.644 -11.681 1.00 96.44 187 ILE A CA 1
ATOM 1430 C C . ILE A 1 187 ? 19.871 -19.497 -12.460 1.00 96.44 187 ILE A C 1
ATOM 1432 O O . ILE A 1 187 ? 19.756 -20.701 -12.237 1.00 96.44 187 ILE A O 1
ATOM 1436 N N . ALA A 1 188 ? 19.166 -18.902 -13.424 1.00 95.00 188 ALA A N 1
ATOM 1437 C CA . ALA A 1 188 ? 18.193 -19.592 -14.264 1.00 95.00 188 ALA A CA 1
ATOM 1438 C C . ALA A 1 188 ? 18.853 -20.605 -15.217 1.00 95.00 188 ALA A C 1
ATOM 1440 O O . ALA A 1 188 ? 18.312 -21.692 -15.420 1.00 95.00 188 ALA A O 1
ATOM 1441 N N . ARG A 1 189 ? 20.036 -20.294 -15.773 1.00 93.00 189 ARG A N 1
ATOM 1442 C CA . ARG A 1 189 ? 20.809 -21.235 -16.608 1.00 93.00 189 ARG A CA 1
ATOM 1443 C C . ARG A 1 189 ? 21.254 -22.478 -15.836 1.00 93.00 189 ARG A C 1
ATOM 1445 O O . ARG A 1 189 ? 21.296 -23.552 -16.426 1.00 93.00 189 ARG A O 1
ATOM 1452 N N . GLU A 1 190 ? 21.516 -22.344 -14.538 1.00 94.12 190 GLU A N 1
ATOM 1453 C CA . GLU A 1 190 ? 21.795 -23.461 -13.621 1.00 94.12 190 GLU A CA 1
ATOM 1454 C C . GLU A 1 190 ? 20.535 -24.257 -13.224 1.00 94.12 190 GLU A C 1
ATOM 1456 O O . GLU A 1 190 ? 20.635 -25.235 -12.488 1.00 94.12 190 GLU A O 1
ATOM 1461 N N . GLY A 1 191 ? 19.342 -23.859 -13.682 1.00 93.31 191 GLY A N 1
ATOM 1462 C CA . GLY A 1 191 ? 18.085 -24.517 -13.320 1.00 93.31 191 GLY A CA 1
ATOM 1463 C C . GLY A 1 191 ? 17.681 -24.299 -11.863 1.00 93.31 191 GLY A C 1
ATOM 1464 O O . GLY A 1 191 ? 17.117 -25.195 -11.238 1.00 93.31 191 GLY A O 1
ATOM 1465 N N . ARG A 1 192 ? 17.956 -23.111 -11.314 1.00 96.19 192 ARG A N 1
ATOM 1466 C CA . ARG A 1 192 ? 17.629 -22.744 -9.928 1.00 96.19 192 ARG A CA 1
ATOM 1467 C C . ARG A 1 192 ? 16.390 -21.830 -9.875 1.00 96.19 192 ARG A C 1
ATOM 1469 O O . ARG A 1 192 ? 16.170 -21.052 -10.807 1.00 96.19 192 ARG A O 1
ATOM 1476 N N . PRO A 1 193 ? 15.564 -21.912 -8.815 1.00 96.88 193 PRO A N 1
ATOM 1477 C CA . PRO A 1 193 ? 14.239 -21.290 -8.784 1.00 96.88 193 PRO A CA 1
ATOM 1478 C C . PRO A 1 193 ? 14.262 -19.764 -8.597 1.00 96.88 193 PRO A C 1
ATOM 1480 O O . PRO A 1 193 ? 15.239 -19.186 -8.113 1.00 96.88 193 PRO A O 1
ATOM 1483 N N . PHE A 1 194 ? 13.133 -19.124 -8.919 1.00 98.38 194 PHE A N 1
ATOM 1484 C CA . PHE A 1 194 ? 12.833 -17.734 -8.554 1.00 98.38 194 PHE A CA 1
ATOM 1485 C C . PHE A 1 194 ? 11.634 -17.672 -7.614 1.00 98.38 194 PHE A C 1
ATOM 1487 O O . PHE A 1 194 ? 10.631 -18.348 -7.850 1.00 98.38 194 PHE A O 1
ATOM 1494 N N . VAL A 1 195 ? 11.707 -16.825 -6.590 1.00 98.56 195 VAL A N 1
ATOM 1495 C CA . VAL A 1 195 ? 10.614 -16.611 -5.641 1.00 98.56 195 VAL A CA 1
ATOM 1496 C C . VAL A 1 195 ? 10.370 -15.117 -5.427 1.00 98.56 195 VAL A C 1
ATOM 1498 O O . VAL A 1 195 ? 11.305 -14.369 -5.145 1.00 98.56 195 VAL A O 1
ATOM 1501 N N . ASP A 1 196 ? 9.104 -14.704 -5.498 1.00 98.25 196 ASP A N 1
ATOM 1502 C CA . ASP A 1 196 ? 8.625 -13.389 -5.058 1.00 98.25 196 ASP A CA 1
ATOM 1503 C C . ASP A 1 196 ? 7.499 -13.571 -4.015 1.00 98.25 196 ASP A C 1
ATOM 1505 O O . ASP A 1 196 ? 6.394 -14.005 -4.360 1.00 98.25 196 ASP A O 1
ATOM 1509 N N . PRO A 1 197 ? 7.754 -13.283 -2.725 1.00 96.81 197 PRO A N 1
ATOM 1510 C CA . PRO A 1 197 ? 6.816 -13.538 -1.639 1.00 96.81 197 PRO A CA 1
ATOM 1511 C C . PRO A 1 197 ? 5.722 -12.459 -1.503 1.00 96.81 197 PRO A C 1
ATOM 1513 O O . PRO A 1 197 ? 4.836 -12.620 -0.664 1.00 96.81 197 PRO A O 1
ATOM 1516 N N . MET A 1 198 ? 5.789 -11.371 -2.285 1.00 95.19 198 MET A N 1
ATOM 1517 C CA . MET A 1 198 ? 4.794 -10.288 -2.343 1.00 95.19 198 MET A CA 1
ATOM 1518 C C . MET A 1 198 ? 4.598 -9.829 -3.794 1.00 95.19 198 MET A C 1
ATOM 1520 O O . MET A 1 198 ? 4.861 -8.681 -4.157 1.00 95.19 198 MET A O 1
ATOM 1524 N N . CYS A 1 199 ? 4.182 -10.760 -4.646 1.00 94.31 199 CYS A N 1
ATOM 1525 C CA . CYS A 1 199 ? 4.319 -10.613 -6.089 1.00 94.31 199 CYS A CA 1
ATOM 1526 C C . CYS A 1 199 ? 3.371 -9.599 -6.744 1.00 94.31 199 CYS A C 1
ATOM 1528 O O . CYS A 1 199 ? 3.600 -9.214 -7.897 1.00 94.31 199 CYS A O 1
ATOM 1530 N N . GLY A 1 200 ? 2.318 -9.147 -6.055 1.00 91.69 200 GLY A N 1
ATOM 1531 C CA . GLY A 1 200 ? 1.344 -8.207 -6.592 1.00 91.69 200 GLY A CA 1
ATOM 1532 C C . GLY A 1 200 ? 0.780 -8.672 -7.938 1.00 91.69 200 GLY A C 1
ATOM 1533 O O . GLY A 1 200 ? 0.329 -9.804 -8.088 1.00 91.69 200 GLY A O 1
ATOM 1534 N N . SER A 1 201 ? 0.840 -7.801 -8.950 1.00 90.25 201 SER A N 1
ATOM 1535 C CA . SER A 1 201 ? 0.429 -8.117 -10.328 1.00 90.25 201 SER A CA 1
ATOM 1536 C C . SER A 1 201 ? 1.446 -8.961 -11.116 1.00 90.25 201 SER A C 1
ATOM 1538 O O . SER A 1 201 ? 1.309 -9.112 -12.327 1.00 90.25 201 SER A O 1
ATOM 1540 N N . GLY A 1 202 ? 2.480 -9.500 -10.464 1.00 94.12 202 GLY A N 1
ATOM 1541 C CA . GLY A 1 202 ? 3.381 -10.506 -11.025 1.00 94.12 202 GLY A CA 1
ATOM 1542 C C . GLY A 1 202 ? 4.436 -9.984 -12.001 1.00 94.12 202 GLY A C 1
ATOM 1543 O O . GLY A 1 202 ? 5.010 -10.780 -12.734 1.00 94.12 202 GLY A O 1
ATOM 1544 N N . THR A 1 203 ? 4.726 -8.677 -12.036 1.00 95.50 203 THR A N 1
ATOM 1545 C CA . THR A 1 203 ? 5.688 -8.117 -13.015 1.00 95.50 203 THR A CA 1
ATOM 1546 C C . THR A 1 203 ? 7.086 -8.746 -12.883 1.00 95.50 203 THR A C 1
ATOM 1548 O O . THR A 1 203 ? 7.681 -9.108 -13.894 1.00 95.50 203 THR A O 1
ATOM 1551 N N . LEU A 1 204 ? 7.595 -8.951 -11.659 1.00 97.56 204 LEU A N 1
ATOM 1552 C CA . LEU A 1 204 ? 8.872 -9.649 -11.439 1.00 97.56 204 LEU A CA 1
ATOM 1553 C C . LEU A 1 204 ? 8.823 -11.113 -11.903 1.00 97.56 204 LEU A C 1
ATOM 1555 O O . LEU A 1 204 ? 9.767 -11.575 -12.536 1.00 97.56 204 LEU A O 1
ATOM 1559 N N . LEU A 1 205 ? 7.715 -11.819 -11.649 1.00 97.69 205 LEU A N 1
ATOM 1560 C CA . LEU A 1 205 ? 7.531 -13.214 -12.069 1.00 97.69 205 LEU A CA 1
ATOM 1561 C C . LEU A 1 205 ? 7.542 -13.355 -13.592 1.00 97.69 205 LEU A C 1
ATOM 1563 O O . LEU A 1 205 ? 8.192 -14.252 -14.123 1.00 97.69 205 LEU A O 1
ATOM 1567 N N . VAL A 1 206 ? 6.827 -12.471 -14.295 1.00 96.81 206 VAL A N 1
ATOM 1568 C CA . VAL A 1 206 ? 6.747 -12.504 -15.758 1.00 96.81 206 VAL A CA 1
ATOM 1569 C C . VAL A 1 206 ? 8.111 -12.196 -16.369 1.00 96.81 206 VAL A C 1
ATOM 1571 O O . VAL A 1 206 ? 8.574 -12.965 -17.205 1.00 96.81 206 VAL A O 1
ATOM 1574 N N . GLU A 1 207 ? 8.802 -11.141 -15.927 1.00 97.75 207 GLU A N 1
ATOM 1575 C CA . GLU A 1 207 ? 10.145 -10.835 -16.441 1.00 97.75 207 GLU A CA 1
ATOM 1576 C C . GLU A 1 207 ? 11.155 -11.951 -16.117 1.00 97.75 207 GLU A C 1
ATOM 1578 O O . GLU A 1 207 ? 11.968 -12.295 -16.976 1.00 97.75 207 GLU A O 1
ATOM 1583 N N . ALA A 1 208 ? 11.073 -12.577 -14.936 1.00 98.12 208 ALA A N 1
ATOM 1584 C CA . ALA A 1 208 ? 11.887 -13.744 -14.598 1.00 98.12 208 ALA A CA 1
ATOM 1585 C C . ALA A 1 208 ? 11.601 -14.915 -15.551 1.00 98.12 208 ALA A C 1
ATOM 1587 O O . ALA A 1 208 ? 12.531 -15.518 -16.083 1.00 98.12 208 ALA A O 1
ATOM 1588 N N . ALA A 1 209 ? 10.333 -15.199 -15.850 1.00 97.25 209 ALA A N 1
ATOM 1589 C CA . ALA A 1 209 ? 9.970 -16.276 -16.766 1.00 97.25 209 ALA A CA 1
ATOM 1590 C C . ALA A 1 209 ? 10.440 -16.010 -18.200 1.00 97.25 209 ALA A C 1
ATOM 1592 O O . ALA A 1 209 ? 10.935 -16.921 -18.860 1.00 97.25 209 ALA A O 1
ATOM 1593 N N . LEU A 1 210 ? 10.364 -14.759 -18.664 1.00 96.75 210 LEU A N 1
ATOM 1594 C CA . LEU A 1 210 ? 10.893 -14.359 -19.970 1.00 96.75 210 LEU A CA 1
ATOM 1595 C C . LEU A 1 210 ? 12.419 -14.495 -20.044 1.00 96.75 210 LEU A C 1
ATOM 1597 O O . LEU A 1 210 ? 12.939 -14.909 -21.077 1.00 96.75 210 LEU A O 1
ATOM 1601 N N . ILE A 1 211 ? 13.139 -14.163 -18.968 1.00 97.12 211 ILE A N 1
ATOM 1602 C CA . ILE A 1 211 ? 14.594 -14.351 -18.885 1.00 97.12 211 ILE A CA 1
ATOM 1603 C C . ILE A 1 211 ? 14.941 -15.843 -18.898 1.00 97.12 211 ILE A C 1
ATOM 1605 O O . ILE A 1 211 ? 15.780 -16.262 -19.690 1.00 97.12 211 ILE A O 1
ATOM 1609 N N . ALA A 1 212 ? 14.284 -16.646 -18.058 1.00 96.38 212 ALA A N 1
ATOM 1610 C CA . ALA A 1 212 ? 14.576 -18.071 -17.918 1.00 96.38 212 ALA A CA 1
ATOM 1611 C C . ALA A 1 212 ? 14.247 -18.875 -19.189 1.00 96.38 212 ALA A C 1
ATOM 1613 O O . ALA A 1 212 ? 14.955 -19.825 -19.521 1.00 96.38 212 ALA A O 1
ATOM 1614 N N . ALA A 1 213 ? 13.204 -18.473 -19.920 1.00 95.25 213 ALA A N 1
ATOM 1615 C CA . ALA A 1 213 ? 12.826 -19.064 -21.202 1.00 95.25 213 ALA A CA 1
ATOM 1616 C C . ALA A 1 213 ? 13.565 -18.446 -22.408 1.00 95.25 213 ALA A C 1
ATOM 1618 O O . ALA A 1 213 ? 13.256 -18.796 -23.544 1.00 95.25 213 ALA A O 1
ATOM 1619 N N . GLU A 1 214 ? 14.497 -17.509 -22.191 1.00 94.12 214 GLU A N 1
ATOM 1620 C CA . GLU A 1 214 ? 15.210 -16.763 -23.245 1.00 94.12 214 GLU A CA 1
ATOM 1621 C C . GLU A 1 214 ? 14.269 -16.107 -24.278 1.00 94.12 214 GLU A C 1
ATOM 1623 O O . GLU A 1 214 ? 14.607 -15.917 -25.441 1.00 94.12 214 GLU A O 1
ATOM 1628 N N . ILE A 1 215 ? 13.073 -15.703 -23.840 1.00 95.62 215 ILE A N 1
ATOM 1629 C CA . ILE A 1 215 ? 12.095 -15.008 -24.679 1.00 95.62 215 ILE A CA 1
ATOM 1630 C C . ILE A 1 215 ? 12.454 -13.525 -24.706 1.00 95.62 215 ILE A C 1
ATOM 1632 O O . ILE A 1 215 ? 12.466 -12.857 -23.664 1.00 95.62 215 ILE A O 1
ATOM 1636 N N . ALA A 1 216 ? 12.747 -13.001 -25.894 1.00 95.56 216 ALA A N 1
ATOM 1637 C CA . ALA A 1 216 ? 13.039 -11.588 -26.092 1.00 95.56 216 ALA A CA 1
ATOM 1638 C C . ALA A 1 216 ? 11.788 -10.720 -25.796 1.00 95.56 216 ALA A C 1
ATOM 1640 O O . ALA A 1 216 ? 10.695 -11.021 -26.287 1.00 95.56 216 ALA A O 1
ATOM 1641 N N . PRO A 1 217 ? 11.906 -9.651 -24.983 1.00 93.94 217 PRO A N 1
ATOM 1642 C CA . PRO A 1 217 ? 10.760 -8.889 -24.470 1.00 93.94 217 PRO A CA 1
ATOM 1643 C C . PRO A 1 217 ? 9.992 -8.129 -25.559 1.00 93.94 217 PRO A C 1
ATOM 1645 O O . PRO A 1 217 ? 8.822 -7.805 -25.372 1.00 93.94 217 PRO A O 1
ATOM 1648 N N . GLY A 1 218 ? 10.626 -7.825 -26.692 1.00 92.56 218 GLY A N 1
ATOM 1649 C CA . GLY A 1 218 ? 9.991 -7.112 -27.794 1.00 92.56 218 GLY A CA 1
ATOM 1650 C C . GLY A 1 218 ? 9.196 -8.001 -28.750 1.00 92.56 218 GLY A C 1
ATOM 1651 O O . GLY A 1 218 ? 8.536 -7.462 -29.631 1.00 92.56 218 GLY A O 1
ATOM 1652 N N . LEU A 1 219 ? 9.195 -9.332 -28.586 1.00 91.88 219 LEU A N 1
ATOM 1653 C CA . LEU A 1 219 ? 8.413 -10.244 -29.443 1.00 91.88 219 LEU A CA 1
ATOM 1654 C C . LEU A 1 219 ? 6.895 -10.051 -29.313 1.00 91.88 219 LEU A C 1
ATOM 1656 O O . LEU A 1 219 ? 6.142 -10.378 -30.228 1.00 91.88 219 LEU A O 1
ATOM 1660 N N . PHE A 1 220 ? 6.454 -9.489 -28.190 1.00 85.94 220 PHE A N 1
ATOM 1661 C CA . PHE A 1 220 ? 5.056 -9.147 -27.923 1.00 85.94 220 PHE A CA 1
ATOM 1662 C C . PHE A 1 220 ? 4.623 -7.824 -28.566 1.00 85.94 220 PHE A C 1
ATOM 1664 O O . PHE A 1 220 ? 3.450 -7.470 -28.499 1.00 85.94 220 PHE A O 1
ATOM 1671 N N . ARG A 1 221 ? 5.565 -7.077 -29.154 1.00 85.94 221 ARG A N 1
ATOM 1672 C CA . ARG A 1 221 ? 5.295 -5.782 -29.776 1.00 85.94 221 ARG A CA 1
ATOM 1673 C C . ARG A 1 221 ? 4.905 -5.949 -31.239 1.00 85.94 221 ARG A C 1
ATOM 1675 O O . ARG A 1 221 ? 5.315 -6.894 -31.923 1.00 85.94 221 ARG A O 1
ATOM 1682 N N . ASP A 1 222 ? 4.168 -4.960 -31.722 1.00 87.50 222 ASP A N 1
ATOM 1683 C CA . ASP A 1 222 ? 3.827 -4.850 -33.129 1.00 87.50 222 ASP A CA 1
ATOM 1684 C C . ASP A 1 222 ? 5.067 -4.597 -34.001 1.00 87.50 222 ASP A C 1
ATOM 1686 O O . ASP A 1 222 ? 6.153 -4.182 -33.551 1.00 87.50 222 ASP A O 1
ATOM 1690 N N . ALA A 1 223 ? 4.899 -4.877 -35.293 1.00 90.56 223 ALA A N 1
ATOM 1691 C CA . ALA A 1 223 ? 5.868 -4.478 -36.299 1.00 90.56 223 ALA A CA 1
ATOM 1692 C C . ALA A 1 223 ? 6.071 -2.951 -36.261 1.00 90.56 223 ALA A C 1
ATOM 1694 O O . ALA A 1 223 ? 5.151 -2.223 -35.884 1.00 90.56 223 ALA A O 1
ATOM 1695 N N . PRO A 1 224 ? 7.275 -2.465 -36.596 1.00 90.81 224 PRO A N 1
ATOM 1696 C CA . PRO A 1 224 ? 7.511 -1.033 -36.644 1.00 90.81 224 PRO A CA 1
ATOM 1697 C C . PRO A 1 224 ? 6.645 -0.359 -37.715 1.00 90.81 224 PRO A C 1
ATOM 1699 O O . PRO A 1 224 ? 6.270 -0.996 -38.701 1.00 90.81 224 PRO A O 1
ATOM 1702 N N . SER A 1 225 ? 6.332 0.920 -37.509 1.00 88.81 225 SER A N 1
ATOM 1703 C CA . SER A 1 225 ? 5.443 1.689 -38.385 1.00 88.81 225 SER A CA 1
ATOM 1704 C C . SER A 1 225 ? 5.971 1.773 -39.822 1.00 88.81 225 SER A C 1
ATOM 1706 O O . SER A 1 225 ? 7.064 2.280 -40.061 1.00 88.81 225 SER A O 1
ATOM 1708 N N . GLU A 1 226 ? 5.171 1.350 -40.805 1.00 89.12 226 GLU A N 1
ATOM 1709 C CA . GLU A 1 226 ? 5.507 1.487 -42.235 1.00 89.12 226 GLU A CA 1
ATOM 1710 C C . GLU A 1 226 ? 5.538 2.948 -42.708 1.00 89.12 226 GLU A C 1
ATOM 1712 O O . GLU A 1 226 ? 6.051 3.241 -43.784 1.00 89.12 226 GLU A O 1
ATOM 1717 N N . ALA A 1 227 ? 5.015 3.880 -41.905 1.00 90.75 227 ALA A N 1
ATOM 1718 C CA . ALA A 1 227 ? 5.044 5.303 -42.222 1.00 90.75 227 ALA A CA 1
ATOM 1719 C C . ALA A 1 227 ? 6.455 5.912 -42.133 1.00 90.75 227 ALA A C 1
ATOM 1721 O O . ALA A 1 227 ? 6.683 6.988 -42.687 1.00 90.75 227 ALA A O 1
ATOM 1722 N N . VAL A 1 228 ? 7.380 5.247 -41.433 1.00 93.19 228 VAL A N 1
ATOM 1723 C CA . VAL A 1 228 ? 8.768 5.682 -41.260 1.00 93.19 228 VAL A CA 1
ATOM 1724 C C . VAL A 1 228 ? 9.645 4.992 -42.307 1.00 93.19 228 VAL A C 1
ATOM 1726 O O . VAL A 1 228 ? 9.897 3.789 -42.232 1.00 93.19 228 VAL A O 1
ATOM 1729 N N . ALA A 1 229 ? 10.175 5.771 -43.249 1.00 92.94 229 ALA A N 1
ATOM 1730 C CA . ALA A 1 229 ? 10.945 5.298 -44.402 1.00 92.94 229 ALA A CA 1
ATOM 1731 C C . ALA A 1 229 ? 12.232 4.540 -44.032 1.00 92.94 229 ALA A C 1
ATOM 1733 O O . ALA A 1 229 ? 12.735 3.740 -44.816 1.00 92.94 229 ALA A O 1
ATOM 1734 N N . LEU A 1 230 ? 12.762 4.765 -42.826 1.00 92.88 230 LEU A N 1
ATOM 1735 C CA . LEU A 1 230 ? 13.957 4.088 -42.323 1.00 92.88 230 LEU A CA 1
ATOM 1736 C C . LEU A 1 230 ? 13.739 2.586 -42.061 1.00 92.88 230 LEU A C 1
ATOM 1738 O O . LEU A 1 230 ? 14.714 1.846 -41.945 1.00 92.88 230 LEU A O 1
ATOM 1742 N N . HIS A 1 231 ? 12.496 2.119 -41.917 1.00 94.75 231 HIS A N 1
ATOM 1743 C CA . HIS A 1 231 ? 12.234 0.725 -41.579 1.00 94.75 231 HIS A CA 1
ATOM 1744 C C . HIS A 1 231 ? 12.272 -0.217 -42.791 1.00 94.75 231 HIS A C 1
ATOM 1746 O O . HIS A 1 231 ? 11.591 -0.015 -43.790 1.00 94.75 231 HIS A O 1
ATOM 1752 N N . ASP A 1 232 ? 12.987 -1.333 -42.636 1.00 95.38 232 ASP A N 1
ATOM 1753 C CA . ASP A 1 232 ? 12.939 -2.493 -43.524 1.00 95.38 232 ASP A CA 1
ATOM 1754 C C . ASP A 1 232 ? 12.185 -3.633 -42.824 1.00 95.38 232 ASP A C 1
ATOM 1756 O O . ASP A 1 232 ? 12.713 -4.341 -41.958 1.00 95.38 232 ASP A O 1
ATOM 1760 N N . LEU A 1 233 ? 10.922 -3.836 -43.213 1.00 95.00 233 LEU A N 1
ATOM 1761 C CA . LEU A 1 233 ? 10.081 -4.880 -42.629 1.00 95.00 233 LEU A CA 1
ATOM 1762 C C . LEU A 1 233 ? 10.547 -6.304 -42.944 1.00 95.00 233 LEU A C 1
ATOM 1764 O O . LEU A 1 233 ? 10.239 -7.221 -42.178 1.00 95.00 233 LEU A O 1
ATOM 1768 N N . ARG A 1 234 ? 11.264 -6.530 -44.050 1.00 96.75 234 ARG A N 1
ATOM 1769 C CA . ARG A 1 234 ? 11.800 -7.861 -44.369 1.00 96.75 234 ARG A CA 1
ATOM 1770 C C . ARG A 1 234 ? 12.939 -8.191 -43.415 1.00 96.75 234 ARG A C 1
ATOM 1772 O O . ARG A 1 234 ? 12.939 -9.275 -42.829 1.00 96.75 234 ARG A O 1
ATOM 1779 N N . LEU A 1 235 ? 13.844 -7.237 -43.206 1.00 97.50 235 LEU A N 1
ATOM 1780 C CA . LEU A 1 235 ? 14.916 -7.346 -42.223 1.00 97.50 235 LEU A CA 1
ATOM 1781 C C . LEU A 1 235 ? 14.358 -7.520 -40.805 1.00 97.50 235 LEU A C 1
ATOM 1783 O O . LEU A 1 235 ? 14.765 -8.441 -40.099 1.00 97.50 235 LEU A O 1
ATOM 1787 N N . PHE A 1 236 ? 13.373 -6.709 -40.409 1.00 97.00 236 PHE A N 1
ATOM 1788 C CA . PHE A 1 236 ? 12.725 -6.832 -39.102 1.00 97.00 236 PHE A CA 1
ATOM 1789 C C . PHE A 1 236 ? 12.126 -8.227 -38.882 1.00 97.00 236 PHE A C 1
ATOM 1791 O O . PHE A 1 236 ? 12.373 -8.849 -37.849 1.00 97.00 236 PHE A O 1
ATOM 1798 N N . ARG A 1 237 ? 11.365 -8.749 -39.856 1.00 96.88 237 ARG A N 1
ATOM 1799 C CA . ARG A 1 237 ? 10.759 -10.090 -39.773 1.00 96.88 237 ARG A CA 1
ATOM 1800 C C . ARG A 1 237 ? 11.814 -11.190 -39.671 1.00 96.88 237 ARG A C 1
ATOM 1802 O O . ARG A 1 237 ? 11.598 -12.148 -38.934 1.00 96.88 237 ARG A O 1
ATOM 1809 N N . ARG A 1 238 ? 12.951 -11.049 -40.363 1.00 98.00 238 ARG A N 1
ATOM 1810 C CA . ARG A 1 238 ? 14.087 -11.977 -40.243 1.00 98.00 238 ARG A CA 1
ATOM 1811 C C . ARG A 1 238 ? 14.641 -11.991 -38.816 1.00 98.00 238 ARG A C 1
ATOM 1813 O O . ARG A 1 238 ? 14.676 -13.056 -38.212 1.00 98.00 238 ARG A O 1
ATOM 1820 N N . VAL A 1 239 ? 14.990 -10.823 -38.267 1.00 97.94 239 VAL A N 1
ATOM 1821 C CA . VAL A 1 239 ? 15.529 -10.702 -36.896 1.00 97.94 239 VAL A CA 1
ATOM 1822 C C . VAL A 1 239 ? 14.522 -11.198 -35.856 1.00 97.94 239 VAL A C 1
ATOM 1824 O O . VAL A 1 239 ? 14.886 -11.890 -34.909 1.00 97.94 239 VAL A O 1
ATOM 1827 N N . ARG A 1 240 ? 13.233 -10.885 -36.037 1.00 97.19 240 ARG A N 1
ATOM 1828 C CA . ARG A 1 240 ? 12.161 -11.384 -35.171 1.00 97.19 240 ARG A CA 1
ATOM 1829 C C . ARG A 1 240 ? 12.114 -12.911 -35.159 1.00 97.19 240 ARG A C 1
ATOM 1831 O O . ARG A 1 240 ? 12.063 -13.486 -34.079 1.00 97.19 240 ARG A O 1
ATOM 1838 N N . ARG A 1 241 ? 12.176 -13.552 -36.330 1.00 97.00 241 ARG A N 1
ATOM 1839 C CA . ARG A 1 241 ? 12.175 -15.016 -36.443 1.00 97.00 241 ARG A CA 1
ATOM 1840 C C . ARG A 1 241 ? 13.393 -15.642 -35.757 1.00 97.00 241 ARG A C 1
ATOM 1842 O O . ARG A 1 241 ? 13.219 -16.597 -35.013 1.00 97.00 241 ARG A O 1
ATOM 1849 N N . GLU A 1 242 ? 14.587 -15.072 -35.934 1.00 96.38 242 GLU A N 1
ATOM 1850 C CA . GLU A 1 242 ? 15.806 -15.535 -35.244 1.00 96.38 242 GLU A CA 1
ATOM 1851 C C . GLU A 1 242 ? 15.626 -15.540 -33.713 1.00 96.38 242 GLU A C 1
ATOM 1853 O O . GLU A 1 242 ? 15.966 -16.511 -33.039 1.00 96.38 242 GLU A O 1
ATOM 1858 N N . LEU A 1 243 ? 15.034 -14.479 -33.152 1.00 94.88 243 LEU A N 1
ATOM 1859 C CA . LEU A 1 243 ? 14.768 -14.389 -31.712 1.00 94.88 243 LEU A CA 1
ATOM 1860 C C . LEU A 1 243 ? 13.615 -15.295 -31.248 1.00 94.88 243 LEU A C 1
ATOM 1862 O O . LEU A 1 243 ? 13.628 -15.763 -30.110 1.00 94.88 243 LEU A O 1
ATOM 1866 N N . GLU A 1 244 ? 12.619 -15.552 -32.099 1.00 94.06 244 GLU A N 1
ATOM 1867 C CA . GLU A 1 244 ? 11.553 -16.524 -31.823 1.00 94.06 244 GLU A CA 1
ATOM 1868 C C . GLU A 1 244 ? 12.085 -17.964 -31.799 1.00 94.06 244 GLU A C 1
ATOM 1870 O O . GLU A 1 244 ? 11.626 -18.762 -30.982 1.00 94.06 244 GLU A O 1
ATOM 1875 N N . GLU A 1 245 ? 13.055 -18.290 -32.654 1.00 93.88 245 GLU A N 1
ATOM 1876 C CA . GLU A 1 245 ? 13.717 -19.600 -32.721 1.00 93.88 245 GLU A CA 1
ATOM 1877 C C . GLU A 1 245 ? 14.699 -19.817 -31.559 1.00 93.88 245 GLU A C 1
ATOM 1879 O O . GLU A 1 245 ? 14.846 -20.945 -31.091 1.00 93.88 245 GLU A O 1
ATOM 1884 N N . ALA A 1 246 ? 15.310 -18.748 -31.036 1.00 90.00 246 ALA A N 1
ATOM 1885 C CA . ALA A 1 246 ? 16.237 -18.806 -29.903 1.00 90.00 246 ALA A CA 1
ATOM 1886 C C . ALA A 1 246 ? 15.567 -19.105 -28.544 1.00 90.00 246 ALA A C 1
ATOM 1888 O O . ALA A 1 246 ? 16.258 -19.410 -27.572 1.00 90.00 246 ALA A O 1
ATOM 1889 N N . ARG A 1 247 ? 14.232 -19.016 -28.442 1.00 91.00 247 ARG A N 1
ATOM 1890 C CA . ARG A 1 247 ? 13.514 -19.244 -27.176 1.00 91.00 247 ARG A CA 1
ATOM 1891 C C . ARG A 1 247 ? 13.655 -20.691 -26.694 1.00 91.00 247 ARG A C 1
ATOM 1893 O O . ARG A 1 247 ? 13.567 -21.644 -27.470 1.00 91.00 247 ARG A O 1
ATOM 1900 N N . ARG A 1 248 ? 13.712 -20.883 -25.378 1.00 86.88 248 ARG A N 1
ATOM 1901 C CA . ARG A 1 248 ? 13.655 -22.212 -24.760 1.00 86.88 248 ARG A CA 1
ATOM 1902 C C . ARG A 1 248 ? 12.210 -22.678 -24.612 1.00 86.88 248 ARG A C 1
ATOM 1904 O O . ARG A 1 248 ? 11.336 -21.951 -24.139 1.00 86.88 248 ARG A O 1
ATOM 1911 N N . SER A 1 249 ? 11.946 -23.927 -24.992 1.00 80.81 249 SER A N 1
ATOM 1912 C CA . SER A 1 249 ? 10.616 -24.539 -24.862 1.00 80.81 249 SER A CA 1
ATOM 1913 C C . SER A 1 249 ? 10.248 -24.843 -23.404 1.00 80.81 249 SER A C 1
ATOM 1915 O O . SER A 1 249 ? 9.064 -24.786 -23.043 1.00 80.81 249 SER A O 1
ATOM 1917 N N . GLN A 1 250 ? 11.257 -25.103 -22.567 1.00 82.31 250 GLN A N 1
ATOM 1918 C CA . GLN A 1 250 ? 11.132 -25.457 -21.157 1.00 82.31 250 GLN A CA 1
ATOM 1919 C C . GLN A 1 250 ? 12.002 -24.561 -20.270 1.00 82.31 250 GLN A C 1
ATOM 1921 O O . GLN A 1 250 ? 13.090 -24.141 -20.659 1.00 82.31 250 GLN A O 1
ATOM 1926 N N . VAL A 1 251 ? 11.513 -24.317 -19.055 1.00 83.75 251 VAL A N 1
ATOM 1927 C CA . VAL A 1 251 ? 12.274 -23.735 -17.948 1.00 83.75 251 VAL A CA 1
ATOM 1928 C C . VAL A 1 251 ? 12.459 -24.843 -16.916 1.00 83.75 251 VAL A C 1
ATOM 1930 O O . VAL A 1 251 ? 11.491 -25.497 -16.537 1.00 83.75 251 VAL A O 1
ATOM 1933 N N . SER A 1 252 ? 13.700 -25.082 -16.502 1.00 82.06 252 SER A N 1
ATOM 1934 C CA . SER A 1 252 ? 14.095 -26.211 -15.648 1.00 82.06 252 SER A CA 1
ATOM 1935 C C . SER A 1 252 ? 13.746 -26.031 -14.168 1.00 82.06 252 SER A C 1
ATOM 1937 O O . SER A 1 252 ? 13.804 -26.999 -13.416 1.00 82.06 252 SER A O 1
ATOM 1939 N N . ALA A 1 253 ? 13.370 -24.820 -13.753 1.00 87.81 253 ALA A N 1
ATOM 1940 C CA . ALA A 1 253 ? 13.098 -24.482 -12.362 1.00 87.81 253 ALA A CA 1
ATOM 1941 C C . ALA A 1 253 ? 11.771 -23.732 -12.195 1.00 87.81 253 ALA A C 1
ATOM 1943 O O . ALA A 1 253 ? 11.388 -22.948 -13.067 1.00 87.81 253 ALA A O 1
ATOM 1944 N N . PRO A 1 254 ? 11.080 -23.917 -11.061 1.00 89.56 254 PRO A N 1
ATOM 1945 C CA . PRO A 1 254 ? 9.835 -23.217 -10.792 1.00 89.56 254 PRO A CA 1
ATOM 1946 C C . PRO A 1 254 ? 10.058 -21.722 -10.524 1.00 89.56 254 PRO A C 1
ATOM 1948 O O . PRO A 1 254 ? 11.005 -21.315 -9.844 1.00 89.56 254 PRO A O 1
ATOM 1951 N N . ILE A 1 255 ? 9.120 -20.912 -11.017 1.00 97.31 255 ILE A N 1
ATOM 1952 C CA . ILE A 1 255 ? 8.983 -19.490 -10.695 1.00 97.31 255 ILE A CA 1
ATOM 1953 C C . ILE A 1 255 ? 7.745 -19.340 -9.820 1.00 97.31 255 ILE A C 1
ATOM 1955 O O . ILE A 1 255 ? 6.634 -19.634 -10.262 1.00 97.31 255 ILE A O 1
ATOM 1959 N N . VAL A 1 256 ? 7.927 -18.924 -8.568 1.00 98.06 256 VAL A N 1
ATOM 1960 C CA . VAL A 1 256 ? 6.859 -18.932 -7.561 1.00 98.06 256 VAL A CA 1
ATOM 1961 C C . VAL A 1 256 ? 6.559 -17.527 -7.063 1.00 98.06 256 VAL A C 1
ATOM 1963 O O . VAL A 1 256 ? 7.443 -16.810 -6.603 1.00 98.06 256 VAL A O 1
ATOM 1966 N N . GLY A 1 257 ? 5.288 -17.149 -7.137 1.00 97.88 257 GLY A N 1
ATOM 1967 C CA . GLY A 1 257 ? 4.764 -15.897 -6.614 1.00 97.88 257 GLY A CA 1
ATOM 1968 C C . GLY A 1 257 ? 3.753 -16.122 -5.507 1.00 97.88 257 GLY A C 1
ATOM 1969 O O . GLY A 1 257 ? 2.909 -17.012 -5.615 1.00 97.88 257 GLY A O 1
ATOM 1970 N N . ARG A 1 258 ? 3.795 -15.290 -4.469 1.00 96.56 258 ARG A N 1
ATOM 1971 C CA . ARG A 1 258 ? 2.797 -15.283 -3.399 1.00 96.56 258 ARG A CA 1
ATOM 1972 C C . ARG A 1 258 ? 2.261 -13.881 -3.157 1.00 96.56 258 ARG A C 1
ATOM 1974 O O . ARG A 1 258 ? 3.010 -12.915 -3.234 1.00 96.56 258 ARG A O 1
ATOM 1981 N N . ASP A 1 259 ? 0.966 -13.769 -2.888 1.00 92.62 259 ASP A N 1
ATOM 1982 C CA . ASP A 1 259 ? 0.346 -12.522 -2.435 1.00 92.62 259 ASP A CA 1
ATOM 1983 C C . ASP A 1 259 ? -0.889 -12.814 -1.570 1.00 92.62 259 ASP A C 1
ATOM 1985 O O . ASP A 1 259 ? -1.543 -13.854 -1.704 1.00 92.62 259 ASP A O 1
ATOM 1989 N N . ARG A 1 260 ? -1.221 -11.885 -0.671 1.00 86.25 260 ARG A N 1
ATOM 1990 C CA . ARG A 1 260 ? -2.426 -11.967 0.163 1.00 86.25 260 ARG A CA 1
ATOM 1991 C C . ARG A 1 260 ? -3.686 -11.600 -0.619 1.00 86.25 260 ARG A C 1
ATOM 1993 O O . ARG A 1 260 ? -4.760 -12.100 -0.290 1.00 86.25 260 ARG A O 1
ATOM 2000 N N . ASP A 1 261 ? -3.560 -10.720 -1.614 1.00 84.38 261 ASP A N 1
ATOM 2001 C CA . ASP A 1 261 ? -4.689 -10.199 -2.378 1.00 84.38 261 ASP A CA 1
ATOM 2002 C C . ASP A 1 261 ? -5.028 -11.131 -3.559 1.00 84.38 261 ASP A C 1
ATOM 2004 O O . ASP A 1 261 ? -4.269 -11.207 -4.532 1.00 84.38 261 ASP A O 1
ATOM 2008 N N . PRO A 1 262 ? -6.186 -11.823 -3.538 1.00 87.94 262 PRO A N 1
ATOM 2009 C CA . PRO A 1 262 ? -6.593 -12.687 -4.643 1.00 87.94 262 PRO A CA 1
ATOM 2010 C C . PRO A 1 262 ? -6.795 -11.919 -5.960 1.00 87.94 262 PRO A C 1
ATOM 2012 O O . PRO A 1 262 ? -6.629 -12.501 -7.036 1.00 87.94 262 PRO A O 1
ATOM 2015 N N . ARG A 1 263 ? -7.111 -10.615 -5.915 1.00 88.88 263 ARG A N 1
ATOM 2016 C CA . ARG A 1 263 ? -7.234 -9.781 -7.123 1.00 88.88 263 ARG A CA 1
ATOM 2017 C C . ARG A 1 263 ? -5.872 -9.565 -7.775 1.00 88.88 263 ARG A C 1
ATOM 2019 O O . ARG A 1 263 ? -5.762 -9.687 -8.995 1.00 88.88 263 ARG A O 1
ATOM 2026 N N . ALA A 1 264 ? -4.834 -9.312 -6.978 1.00 89.12 264 ALA A N 1
ATOM 2027 C CA . ALA A 1 264 ? -3.465 -9.172 -7.464 1.00 89.12 264 ALA A CA 1
ATOM 2028 C C . ALA A 1 264 ? -2.981 -10.459 -8.156 1.00 89.12 264 ALA A C 1
ATOM 2030 O O . ALA A 1 264 ? -2.498 -10.407 -9.288 1.00 89.12 264 ALA A O 1
ATOM 2031 N N . LEU A 1 265 ? -3.236 -11.624 -7.548 1.00 93.56 265 LEU A N 1
ATOM 2032 C CA . LEU A 1 265 ? -2.903 -12.927 -8.138 1.00 93.56 265 LEU A CA 1
ATOM 2033 C C . LEU A 1 265 ? -3.659 -13.212 -9.442 1.00 93.56 265 LEU A C 1
ATOM 2035 O O . LEU A 1 265 ? -3.099 -13.814 -10.359 1.00 93.56 265 LEU A O 1
ATOM 2039 N N . SER A 1 266 ? -4.915 -12.774 -9.555 1.00 93.94 266 SER A N 1
ATOM 2040 C CA . SER A 1 266 ? -5.668 -12.872 -10.810 1.00 93.94 266 SER A CA 1
ATOM 2041 C C . SER A 1 266 ? -4.993 -12.072 -11.933 1.00 93.94 266 SER A C 1
ATOM 2043 O O . SER A 1 266 ? -4.757 -12.602 -13.020 1.00 93.94 266 SER A O 1
ATOM 2045 N N . LEU A 1 267 ? -4.577 -10.831 -11.644 1.00 93.12 267 LEU A N 1
ATOM 2046 C CA . LEU A 1 267 ? -3.837 -9.983 -12.586 1.00 93.12 267 LEU A CA 1
ATOM 2047 C C . LEU A 1 267 ? -2.456 -10.557 -12.937 1.00 93.12 267 LEU A C 1
ATOM 2049 O O . LEU A 1 267 ? -2.029 -10.460 -14.089 1.00 93.12 267 LEU A O 1
ATOM 2053 N N . ALA A 1 268 ? -1.766 -11.173 -11.972 1.00 94.31 268 ALA A N 1
ATOM 2054 C CA . ALA A 1 268 ? -0.497 -11.861 -12.203 1.00 94.31 268 ALA A CA 1
ATOM 2055 C C . ALA A 1 268 ? -0.663 -13.046 -13.161 1.00 94.31 268 ALA A C 1
ATOM 2057 O O . ALA A 1 268 ? 0.106 -13.179 -14.116 1.00 94.31 268 ALA A O 1
ATOM 2058 N N . ARG A 1 269 ? -1.705 -13.865 -12.960 1.00 96.31 269 ARG A N 1
ATOM 2059 C CA . ARG A 1 269 ? -2.033 -14.984 -13.853 1.00 96.31 269 ARG A CA 1
ATOM 2060 C C . ARG A 1 269 ? -2.349 -14.494 -15.261 1.00 96.31 269 ARG A C 1
ATOM 2062 O O . ARG A 1 269 ? -1.805 -15.015 -16.229 1.00 96.31 269 ARG A O 1
ATOM 2069 N N . GLU A 1 270 ? -3.176 -13.457 -15.383 1.00 95.12 270 GLU A N 1
ATOM 2070 C CA . GLU A 1 270 ? -3.508 -12.879 -16.686 1.00 95.12 270 GLU A CA 1
ATOM 2071 C C . GLU A 1 270 ? -2.269 -12.317 -17.401 1.00 95.12 270 GLU A C 1
ATOM 2073 O O . GLU A 1 270 ? -2.099 -12.552 -18.598 1.00 95.12 270 GLU A O 1
ATOM 2078 N N . SER A 1 271 ? -1.382 -11.633 -16.671 1.00 93.88 271 SER A N 1
ATOM 2079 C CA . SER A 1 271 ? -0.119 -11.107 -17.205 1.00 93.88 271 SER A CA 1
ATOM 2080 C C . SER A 1 271 ? 0.782 -12.230 -17.723 1.00 93.88 271 SER A C 1
ATOM 2082 O O . SER A 1 271 ? 1.268 -12.165 -18.851 1.00 93.88 271 SER A O 1
ATOM 2084 N N . ALA A 1 272 ? 0.953 -13.301 -16.941 1.00 95.25 272 ALA A N 1
ATOM 2085 C CA . ALA A 1 272 ? 1.738 -14.465 -17.346 1.00 95.25 272 ALA A CA 1
ATOM 2086 C C . ALA A 1 272 ? 1.132 -15.180 -18.565 1.00 95.25 272 ALA A C 1
ATOM 2088 O O . ALA A 1 272 ? 1.865 -15.603 -19.462 1.00 95.25 272 ALA A O 1
ATOM 2089 N N . ARG A 1 273 ? -0.202 -15.263 -18.642 1.00 95.19 273 ARG A N 1
ATOM 2090 C CA . ARG A 1 273 ? -0.925 -15.830 -19.788 1.00 95.19 273 ARG A CA 1
ATOM 2091 C C . ARG A 1 273 ? -0.714 -15.010 -21.057 1.00 95.19 273 ARG A C 1
ATOM 2093 O O . ARG A 1 273 ? -0.358 -15.573 -22.087 1.00 95.19 273 ARG A O 1
ATOM 2100 N N . ARG A 1 274 ? -0.877 -13.683 -20.986 1.00 92.88 274 ARG A N 1
ATOM 2101 C CA . ARG A 1 274 ? -0.645 -12.768 -22.120 1.00 92.88 274 ARG A CA 1
ATOM 2102 C C . ARG A 1 274 ? 0.816 -12.781 -22.586 1.00 92.88 274 ARG A C 1
ATOM 2104 O O . ARG A 1 274 ? 1.070 -12.642 -23.775 1.00 92.88 274 ARG A O 1
ATOM 2111 N N . ALA A 1 275 ? 1.761 -12.996 -21.671 1.00 92.69 275 ALA A N 1
ATOM 2112 C CA . ALA A 1 275 ? 3.178 -13.182 -21.984 1.00 92.69 275 ALA A CA 1
ATOM 2113 C C . ALA A 1 275 ? 3.535 -14.611 -22.456 1.00 92.69 275 ALA A C 1
ATOM 2115 O O . ALA A 1 275 ? 4.690 -14.874 -22.779 1.00 92.69 275 ALA A O 1
ATOM 2116 N N . GLY A 1 276 ? 2.585 -15.555 -22.488 1.00 92.19 276 GLY A N 1
ATOM 2117 C CA . GLY A 1 276 ? 2.827 -16.938 -22.922 1.00 92.19 276 GLY A CA 1
ATOM 2118 C C . GLY A 1 276 ? 3.689 -17.776 -21.966 1.00 92.19 276 GLY A C 1
ATOM 2119 O O . GLY A 1 276 ? 4.198 -18.827 -22.360 1.00 92.19 276 GLY A O 1
ATOM 2120 N N . VAL A 1 277 ? 3.848 -17.327 -20.718 1.00 94.69 277 VAL A N 1
ATOM 2121 C CA . VAL A 1 277 ? 4.724 -17.929 -19.696 1.00 94.69 277 VAL A CA 1
ATOM 2122 C C . VAL A 1 277 ? 3.971 -18.480 -18.485 1.00 94.69 277 VAL A C 1
ATOM 2124 O O . VAL A 1 277 ? 4.601 -18.951 -17.544 1.00 94.69 277 VAL A O 1
ATOM 2127 N N . GLU A 1 278 ? 2.635 -18.471 -18.503 1.00 95.19 278 GLU A N 1
ATOM 2128 C CA . GLU A 1 278 ? 1.789 -18.980 -17.408 1.00 95.19 278 GLU A CA 1
ATOM 2129 C C . GLU A 1 278 ? 2.214 -20.372 -16.923 1.00 95.19 278 GLU A C 1
ATOM 2131 O O . GLU A 1 278 ? 2.309 -20.594 -15.721 1.00 95.19 278 GLU A O 1
ATOM 2136 N N . ARG A 1 279 ? 2.576 -21.277 -17.842 1.00 93.25 279 ARG A N 1
ATOM 2137 C CA . ARG A 1 279 ? 3.020 -22.643 -17.511 1.00 93.25 279 ARG A CA 1
ATOM 2138 C C . ARG A 1 279 ? 4.280 -22.721 -16.638 1.00 93.25 279 ARG A C 1
ATOM 2140 O O . ARG A 1 279 ? 4.543 -23.771 -16.067 1.00 93.25 279 ARG A O 1
ATOM 2147 N N . PHE A 1 280 ? 5.069 -21.649 -16.567 1.00 93.19 280 PHE A N 1
ATOM 2148 C CA . PHE A 1 280 ? 6.286 -21.580 -15.755 1.00 93.19 280 PHE A CA 1
ATOM 2149 C C . PHE A 1 280 ? 6.047 -20.928 -14.388 1.00 93.19 280 PHE A C 1
ATOM 2151 O O . PHE A 1 280 ? 6.913 -21.012 -13.518 1.00 93.19 280 PHE A O 1
ATOM 2158 N N . VAL A 1 281 ? 4.893 -20.280 -14.192 1.00 96.44 281 VAL A N 1
ATOM 2159 C CA . VAL A 1 281 ? 4.596 -19.466 -13.011 1.00 96.44 281 VAL A CA 1
ATOM 2160 C C . VAL A 1 281 ? 3.589 -20.179 -12.112 1.00 96.44 281 VAL A C 1
ATOM 2162 O O . VAL A 1 281 ? 2.442 -20.414 -12.487 1.00 96.44 281 VAL A O 1
ATOM 2165 N N . ARG A 1 282 ? 3.995 -20.460 -10.875 1.00 96.94 282 ARG A N 1
ATOM 2166 C CA . ARG A 1 282 ? 3.119 -20.950 -9.806 1.00 96.94 282 ARG A CA 1
ATOM 2167 C C . ARG A 1 282 ? 2.732 -19.791 -8.895 1.00 96.94 282 ARG A C 1
ATOM 2169 O O . ARG A 1 282 ? 3.596 -19.105 -8.360 1.00 96.94 282 ARG A O 1
ATOM 2176 N N . LEU A 1 283 ? 1.431 -19.596 -8.697 1.00 97.94 283 LEU A N 1
ATOM 2177 C CA . LEU A 1 283 ? 0.885 -18.542 -7.842 1.00 97.94 283 LEU A CA 1
ATOM 2178 C C . LEU A 1 283 ? 0.235 -19.141 -6.599 1.00 97.94 283 LEU A C 1
ATOM 2180 O O . LEU A 1 283 ? -0.569 -20.067 -6.706 1.00 97.94 283 LEU A O 1
ATOM 2184 N N . GLU A 1 284 ? 0.547 -18.579 -5.438 1.00 97.06 284 GLU A N 1
ATOM 2185 C CA . GLU A 1 284 ? 0.044 -19.031 -4.146 1.00 97.06 284 GLU A CA 1
ATOM 2186 C C . GLU A 1 284 ? -0.633 -17.889 -3.392 1.00 97.06 284 GLU A C 1
ATOM 2188 O O . GLU A 1 284 ? -0.068 -16.809 -3.230 1.00 97.06 284 GLU A O 1
ATOM 2193 N N . GLN A 1 285 ? -1.837 -18.135 -2.880 1.00 93.06 285 GLN A N 1
ATOM 2194 C CA . GLN A 1 285 ? -2.494 -17.175 -2.004 1.00 93.06 285 GLN A CA 1
ATOM 2195 C C . GLN A 1 285 ? -2.000 -17.324 -0.565 1.00 93.06 285 GLN A C 1
ATOM 2197 O O . GLN A 1 285 ? -1.893 -18.428 -0.025 1.00 93.06 285 GLN A O 1
ATOM 2202 N N . GLY A 1 286 ? -1.729 -16.191 0.074 1.00 83.12 286 GLY A N 1
ATOM 2203 C CA . GLY A 1 286 ? -1.513 -16.098 1.512 1.00 83.12 286 GLY A CA 1
ATOM 2204 C C . GLY A 1 286 ? -0.402 -15.130 1.885 1.00 83.12 286 GLY A C 1
ATOM 2205 O O . GLY A 1 286 ? 0.220 -14.502 1.035 1.00 83.12 286 GLY A O 1
ATOM 2206 N N . ASP A 1 287 ? -0.153 -15.028 3.185 1.00 84.12 287 ASP A N 1
ATOM 2207 C CA . ASP A 1 287 ? 0.832 -14.099 3.733 1.00 84.12 287 ASP A CA 1
ATOM 2208 C C . ASP A 1 287 ? 2.273 -14.475 3.337 1.00 84.12 287 ASP A C 1
ATOM 2210 O O . ASP A 1 287 ? 2.620 -15.659 3.283 1.00 84.12 287 ASP A O 1
ATOM 2214 N N . PHE A 1 288 ? 3.114 -13.469 3.086 1.00 89.94 288 PHE A N 1
ATOM 2215 C CA . PHE A 1 288 ? 4.522 -13.629 2.714 1.00 89.94 288 PHE A CA 1
ATOM 2216 C C . PHE A 1 288 ? 5.325 -14.430 3.756 1.00 89.94 288 PHE A C 1
ATOM 2218 O O . PHE A 1 288 ? 6.274 -15.126 3.402 1.00 89.94 288 PHE A O 1
ATOM 2225 N N . GLU A 1 289 ? 4.916 -14.409 5.029 1.00 87.56 289 GLU A N 1
ATOM 2226 C CA . GLU A 1 289 ? 5.518 -15.206 6.104 1.00 87.56 289 GLU A CA 1
ATOM 2227 C C . GLU A 1 289 ? 5.378 -16.727 5.886 1.00 87.56 289 GLU A C 1
ATOM 2229 O O . GLU A 1 289 ? 6.113 -17.539 6.463 1.00 87.56 289 GLU A O 1
ATOM 2234 N N . ALA A 1 290 ? 4.409 -17.144 5.070 1.00 87.25 290 ALA A N 1
ATOM 2235 C CA . ALA A 1 290 ? 4.205 -18.536 4.685 1.00 87.25 290 ALA A CA 1
ATOM 2236 C C . ALA A 1 290 ? 4.999 -18.938 3.432 1.00 87.25 290 ALA A C 1
ATOM 2238 O O . ALA A 1 290 ? 4.928 -20.100 3.036 1.00 87.25 290 ALA A O 1
ATOM 2239 N N . ALA A 1 291 ? 5.768 -18.027 2.823 1.00 93.88 291 ALA A N 1
ATOM 2240 C CA . ALA A 1 291 ? 6.601 -18.348 1.672 1.00 93.88 291 ALA A CA 1
ATOM 2241 C C . ALA A 1 291 ? 7.608 -19.459 2.015 1.00 93.88 291 ALA A C 1
ATOM 2243 O O . ALA A 1 291 ? 8.205 -19.481 3.098 1.00 93.88 291 ALA A O 1
ATOM 2244 N N . ARG A 1 292 ? 7.772 -20.408 1.095 1.00 93.75 292 ARG A N 1
ATOM 2245 C CA . ARG A 1 292 ? 8.705 -21.533 1.211 1.00 93.75 292 ARG A CA 1
ATOM 2246 C C . ARG A 1 292 ? 9.535 -21.646 -0.064 1.00 93.75 292 ARG A C 1
ATOM 2248 O O . ARG A 1 292 ? 9.024 -21.304 -1.132 1.00 93.75 292 ARG A O 1
ATOM 2255 N N . PRO A 1 293 ? 10.788 -22.116 0.035 1.00 94.69 293 PRO A N 1
ATOM 2256 C CA . PRO A 1 293 ? 11.578 -22.429 -1.141 1.00 94.69 293 PRO A CA 1
ATOM 2257 C C . PRO A 1 293 ? 10.911 -23.584 -1.902 1.00 94.69 293 PRO A C 1
ATOM 2259 O O . PRO A 1 293 ? 10.442 -24.535 -1.268 1.00 94.69 293 PRO A O 1
ATOM 2262 N N . PRO A 1 294 ? 10.854 -23.526 -3.240 1.00 93.12 294 PRO A N 1
ATOM 2263 C CA . PRO A 1 294 ? 10.528 -24.691 -4.048 1.00 93.12 294 PRO A CA 1
ATOM 2264 C C . PRO A 1 294 ? 11.565 -25.802 -3.855 1.00 93.12 294 PRO A C 1
ATOM 2266 O O . PRO A 1 294 ? 12.681 -25.545 -3.397 1.00 93.12 294 PRO A O 1
ATOM 2269 N N . GLU A 1 295 ? 11.210 -27.029 -4.236 1.00 87.00 295 GLU A N 1
ATOM 2270 C CA . GLU A 1 295 ? 12.169 -28.135 -4.281 1.00 87.00 295 GLU A CA 1
ATOM 2271 C C . GLU A 1 295 ? 13.330 -27.816 -5.234 1.00 87.00 295 GLU A C 1
ATOM 2273 O O . GLU A 1 295 ? 13.130 -27.241 -6.307 1.00 87.00 295 GLU A O 1
ATOM 2278 N N . GLY A 1 296 ? 14.542 -28.206 -4.834 1.00 87.56 296 GLY A N 1
ATOM 2279 C CA . GLY A 1 296 ? 15.765 -27.998 -5.606 1.00 87.56 296 GLY A CA 1
ATOM 2280 C C . GLY A 1 296 ? 16.825 -27.162 -4.879 1.00 87.56 296 GLY A C 1
ATOM 2281 O O . GLY A 1 296 ? 16.657 -26.797 -3.712 1.00 87.56 296 GLY A O 1
ATOM 2282 N N . PRO A 1 297 ? 17.958 -26.887 -5.552 1.00 94.12 297 PRO A N 1
ATOM 2283 C CA . PRO A 1 297 ? 19.021 -26.049 -5.005 1.00 94.12 297 PRO A CA 1
ATOM 2284 C C . PRO A 1 297 ? 18.533 -24.615 -4.728 1.00 94.12 297 PRO A C 1
ATOM 2286 O O . PRO A 1 297 ? 17.636 -24.130 -5.425 1.00 94.12 297 PRO A O 1
ATOM 2289 N N . PRO A 1 298 ? 19.138 -23.896 -3.760 1.00 96.75 298 PRO A N 1
ATOM 2290 C CA . PRO A 1 298 ? 18.771 -22.516 -3.458 1.00 96.75 298 PRO A CA 1
ATOM 2291 C C . PRO A 1 298 ? 18.791 -21.623 -4.692 1.00 96.75 298 PRO A C 1
ATOM 2293 O O . PRO A 1 298 ? 19.696 -21.758 -5.496 1.00 96.75 298 PRO A O 1
ATOM 2296 N N . GLY A 1 299 ? 17.851 -20.701 -4.857 1.00 97.56 299 GLY A N 1
ATOM 2297 C CA . GLY A 1 299 ? 17.745 -19.849 -6.045 1.00 97.56 299 GLY A CA 1
ATOM 2298 C C . GLY A 1 299 ? 17.848 -18.361 -5.729 1.00 97.56 299 GLY A C 1
ATOM 2299 O O . GLY A 1 299 ? 18.625 -17.947 -4.864 1.00 97.56 299 GLY A O 1
ATOM 2300 N N . LEU A 1 300 ? 17.036 -17.565 -6.427 1.00 98.56 300 LEU A N 1
ATOM 2301 C CA . LEU A 1 300 ? 16.862 -16.137 -6.169 1.00 98.56 300 LEU A CA 1
ATOM 2302 C C . LEU A 1 300 ? 15.508 -15.869 -5.504 1.00 98.56 300 LEU A C 1
ATOM 2304 O O . LEU A 1 300 ? 14.464 -16.256 -6.021 1.00 98.56 300 LEU A O 1
ATOM 2308 N N . LEU A 1 301 ? 15.534 -15.143 -4.393 1.00 97.88 301 LEU A N 1
ATOM 2309 C CA . LEU A 1 301 ? 14.366 -14.559 -3.741 1.00 97.88 301 LEU A CA 1
ATOM 2310 C C . LEU A 1 301 ? 14.415 -13.041 -3.942 1.00 97.88 301 LEU A C 1
ATOM 2312 O O . LEU A 1 301 ? 15.326 -12.398 -3.436 1.00 97.88 301 LEU A O 1
ATOM 2316 N N . LEU A 1 302 ? 13.482 -12.439 -4.671 1.00 98.50 302 LEU A N 1
ATOM 2317 C CA . LEU A 1 302 ? 13.496 -10.994 -4.930 1.00 98.50 302 LEU A CA 1
ATOM 2318 C C . LEU A 1 302 ? 12.106 -10.418 -4.715 1.00 98.50 302 LEU A C 1
ATOM 2320 O O . LEU A 1 302 ? 11.136 -10.916 -5.274 1.00 98.50 302 LEU A O 1
ATOM 2324 N N . VAL A 1 303 ? 12.027 -9.350 -3.925 1.00 97.00 303 VAL A N 1
ATOM 2325 C CA . VAL A 1 303 ? 10.755 -8.744 -3.537 1.00 97.00 303 VAL A CA 1
ATOM 2326 C C . VAL A 1 303 ? 10.769 -7.232 -3.744 1.00 97.00 303 VAL A C 1
ATOM 2328 O O . VAL A 1 303 ? 11.764 -6.553 -3.470 1.00 97.00 303 VAL A O 1
ATOM 2331 N N . ASN A 1 304 ? 9.632 -6.706 -4.201 1.00 94.00 304 ASN A N 1
ATOM 2332 C CA . ASN A 1 304 ? 9.311 -5.280 -4.234 1.00 94.00 304 ASN A CA 1
ATOM 2333 C C . ASN A 1 304 ? 8.212 -4.979 -3.191 1.00 94.00 304 ASN A C 1
ATOM 2335 O O . ASN A 1 304 ? 7.044 -4.828 -3.562 1.00 94.00 304 ASN A O 1
ATOM 2339 N N . PRO A 1 305 ? 8.543 -4.983 -1.886 1.00 91.00 305 PRO A N 1
ATOM 2340 C CA . PRO A 1 305 ? 7.567 -4.772 -0.828 1.00 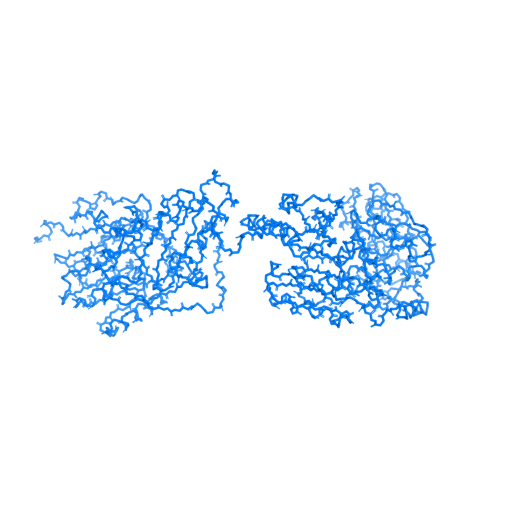91.00 305 PRO A CA 1
ATOM 2341 C C . PRO A 1 305 ? 7.000 -3.348 -0.881 1.00 91.00 305 PRO A C 1
ATOM 2343 O O . PRO A 1 305 ? 7.624 -2.445 -1.440 1.00 91.00 305 PRO A O 1
ATOM 2346 N N . PRO A 1 306 ? 5.833 -3.104 -0.268 1.00 84.56 306 PRO A N 1
ATOM 2347 C CA . PRO A 1 306 ? 5.264 -1.765 -0.213 1.00 84.56 306 PRO A CA 1
ATOM 2348 C C . PRO A 1 306 ? 6.224 -0.755 0.450 1.00 84.56 306 PRO A C 1
ATOM 2350 O O . PRO A 1 306 ? 6.928 -1.067 1.414 1.00 84.56 306 PRO A O 1
ATOM 2353 N N . TYR A 1 307 ? 6.251 0.468 -0.083 1.00 75.12 307 TYR A N 1
ATOM 2354 C CA . TYR A 1 307 ? 6.996 1.619 0.437 1.00 75.12 307 TYR A CA 1
ATOM 2355 C C . TYR A 1 307 ? 6.224 2.919 0.126 1.00 75.12 307 TYR A C 1
ATOM 2357 O O . TYR A 1 307 ? 5.596 3.014 -0.929 1.00 75.12 307 TYR A O 1
ATOM 2365 N N . GLY A 1 308 ? 6.255 3.922 1.017 1.00 63.44 308 GLY A N 1
ATOM 2366 C CA . GLY A 1 308 ? 5.715 5.272 0.752 1.00 63.44 308 GLY A CA 1
ATOM 2367 C C . GLY A 1 308 ? 4.730 5.851 1.784 1.00 63.44 308 GLY A C 1
ATOM 2368 O O . GLY A 1 308 ? 4.215 5.155 2.657 1.00 63.44 308 GLY A O 1
ATOM 2369 N N . GLU A 1 309 ? 4.476 7.163 1.667 1.00 45.16 309 GLU A N 1
ATOM 2370 C CA . GLU A 1 309 ? 3.650 7.965 2.580 1.00 45.16 309 GLU A CA 1
ATOM 2371 C C . GLU A 1 309 ? 2.145 7.865 2.277 1.00 45.16 309 GLU A C 1
ATOM 2373 O O . GLU A 1 309 ? 1.557 8.681 1.567 1.00 45.16 309 GLU A O 1
ATOM 2378 N N . ARG A 1 310 ? 1.462 6.924 2.918 1.00 38.84 310 ARG A N 1
ATOM 2379 C CA . ARG A 1 310 ? 0.203 7.298 3.571 1.00 38.84 310 ARG A CA 1
ATOM 2380 C C . ARG A 1 310 ? 0.561 7.501 5.033 1.00 38.84 310 ARG A C 1
ATOM 2382 O O . ARG A 1 310 ? 0.982 6.555 5.687 1.00 38.84 310 ARG A O 1
ATOM 2389 N N . LEU A 1 311 ? 0.484 8.739 5.522 1.00 31.38 311 LEU A N 1
ATOM 2390 C CA . LEU A 1 311 ? 0.783 9.102 6.914 1.00 31.38 311 LEU A CA 1
ATOM 2391 C C . LEU A 1 311 ? 0.009 8.169 7.869 1.00 31.38 311 LEU A C 1
ATOM 2393 O O . LEU A 1 311 ? -1.200 8.315 8.046 1.00 31.38 311 LEU A O 1
ATOM 2397 N N . GLY A 1 312 ? 0.705 7.169 8.421 1.00 40.28 312 GLY A N 1
ATOM 2398 C CA . GLY A 1 312 ? 0.121 6.067 9.198 1.00 40.28 312 GLY A CA 1
ATOM 2399 C C . GLY A 1 312 ? 0.597 4.657 8.810 1.00 40.28 312 GLY A C 1
ATOM 2400 O O . GLY A 1 312 ? 0.514 3.774 9.657 1.00 40.28 312 GLY A O 1
ATOM 2401 N N . ASP A 1 313 ? 1.135 4.454 7.600 1.00 48.84 313 ASP A N 1
ATOM 2402 C CA . ASP A 1 313 ? 1.597 3.144 7.093 1.00 48.84 313 ASP A CA 1
ATOM 2403 C C . ASP A 1 313 ? 3.067 2.830 7.445 1.00 48.84 313 ASP A C 1
ATOM 2405 O O . ASP A 1 313 ? 3.463 1.667 7.471 1.00 48.84 313 ASP A O 1
ATOM 2409 N N . THR A 1 314 ? 3.900 3.828 7.764 1.00 46.78 314 THR A N 1
ATOM 2410 C CA . THR A 1 314 ? 5.358 3.646 7.926 1.00 46.78 314 THR A CA 1
ATOM 2411 C C . THR A 1 314 ? 5.728 2.638 9.019 1.00 46.78 314 THR A C 1
ATOM 2413 O O . THR A 1 314 ? 6.660 1.857 8.852 1.00 46.78 314 THR A O 1
ATOM 2416 N N . THR A 1 315 ? 4.979 2.597 10.124 1.00 44.06 315 THR A N 1
ATOM 2417 C CA . THR A 1 315 ? 5.206 1.613 11.188 1.00 44.06 315 THR A CA 1
ATOM 2418 C C . THR A 1 315 ? 4.864 0.186 10.754 1.00 44.06 315 THR A C 1
ATOM 2420 O O . THR A 1 315 ? 5.633 -0.740 11.018 1.00 44.06 315 THR A O 1
ATOM 2423 N N . ASP A 1 316 ? 3.701 0.002 10.126 1.00 59.53 316 ASP A N 1
ATOM 2424 C CA . ASP A 1 316 ? 3.244 -1.317 9.688 1.00 59.53 316 ASP A CA 1
ATOM 2425 C C . ASP A 1 316 ? 4.214 -1.872 8.623 1.00 59.53 316 ASP A C 1
ATOM 2427 O O . ASP A 1 316 ? 4.506 -3.069 8.608 1.00 59.53 316 ASP A O 1
ATOM 2431 N N . LEU A 1 317 ? 4.820 -0.986 7.819 1.00 71.44 317 LEU A N 1
ATOM 2432 C CA . LEU A 1 317 ? 5.886 -1.320 6.875 1.00 71.44 317 LEU A CA 1
ATOM 2433 C C . LEU A 1 317 ? 7.198 -1.727 7.557 1.00 71.44 317 LEU A C 1
ATOM 2435 O O . LEU A 1 317 ? 7.792 -2.719 7.150 1.00 71.44 317 LEU A O 1
ATOM 2439 N N . LEU A 1 318 ? 7.656 -1.054 8.614 1.00 71.25 318 LEU A N 1
ATOM 2440 C CA . LEU A 1 318 ? 8.896 -1.455 9.301 1.00 71.25 318 LEU A CA 1
ATOM 2441 C C . LEU A 1 318 ? 8.809 -2.889 9.842 1.00 71.25 318 LEU A C 1
ATOM 2443 O O . LEU A 1 318 ? 9.718 -3.681 9.606 1.00 71.25 318 LEU A O 1
ATOM 2447 N N . ALA A 1 319 ? 7.683 -3.252 10.466 1.00 71.69 319 ALA A N 1
ATOM 2448 C CA . ALA A 1 319 ? 7.440 -4.615 10.940 1.00 71.69 319 ALA A CA 1
ATOM 2449 C C . ALA A 1 319 ? 7.371 -5.639 9.793 1.00 71.69 319 ALA A C 1
ATOM 2451 O O . ALA A 1 319 ? 7.716 -6.805 9.977 1.00 71.69 319 ALA A O 1
ATOM 2452 N N . VAL A 1 320 ? 6.898 -5.244 8.607 1.00 83.06 320 VAL A N 1
ATOM 2453 C CA . VAL A 1 320 ? 6.952 -6.095 7.406 1.00 83.06 320 VAL A CA 1
ATOM 2454 C C . VAL A 1 320 ? 8.401 -6.340 6.986 1.00 83.06 320 VAL A C 1
ATOM 2456 O O . VAL A 1 320 ? 8.755 -7.483 6.717 1.00 83.06 320 VAL A O 1
ATOM 2459 N N . TYR A 1 321 ? 9.255 -5.314 6.973 1.00 88.94 321 TYR A N 1
ATOM 2460 C CA . TYR A 1 321 ? 10.654 -5.459 6.555 1.00 88.94 321 TYR A CA 1
ATOM 2461 C C . TYR A 1 321 ? 11.485 -6.258 7.562 1.00 88.94 321 TYR A C 1
ATOM 2463 O O . TYR A 1 321 ? 12.275 -7.094 7.130 1.00 88.94 321 TYR A O 1
ATOM 2471 N N . GLU A 1 322 ? 11.271 -6.073 8.871 1.00 84.50 322 GLU A N 1
ATOM 2472 C CA . GLU A 1 322 ? 11.877 -6.934 9.903 1.00 84.50 322 GLU A CA 1
ATOM 2473 C C . GLU A 1 322 ? 11.530 -8.400 9.641 1.00 84.50 322 GLU A C 1
ATOM 2475 O O . GLU A 1 322 ? 12.423 -9.220 9.426 1.00 84.50 322 GLU A O 1
ATOM 2480 N N . ARG A 1 323 ? 10.232 -8.697 9.502 1.00 84.94 323 ARG A N 1
ATOM 2481 C CA . ARG A 1 323 ? 9.736 -10.048 9.217 1.00 84.94 323 ARG A CA 1
ATOM 2482 C C . ARG A 1 323 ? 10.198 -10.606 7.874 1.00 84.94 323 ARG A C 1
ATOM 2484 O O . ARG A 1 323 ? 10.346 -11.818 7.756 1.00 84.94 323 ARG A O 1
ATOM 2491 N N . LEU A 1 324 ? 10.449 -9.772 6.865 1.00 92.25 324 LEU A N 1
ATOM 2492 C CA . LEU A 1 324 ? 11.006 -10.226 5.589 1.00 92.25 324 LEU A CA 1
ATOM 2493 C C . LEU A 1 324 ? 12.402 -10.822 5.774 1.00 92.25 324 LEU A C 1
ATOM 2495 O O . LEU A 1 324 ? 12.624 -11.962 5.374 1.00 92.25 324 LEU A O 1
ATOM 2499 N N . GLY A 1 325 ? 13.334 -10.108 6.411 1.00 92.12 325 GLY A N 1
ATOM 2500 C CA . GLY A 1 325 ? 14.695 -10.639 6.596 1.00 92.12 325 GLY A CA 1
ATOM 2501 C C . GLY A 1 325 ? 14.743 -11.884 7.481 1.00 92.12 325 GLY A C 1
ATOM 2502 O O . GLY A 1 325 ? 15.570 -12.781 7.326 1.00 92.12 325 GLY A O 1
ATOM 2503 N N . ASP A 1 326 ? 13.778 -11.965 8.368 1.00 89.19 326 ASP A N 1
ATOM 2504 C CA . ASP A 1 326 ? 13.467 -13.077 9.233 1.00 89.19 326 ASP A CA 1
ATOM 2505 C C . ASP A 1 326 ? 12.943 -14.318 8.490 1.00 89.19 326 ASP A C 1
ATOM 2507 O O . ASP A 1 326 ? 13.482 -15.416 8.659 1.00 89.19 326 ASP A O 1
ATOM 2511 N N . VAL A 1 327 ? 11.973 -14.142 7.587 1.00 92.56 327 VAL A N 1
ATOM 2512 C CA . VAL A 1 327 ? 11.538 -15.169 6.627 1.00 92.56 327 VAL A CA 1
ATOM 2513 C C . VAL A 1 327 ? 12.715 -15.627 5.773 1.00 92.56 327 VAL A C 1
ATOM 2515 O O . VAL A 1 327 ? 12.881 -16.828 5.575 1.00 92.56 327 VAL A O 1
ATOM 2518 N N . PHE A 1 328 ? 13.561 -14.703 5.311 1.00 95.25 328 PHE A N 1
ATOM 2519 C CA . PHE A 1 328 ? 14.708 -15.037 4.467 1.00 95.25 328 PHE A CA 1
ATOM 2520 C C . PHE A 1 328 ? 15.687 -15.948 5.213 1.00 95.25 328 PHE A C 1
ATOM 2522 O O . PHE A 1 328 ? 15.996 -17.031 4.726 1.00 95.25 328 PHE A O 1
ATOM 2529 N N . ARG A 1 329 ? 16.111 -15.567 6.428 1.00 92.94 329 ARG A N 1
ATOM 2530 C CA . ARG A 1 329 ? 17.026 -16.383 7.252 1.00 92.94 329 ARG A CA 1
ATOM 2531 C C . ARG A 1 329 ? 16.455 -17.739 7.628 1.00 92.94 329 ARG A C 1
ATOM 2533 O O . ARG A 1 329 ? 17.206 -18.703 7.729 1.00 92.94 329 ARG A O 1
ATOM 2540 N N . TRP A 1 330 ? 15.160 -17.792 7.922 1.00 92.56 330 TRP A N 1
ATOM 2541 C CA . TRP A 1 330 ? 14.549 -18.989 8.483 1.00 92.56 330 TRP A CA 1
ATOM 2542 C C . TRP A 1 330 ? 14.106 -19.992 7.413 1.00 92.56 330 TRP A C 1
ATOM 2544 O O . TRP A 1 330 ? 14.273 -21.195 7.594 1.00 92.56 330 TRP A O 1
ATOM 2554 N N . HIS A 1 331 ? 13.536 -19.517 6.304 1.00 94.25 331 HIS A N 1
ATOM 2555 C CA . HIS A 1 331 ? 12.957 -20.377 5.271 1.00 94.25 331 HIS A CA 1
ATOM 2556 C C . HIS A 1 331 ? 13.817 -20.520 4.019 1.00 94.25 331 HIS A C 1
ATOM 2558 O O . HIS A 1 331 ? 13.641 -21.506 3.312 1.00 94.25 331 HIS A O 1
ATOM 2564 N N . PHE A 1 332 ? 14.739 -19.596 3.747 1.00 96.62 332 PHE A N 1
ATOM 2565 C CA . PHE A 1 332 ? 15.513 -19.574 2.502 1.00 96.62 332 PHE A CA 1
ATOM 2566 C C . PHE A 1 332 ? 17.034 -19.667 2.733 1.00 96.62 332 PHE A C 1
ATOM 2568 O O . PHE A 1 332 ? 17.784 -18.869 2.165 1.00 96.62 332 PHE A O 1
ATOM 2575 N N . PRO A 1 333 ? 17.529 -20.619 3.550 1.00 95.81 333 PRO A N 1
ATOM 2576 C CA . PRO A 1 333 ? 18.964 -20.787 3.738 1.00 95.81 333 PRO A CA 1
ATOM 2577 C C . PRO A 1 333 ? 19.681 -21.038 2.403 1.00 95.81 333 PRO A C 1
ATOM 2579 O O . PRO A 1 333 ? 19.201 -21.788 1.551 1.00 95.81 333 PRO A O 1
ATOM 2582 N N . GLY A 1 334 ? 20.825 -20.381 2.208 1.00 96.31 334 GLY A N 1
ATOM 2583 C CA . GLY A 1 334 ? 21.644 -20.492 0.996 1.00 96.31 334 GLY A CA 1
ATOM 2584 C C . GLY A 1 334 ? 21.100 -19.774 -0.247 1.00 96.31 334 GLY A C 1
ATOM 2585 O O . GLY A 1 334 ? 21.761 -19.795 -1.284 1.00 96.31 334 GLY A O 1
ATOM 2586 N N . TYR A 1 335 ? 19.916 -19.151 -0.186 1.00 97.81 335 TYR A N 1
ATOM 2587 C CA . TYR A 1 335 ? 19.402 -18.348 -1.300 1.00 97.81 335 TYR A CA 1
ATOM 2588 C C . TYR A 1 335 ? 20.167 -17.027 -1.417 1.00 97.81 335 TYR A C 1
ATOM 2590 O O . TYR A 1 335 ? 20.572 -16.427 -0.418 1.00 97.81 335 TYR A O 1
ATOM 2598 N N . ARG A 1 336 ? 20.252 -16.504 -2.643 1.00 98.38 336 ARG A N 1
ATOM 2599 C CA . ARG A 1 336 ? 20.467 -15.070 -2.840 1.00 98.38 336 ARG A CA 1
ATOM 2600 C C . ARG A 1 336 ? 19.126 -14.371 -2.653 1.00 98.38 336 ARG A C 1
ATOM 2602 O O . ARG A 1 336 ? 18.143 -14.760 -3.280 1.00 98.38 336 ARG A O 1
ATOM 2609 N N . ALA A 1 337 ? 19.082 -13.341 -1.817 1.00 98.06 337 ALA A N 1
ATOM 2610 C CA . ALA A 1 337 ? 17.883 -12.545 -1.593 1.00 98.06 337 ALA A CA 1
ATOM 2611 C C . ALA A 1 337 ? 18.062 -11.100 -2.075 1.00 98.06 337 ALA A C 1
ATOM 2613 O O . ALA A 1 337 ? 19.170 -10.566 -2.071 1.00 98.06 337 ALA A O 1
ATOM 2614 N N . GLY A 1 338 ? 16.972 -10.443 -2.461 1.00 97.94 338 GLY A N 1
ATOM 2615 C CA . GLY A 1 338 ? 16.955 -9.050 -2.878 1.00 97.94 338 GLY A CA 1
ATOM 2616 C C . GLY A 1 338 ? 15.709 -8.320 -2.390 1.00 97.94 338 GLY A C 1
ATOM 2617 O O . GLY A 1 338 ? 14.601 -8.850 -2.461 1.00 97.94 338 GLY A O 1
ATOM 2618 N N . VAL A 1 339 ? 15.888 -7.088 -1.916 1.00 97.75 339 VAL A N 1
ATOM 2619 C CA . VAL A 1 339 ? 14.794 -6.192 -1.515 1.00 97.75 339 VAL A CA 1
ATOM 2620 C C . VAL A 1 339 ? 14.933 -4.884 -2.277 1.00 97.75 339 VAL A C 1
ATOM 2622 O O . VAL A 1 339 ? 15.957 -4.204 -2.159 1.00 97.75 339 VAL A O 1
ATOM 2625 N N . PHE A 1 340 ? 13.908 -4.532 -3.050 1.00 95.88 340 PHE A N 1
ATOM 2626 C CA . PHE A 1 340 ? 13.809 -3.240 -3.722 1.00 95.88 340 PHE A CA 1
ATOM 2627 C C . PHE A 1 340 ? 12.884 -2.302 -2.941 1.00 95.88 340 PHE A C 1
ATOM 2629 O O . PHE A 1 340 ? 11.732 -2.636 -2.691 1.00 95.88 340 PHE A O 1
ATOM 2636 N N . THR A 1 341 ? 13.382 -1.134 -2.537 1.00 92.69 341 THR A N 1
ATOM 2637 C CA . THR A 1 341 ? 12.592 -0.157 -1.771 1.00 92.69 341 THR A CA 1
ATOM 2638 C C . THR A 1 341 ? 13.056 1.274 -2.012 1.00 92.69 341 THR A C 1
ATOM 2640 O O . THR A 1 341 ? 14.236 1.515 -2.285 1.00 92.69 341 THR A O 1
ATOM 2643 N N . ALA A 1 342 ? 12.126 2.224 -1.897 1.00 88.75 342 ALA A N 1
ATOM 2644 C CA . ALA A 1 342 ? 12.408 3.659 -1.925 1.00 88.75 342 ALA A CA 1
ATOM 2645 C C . ALA A 1 342 ? 12.750 4.259 -0.548 1.00 88.75 342 ALA A C 1
ATOM 2647 O O . ALA A 1 342 ? 13.047 5.447 -0.467 1.00 88.75 342 ALA A O 1
ATOM 2648 N N . ASP A 1 343 ? 12.710 3.465 0.529 1.00 86.19 343 ASP A N 1
ATOM 2649 C CA . ASP A 1 343 ? 12.937 3.946 1.896 1.00 86.19 343 ASP A CA 1
ATOM 2650 C C . ASP A 1 343 ? 14.153 3.261 2.542 1.00 86.19 343 ASP A C 1
ATOM 2652 O O . ASP A 1 343 ? 14.146 2.070 2.874 1.00 86.19 343 ASP A O 1
ATOM 2656 N N . ASP A 1 344 ? 15.209 4.047 2.755 1.00 81.69 344 ASP A N 1
ATOM 2657 C CA . ASP A 1 344 ? 16.446 3.626 3.418 1.00 81.69 344 ASP A CA 1
ATOM 2658 C C . ASP A 1 344 ? 16.229 3.137 4.857 1.00 81.69 344 ASP A C 1
ATOM 2660 O O . ASP A 1 344 ? 16.966 2.272 5.337 1.00 81.69 344 ASP A O 1
ATOM 2664 N N . THR A 1 345 ? 15.227 3.670 5.553 1.00 81.31 345 THR A N 1
ATOM 2665 C CA . THR A 1 345 ? 14.862 3.265 6.914 1.00 81.31 345 THR A CA 1
ATOM 2666 C C . THR A 1 345 ? 14.245 1.871 6.901 1.00 81.31 345 THR A C 1
ATOM 2668 O O . THR A 1 345 ? 14.641 1.027 7.708 1.00 81.31 345 THR A O 1
ATOM 2671 N N . LEU A 1 346 ? 13.343 1.595 5.950 1.00 84.12 346 LEU A N 1
ATOM 2672 C CA . LEU A 1 346 ? 12.761 0.262 5.754 1.00 84.12 346 LEU A CA 1
ATOM 2673 C C . LEU A 1 346 ? 13.838 -0.756 5.352 1.00 84.12 346 LEU A C 1
ATOM 2675 O O . LEU A 1 346 ? 13.908 -1.844 5.923 1.00 84.12 346 LEU A O 1
ATOM 2679 N N . ALA A 1 347 ? 14.744 -0.389 4.441 1.00 85.88 347 ALA A N 1
ATOM 2680 C CA . ALA A 1 347 ? 15.833 -1.265 4.002 1.00 85.88 347 ALA A CA 1
ATOM 2681 C C . ALA A 1 347 ? 16.717 -1.755 5.166 1.00 85.88 347 ALA A C 1
ATOM 2683 O O . ALA A 1 347 ? 17.119 -2.919 5.198 1.00 85.88 347 ALA A O 1
ATOM 2684 N N . ARG A 1 348 ? 17.001 -0.888 6.150 1.00 84.38 348 ARG A N 1
ATOM 2685 C CA . ARG A 1 348 ? 17.797 -1.249 7.340 1.00 84.38 348 ARG A CA 1
ATOM 2686 C C . ARG A 1 348 ? 17.071 -2.225 8.265 1.00 84.38 348 ARG A C 1
ATOM 2688 O O . ARG A 1 348 ? 17.731 -3.008 8.946 1.00 84.38 348 ARG A O 1
ATOM 2695 N N . ARG A 1 349 ? 15.736 -2.211 8.277 1.00 85.81 349 ARG A N 1
ATOM 2696 C CA . ARG A 1 349 ? 14.927 -3.096 9.125 1.00 85.81 349 ARG A CA 1
ATOM 2697 C C . ARG A 1 349 ? 14.938 -4.552 8.704 1.00 85.81 349 ARG A C 1
ATOM 2699 O O . ARG A 1 349 ? 14.712 -5.394 9.556 1.00 85.81 349 ARG A O 1
ATOM 2706 N N . VAL A 1 350 ? 15.314 -4.865 7.464 1.00 89.50 350 VAL A N 1
ATOM 2707 C CA . VAL A 1 350 ? 15.530 -6.257 7.029 1.00 89.50 350 VAL A CA 1
ATOM 2708 C C . VAL A 1 350 ? 16.493 -6.994 7.974 1.00 89.50 350 VAL A C 1
ATOM 2710 O O . VAL A 1 350 ? 16.424 -8.208 8.114 1.00 89.50 350 VAL A O 1
ATOM 2713 N N . GLY A 1 351 ? 17.389 -6.283 8.672 1.00 85.06 351 GLY A N 1
ATOM 2714 C CA . GLY A 1 351 ? 18.217 -6.890 9.716 1.00 85.06 351 GLY A CA 1
ATOM 2715 C C . GLY A 1 351 ? 19.254 -7.873 9.165 1.00 85.06 351 GLY A C 1
ATOM 2716 O O . GLY A 1 351 ? 19.792 -8.687 9.915 1.00 85.06 351 GLY A O 1
ATOM 2717 N N . LEU A 1 352 ? 19.530 -7.799 7.860 1.00 88.19 352 LEU A N 1
ATOM 2718 C CA . LEU A 1 352 ? 20.557 -8.549 7.146 1.00 88.19 352 LEU A CA 1
ATOM 2719 C C . LEU A 1 352 ? 21.616 -7.590 6.613 1.00 88.19 352 LEU A C 1
ATOM 2721 O O . LEU A 1 352 ? 21.310 -6.475 6.187 1.00 88.19 352 LEU A O 1
ATOM 2725 N N . LYS A 1 353 ? 22.874 -8.034 6.602 1.00 92.06 353 LYS A N 1
ATOM 2726 C CA . LYS A 1 353 ? 23.965 -7.272 5.996 1.00 92.06 353 LYS A CA 1
ATOM 2727 C C . LYS A 1 353 ? 23.898 -7.432 4.477 1.00 92.06 353 LYS A C 1
ATOM 2729 O O . LYS A 1 353 ? 24.088 -8.534 3.971 1.00 92.06 353 LYS A O 1
ATOM 2734 N N . ALA A 1 354 ? 23.625 -6.342 3.763 1.00 94.62 354 ALA A N 1
ATOM 2735 C CA . ALA A 1 354 ? 23.622 -6.353 2.304 1.00 94.62 354 ALA A CA 1
ATOM 2736 C C . ALA A 1 354 ? 25.037 -6.631 1.765 1.00 94.62 354 ALA A C 1
ATOM 2738 O O . ALA A 1 354 ? 26.007 -6.019 2.218 1.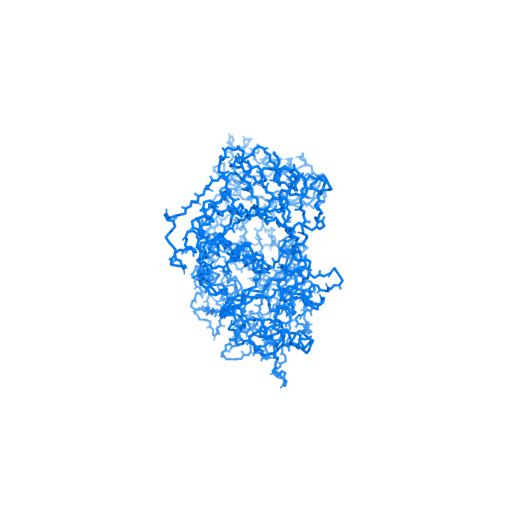00 94.62 354 ALA A O 1
ATOM 2739 N N . SER A 1 355 ? 25.152 -7.543 0.799 1.00 95.88 355 SER A N 1
ATOM 2740 C CA . SER A 1 355 ? 26.395 -7.831 0.077 1.00 95.88 355 SER A CA 1
ATOM 2741 C C . SER A 1 355 ? 26.666 -6.784 -1.004 1.00 95.88 355 SER A C 1
ATOM 2743 O O . SER A 1 355 ? 27.813 -6.403 -1.228 1.00 95.88 355 SER A O 1
ATOM 2745 N N . LYS A 1 356 ? 25.605 -6.291 -1.655 1.00 96.19 356 LYS A N 1
ATOM 2746 C CA . LYS A 1 356 ? 25.644 -5.208 -2.647 1.00 96.19 356 LYS A CA 1
ATOM 2747 C C . LYS A 1 356 ? 24.407 -4.330 -2.519 1.00 96.19 356 LYS A C 1
ATOM 2749 O O . LYS A 1 356 ? 23.332 -4.809 -2.159 1.00 96.19 356 LYS A O 1
ATOM 2754 N N . ARG A 1 357 ? 24.554 -3.051 -2.861 1.00 96.00 357 ARG A N 1
ATOM 2755 C CA . ARG A 1 357 ? 23.453 -2.088 -2.919 1.00 96.00 357 ARG A CA 1
ATOM 2756 C C . ARG A 1 357 ? 23.544 -1.280 -4.208 1.00 96.00 357 ARG A C 1
ATOM 2758 O O . ARG A 1 357 ? 24.594 -0.713 -4.491 1.00 96.00 357 ARG A O 1
ATOM 2765 N N . PHE A 1 358 ? 22.452 -1.226 -4.963 1.00 95.81 358 PHE A N 1
ATOM 2766 C CA . PHE A 1 358 ? 22.374 -0.515 -6.239 1.00 95.81 358 PHE A CA 1
ATOM 2767 C C . PHE A 1 358 ? 21.376 0.642 -6.136 1.00 95.81 358 PHE A C 1
ATOM 2769 O O . PHE A 1 358 ? 20.185 0.379 -5.940 1.00 95.81 358 PHE A O 1
ATOM 2776 N N . PRO A 1 359 ? 21.820 1.908 -6.238 1.00 95.25 359 PRO A N 1
ATOM 2777 C CA . PRO A 1 359 ? 20.917 3.049 -6.327 1.00 95.25 359 PRO A CA 1
ATOM 2778 C C . PRO A 1 359 ? 20.229 3.068 -7.698 1.00 95.25 359 PRO A C 1
ATOM 2780 O O . PRO A 1 359 ? 20.877 2.944 -8.733 1.00 95.25 359 PRO A O 1
ATOM 2783 N N . LEU A 1 360 ? 18.908 3.211 -7.700 1.00 94.00 360 LEU A N 1
ATOM 2784 C CA . LEU A 1 360 ? 18.037 3.137 -8.873 1.00 94.00 360 LEU A CA 1
ATOM 2785 C C . LEU A 1 360 ? 16.902 4.161 -8.744 1.00 94.00 360 LEU A C 1
ATOM 2787 O O . LEU A 1 360 ? 16.761 4.834 -7.725 1.00 94.00 360 LEU A O 1
ATOM 2791 N N . HIS A 1 361 ? 16.069 4.278 -9.776 1.00 90.06 361 HIS A N 1
ATOM 2792 C CA . HIS A 1 361 ? 14.896 5.152 -9.754 1.00 90.06 361 HIS A CA 1
ATOM 2793 C C . HIS A 1 361 ? 13.661 4.413 -10.270 1.00 90.06 361 HIS A C 1
ATOM 2795 O O . HIS A 1 361 ? 13.707 3.778 -11.324 1.00 90.06 361 HIS A O 1
ATOM 2801 N N . ASN A 1 362 ? 12.541 4.530 -9.552 1.00 85.81 362 ASN A N 1
ATOM 2802 C CA . ASN A 1 362 ? 11.224 4.116 -10.029 1.00 85.81 362 ASN A CA 1
ATOM 2803 C C . ASN A 1 362 ? 10.430 5.360 -10.449 1.00 85.81 362 ASN A C 1
ATOM 2805 O O . ASN A 1 362 ? 9.748 5.999 -9.645 1.00 85.81 362 ASN A O 1
ATOM 2809 N N . GLY A 1 363 ? 10.584 5.755 -11.715 1.00 82.38 363 GLY A N 1
ATOM 2810 C CA . GLY A 1 363 ? 10.105 7.055 -12.181 1.00 82.38 363 GLY A CA 1
ATOM 2811 C C . GLY A 1 363 ? 10.843 8.193 -11.457 1.00 82.38 363 GLY A C 1
ATOM 2812 O O . GLY A 1 363 ? 12.072 8.187 -11.465 1.00 82.38 363 GLY A O 1
ATOM 2813 N N . PRO A 1 364 ? 10.142 9.161 -10.835 1.00 80.25 364 PRO A N 1
ATOM 2814 C CA . PRO A 1 364 ? 10.786 10.239 -10.082 1.00 80.25 364 PRO A CA 1
ATOM 2815 C C . PRO A 1 364 ? 11.288 9.806 -8.693 1.00 80.25 364 PRO A C 1
ATOM 2817 O O . PRO A 1 364 ? 12.022 10.556 -8.056 1.00 80.25 364 PRO A O 1
ATOM 2820 N N . LEU A 1 365 ? 10.886 8.629 -8.201 1.00 83.81 365 LEU A N 1
ATOM 2821 C CA . LEU A 1 365 ? 11.227 8.166 -6.857 1.00 83.81 365 LEU A CA 1
ATOM 2822 C C . LEU A 1 365 ? 12.623 7.539 -6.849 1.00 83.81 365 LEU A C 1
ATOM 2824 O O . LEU A 1 365 ? 12.855 6.536 -7.529 1.00 83.81 365 LEU A O 1
ATOM 2828 N N . ALA A 1 366 ? 13.536 8.107 -6.060 1.00 90.38 366 ALA A N 1
ATOM 2829 C CA . ALA A 1 366 ? 14.814 7.474 -5.755 1.00 90.38 366 ALA A CA 1
ATOM 2830 C C . ALA A 1 366 ? 14.574 6.191 -4.947 1.00 90.38 366 ALA A C 1
ATOM 2832 O O . ALA A 1 366 ? 13.777 6.178 -4.011 1.00 90.38 366 ALA A O 1
ATOM 2833 N N . ALA A 1 367 ? 15.243 5.109 -5.328 1.00 92.56 367 ALA A N 1
ATOM 2834 C CA . ALA A 1 367 ? 15.101 3.807 -4.697 1.00 92.56 367 ALA A CA 1
ATOM 2835 C C . ALA A 1 367 ? 16.414 3.027 -4.725 1.00 92.56 367 ALA A C 1
ATOM 2837 O O . ALA A 1 367 ? 17.406 3.445 -5.320 1.00 92.56 367 ALA A O 1
ATOM 2838 N N . SER A 1 368 ? 16.443 1.875 -4.066 1.00 95.00 368 SER A N 1
ATOM 2839 C CA . SER A 1 368 ? 17.613 1.005 -4.095 1.00 95.00 368 SER A CA 1
ATOM 2840 C C . SER A 1 368 ? 17.238 -0.467 -4.072 1.00 95.00 368 SER A C 1
ATOM 2842 O O . SER A 1 368 ? 16.266 -0.861 -3.428 1.00 95.00 368 SER A O 1
ATOM 2844 N N . LEU A 1 369 ? 18.045 -1.273 -4.758 1.00 97.38 369 LEU A N 1
ATOM 2845 C CA . LEU A 1 369 ? 18.060 -2.723 -4.615 1.00 97.38 369 LEU A CA 1
ATOM 2846 C C . LEU A 1 369 ? 19.178 -3.109 -3.648 1.00 97.38 369 LEU A C 1
ATOM 2848 O O . LEU A 1 369 ? 20.349 -2.855 -3.932 1.00 97.38 369 LEU A O 1
ATOM 2852 N N . SER A 1 370 ? 18.826 -3.744 -2.536 1.00 97.88 370 SER A N 1
ATOM 2853 C CA . SER A 1 370 ? 19.787 -4.375 -1.627 1.00 97.88 370 SER A CA 1
ATOM 2854 C C . SER A 1 370 ? 19.797 -5.878 -1.875 1.00 97.88 370 SER A C 1
ATOM 2856 O O . SER A 1 370 ? 18.739 -6.503 -1.823 1.00 97.88 370 SER A O 1
ATOM 2858 N N . LEU A 1 371 ? 20.972 -6.447 -2.148 1.00 98.19 371 LEU A N 1
ATOM 2859 C CA . LEU A 1 371 ? 21.174 -7.890 -2.279 1.00 98.19 371 LEU A CA 1
ATOM 2860 C C . LEU A 1 371 ? 21.798 -8.462 -1.009 1.00 98.19 371 LEU A C 1
ATOM 2862 O O . LEU A 1 371 ? 22.640 -7.820 -0.380 1.00 98.19 371 LEU A O 1
ATOM 2866 N N . TYR A 1 372 ? 21.416 -9.685 -0.670 1.00 97.31 372 TYR A N 1
ATOM 2867 C CA . TYR A 1 372 ? 21.853 -10.416 0.510 1.00 97.31 372 TYR A CA 1
ATOM 2868 C C . TYR A 1 372 ? 22.233 -11.839 0.105 1.00 97.31 372 TYR A C 1
ATOM 2870 O O . TYR A 1 372 ? 21.541 -12.467 -0.692 1.00 97.31 372 TYR A O 1
ATOM 2878 N N . GLU A 1 373 ? 23.310 -12.355 0.684 1.00 97.31 373 GLU A N 1
ATOM 2879 C CA . GLU A 1 373 ? 23.639 -13.781 0.620 1.00 97.31 373 GLU A CA 1
ATOM 2880 C C . GLU A 1 373 ? 23.145 -14.413 1.925 1.00 97.31 373 GLU A C 1
ATOM 2882 O O . GLU A 1 373 ? 23.623 -14.055 3.007 1.00 97.31 373 GLU A O 1
ATOM 2887 N N . ILE A 1 374 ? 22.129 -15.276 1.852 1.00 96.88 374 ILE A N 1
ATOM 2888 C CA . ILE A 1 374 ? 21.547 -15.890 3.047 1.00 96.88 374 ILE A CA 1
ATOM 2889 C C . ILE A 1 374 ? 22.424 -17.057 3.490 1.00 96.88 374 ILE A C 1
ATOM 2891 O O . ILE A 1 374 ? 22.810 -17.907 2.691 1.00 96.88 374 ILE A O 1
ATOM 2895 N N . HIS A 1 375 ? 22.721 -17.110 4.787 1.00 94.44 375 HIS A N 1
ATOM 2896 C CA . HIS A 1 375 ? 23.546 -18.169 5.357 1.00 94.44 375 HIS A CA 1
ATOM 2897 C C . HIS A 1 375 ? 22.939 -19.568 5.075 1.00 94.44 375 HIS A C 1
ATOM 2899 O O . HIS A 1 375 ? 21.718 -19.714 5.169 1.00 94.44 375 HIS A O 1
ATOM 2905 N N . PRO A 1 376 ? 23.743 -20.599 4.737 1.00 92.94 376 PRO A N 1
ATOM 2906 C CA . PRO A 1 376 ? 23.245 -21.954 4.444 1.00 92.94 376 PRO A CA 1
ATOM 2907 C C . PRO A 1 376 ? 22.608 -22.677 5.636 1.00 92.94 376 PRO A C 1
ATOM 2909 O O . PRO A 1 376 ? 21.853 -23.625 5.454 1.00 92.94 376 PRO A O 1
ATOM 2912 N N . GLU A 1 377 ? 22.910 -22.239 6.855 1.00 89.94 377 GLU A N 1
ATOM 2913 C CA . GLU A 1 377 ? 22.283 -22.757 8.072 1.00 89.94 377 GLU A CA 1
ATOM 2914 C C . GLU A 1 377 ? 21.290 -21.733 8.633 1.00 89.94 377 GLU A C 1
ATOM 2916 O O . GLU A 1 377 ? 21.685 -20.577 8.848 1.00 89.94 377 GLU A O 1
ATOM 2921 N N . PRO A 1 378 ? 20.031 -22.128 8.903 1.00 86.25 378 PRO A N 1
ATOM 2922 C CA . PRO A 1 378 ? 19.070 -21.252 9.554 1.00 86.25 378 PRO A CA 1
ATOM 2923 C C . PRO A 1 378 ? 19.464 -20.995 11.023 1.00 86.25 378 PRO A C 1
ATOM 2925 O O . PRO A 1 378 ? 20.210 -21.773 11.626 1.00 86.25 378 PRO A O 1
ATOM 2928 N N . PRO A 1 379 ? 18.949 -19.921 11.648 1.00 82.44 379 PRO A N 1
ATOM 2929 C CA . PRO A 1 379 ? 19.149 -19.662 13.073 1.00 82.44 379 PRO A CA 1
ATOM 2930 C C . PRO A 1 379 ? 18.771 -20.868 13.953 1.00 82.44 379 PRO A C 1
ATOM 2932 O O . PRO A 1 379 ? 17.838 -21.600 13.648 1.00 82.44 379 PRO A O 1
ATOM 2935 N N . LYS A 1 380 ? 19.429 -21.050 15.108 1.00 82.75 380 LYS A N 1
ATOM 2936 C CA . LYS A 1 380 ? 19.109 -22.161 16.036 1.00 82.75 380 LYS A CA 1
ATOM 2937 C C . LYS A 1 380 ? 17.749 -22.024 16.727 1.00 82.75 380 LYS A C 1
ATOM 2939 O O . LYS A 1 380 ? 17.187 -23.014 17.185 1.00 82.75 380 LYS A O 1
ATOM 2944 N N . LYS A 1 381 ? 17.243 -20.797 16.867 1.00 76.44 381 LYS A N 1
ATOM 2945 C CA . LYS A 1 381 ? 15.948 -20.521 17.495 1.00 76.44 381 LYS A CA 1
ATOM 2946 C C . LYS A 1 381 ? 14.948 -20.130 16.427 1.00 76.44 381 LYS A C 1
ATOM 2948 O O . LYS A 1 381 ? 15.198 -19.182 15.681 1.00 76.44 381 LYS A O 1
ATOM 2953 N N . LYS A 1 382 ? 13.812 -20.837 16.411 1.00 67.50 382 LYS A N 1
ATOM 2954 C CA . LYS A 1 382 ? 12.664 -20.423 15.615 1.00 67.50 382 LYS A CA 1
ATOM 2955 C C . LYS A 1 382 ? 12.263 -19.033 16.066 1.00 67.50 382 LYS A C 1
ATOM 2957 O O . LYS A 1 382 ? 12.106 -18.806 17.267 1.00 67.50 382 LYS A O 1
ATOM 2962 N N . PRO A 1 383 ? 12.093 -18.112 15.131 1.00 6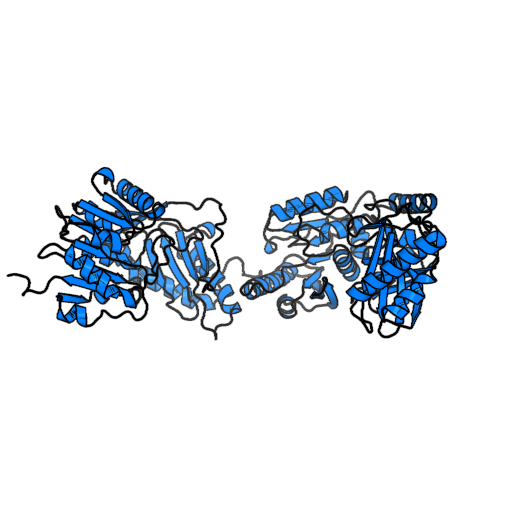6.38 383 PRO A N 1
ATOM 2963 C CA . PRO A 1 383 ? 11.645 -16.815 15.530 1.00 66.38 383 PRO A CA 1
ATOM 2964 C C . PRO A 1 383 ? 10.183 -16.834 16.000 1.00 66.38 383 PRO A C 1
ATOM 2966 O O . PRO A 1 383 ? 9.326 -17.492 15.404 1.00 66.38 383 PRO A O 1
ATOM 2969 N N . THR A 1 384 ? 9.906 -16.145 17.103 1.00 56.47 384 THR A N 1
ATOM 2970 C CA . THR A 1 384 ? 8.705 -16.353 17.931 1.00 56.47 384 THR A CA 1
ATOM 2971 C C . THR A 1 384 ? 7.516 -15.455 17.577 1.00 56.47 384 THR A C 1
ATOM 2973 O O . THR A 1 384 ? 6.505 -15.465 18.276 1.00 56.47 384 THR A O 1
ATOM 2976 N N . TRP A 1 385 ? 7.563 -14.701 16.472 1.00 56.62 385 TRP A N 1
ATOM 2977 C CA . TRP A 1 385 ? 6.506 -13.732 16.138 1.00 56.62 385 TRP A CA 1
ATOM 2978 C C . TRP A 1 385 ? 5.136 -14.337 15.801 1.00 56.62 385 TRP A C 1
ATOM 2980 O O . TRP A 1 385 ? 4.171 -13.582 15.648 1.00 56.62 385 TRP A O 1
ATOM 2990 N N . LYS A 1 386 ? 5.008 -15.661 15.692 1.00 52.38 386 LYS A N 1
ATOM 2991 C CA . LYS A 1 386 ? 3.705 -16.290 15.451 1.00 52.38 386 LYS A CA 1
ATOM 2992 C C . LYS A 1 386 ? 2.868 -16.495 16.710 1.00 52.38 386 LYS A C 1
ATOM 2994 O O . LYS A 1 386 ? 1.654 -16.395 16.601 1.00 52.38 386 LYS A O 1
ATOM 2999 N N . ASP A 1 387 ? 3.483 -16.670 17.880 1.00 57.09 387 ASP A N 1
ATOM 3000 C CA . ASP A 1 387 ? 2.766 -17.328 18.983 1.00 57.09 387 ASP A CA 1
ATOM 3001 C C . ASP A 1 387 ? 2.856 -16.602 20.334 1.00 57.09 387 ASP A C 1
ATOM 3003 O O . ASP A 1 387 ? 2.065 -16.892 21.231 1.00 57.09 387 ASP A O 1
ATOM 3007 N N . GLU A 1 388 ? 3.772 -15.636 20.500 1.00 67.31 388 GLU A N 1
ATOM 3008 C CA . GLU A 1 388 ? 3.957 -14.970 21.793 1.00 67.31 388 GLU A CA 1
ATOM 3009 C C . GLU A 1 388 ? 3.979 -13.433 21.698 1.00 67.31 388 GLU A C 1
ATOM 3011 O O . GLU A 1 388 ? 4.589 -12.858 20.778 1.00 67.31 388 GLU A O 1
ATOM 3016 N N . PRO A 1 389 ? 3.297 -12.744 22.637 1.00 73.50 389 PRO A N 1
ATOM 3017 C CA . PRO A 1 389 ? 3.438 -11.308 22.802 1.00 73.50 389 PRO A CA 1
ATOM 3018 C C . PRO A 1 389 ? 4.837 -10.987 23.343 1.00 73.50 389 PRO A C 1
ATOM 3020 O O . PRO A 1 389 ? 5.455 -11.797 24.037 1.00 73.50 389 PRO A O 1
ATOM 3023 N N . ARG A 1 390 ? 5.356 -9.798 23.027 1.00 77.81 390 ARG A N 1
ATOM 3024 C CA . ARG A 1 390 ? 6.672 -9.377 23.533 1.00 77.81 390 ARG A CA 1
ATOM 3025 C C . ARG A 1 390 ? 6.667 -9.280 25.071 1.00 77.81 390 ARG A C 1
ATOM 3027 O O . ARG A 1 390 ? 5.608 -9.015 25.644 1.00 77.81 390 ARG A O 1
ATOM 3034 N N . PRO A 1 391 ? 7.813 -9.437 25.764 1.00 76.94 391 PRO A N 1
ATOM 3035 C CA . PRO A 1 391 ? 7.874 -9.354 27.230 1.00 76.94 391 PRO A CA 1
ATOM 3036 C C . PRO A 1 391 ? 7.251 -8.075 27.817 1.00 76.94 391 PRO A C 1
ATOM 3038 O O . PRO A 1 391 ? 6.629 -8.108 28.877 1.00 76.94 391 PRO A O 1
ATOM 3041 N N . GLU A 1 392 ? 7.341 -6.951 27.105 1.00 79.25 392 GLU A N 1
ATOM 3042 C CA . GLU A 1 392 ? 6.763 -5.658 27.489 1.00 79.25 392 GLU A CA 1
ATOM 3043 C C . GLU A 1 392 ? 5.224 -5.662 27.510 1.00 79.25 392 GLU A C 1
ATOM 3045 O O . GLU A 1 392 ? 4.606 -4.773 28.102 1.00 79.25 392 GLU A O 1
ATOM 3050 N N . ALA A 1 393 ? 4.579 -6.646 26.881 1.00 85.88 393 ALA A N 1
ATOM 3051 C CA . ALA A 1 393 ? 3.132 -6.840 26.921 1.00 85.88 393 ALA A CA 1
ATOM 3052 C C . ALA A 1 393 ? 2.636 -7.371 28.268 1.00 85.88 393 ALA A C 1
ATOM 3054 O O . ALA A 1 393 ? 1.451 -7.224 28.573 1.00 85.88 393 ALA A O 1
ATOM 3055 N N . ALA A 1 394 ? 3.525 -7.911 29.110 1.00 88.88 394 ALA A N 1
ATOM 3056 C CA . ALA A 1 394 ? 3.163 -8.456 30.415 1.00 88.88 394 ALA A CA 1
ATOM 3057 C C . ALA A 1 394 ? 2.438 -7.426 31.299 1.00 88.88 394 ALA A C 1
ATOM 3059 O O . ALA A 1 394 ? 1.508 -7.769 32.026 1.00 88.88 394 ALA A O 1
ATOM 3060 N N . MET A 1 395 ? 2.801 -6.138 31.216 1.00 90.94 395 MET A N 1
ATOM 3061 C CA . MET A 1 395 ? 2.110 -5.085 31.973 1.00 90.94 395 MET A CA 1
ATOM 3062 C C . MET A 1 395 ? 0.655 -4.897 31.516 1.00 90.94 395 MET A C 1
ATOM 3064 O O . MET A 1 395 ? -0.235 -4.708 32.348 1.00 90.94 395 MET A O 1
ATOM 3068 N N . PHE A 1 396 ? 0.410 -4.972 30.205 1.00 94.12 396 PHE A N 1
ATOM 3069 C CA . PHE A 1 396 ? -0.925 -4.880 29.624 1.00 94.12 396 PHE A CA 1
ATOM 3070 C C . PHE A 1 396 ? -1.750 -6.114 29.988 1.00 94.12 396 PHE A C 1
ATOM 3072 O O . PHE A 1 396 ? -2.863 -5.971 30.488 1.00 94.12 396 PHE A O 1
ATOM 3079 N N . GLU A 1 397 ? -1.168 -7.302 29.830 1.00 94.19 397 GLU A N 1
ATOM 3080 C CA . GLU A 1 397 ? -1.763 -8.584 30.207 1.00 94.19 397 GLU A CA 1
ATOM 3081 C C . GLU A 1 397 ? -2.210 -8.595 31.677 1.00 94.19 397 GLU A C 1
ATOM 3083 O O . GLU A 1 397 ? -3.387 -8.806 31.974 1.00 94.19 397 GLU A O 1
ATOM 3088 N N . ASN A 1 398 ? -1.307 -8.253 32.601 1.00 94.56 398 ASN A N 1
ATOM 3089 C CA . ASN A 1 398 ? -1.604 -8.195 34.033 1.00 94.56 398 ASN A CA 1
ATOM 3090 C C . ASN A 1 398 ? -2.713 -7.184 34.357 1.00 94.56 398 ASN A C 1
ATOM 3092 O O . ASN A 1 398 ? -3.565 -7.424 35.221 1.00 94.56 398 ASN A O 1
ATOM 3096 N N . ARG A 1 399 ? -2.721 -6.032 33.672 1.00 95.50 399 ARG A N 1
ATOM 3097 C CA . ARG A 1 399 ? -3.751 -5.010 33.879 1.00 95.50 399 ARG A CA 1
ATOM 3098 C C . ARG A 1 399 ? -5.114 -5.466 33.367 1.00 95.50 399 ARG A C 1
ATOM 3100 O O . ARG A 1 399 ? -6.111 -5.252 34.058 1.00 95.50 399 ARG A O 1
ATOM 3107 N N . LEU A 1 400 ? -5.151 -6.109 32.203 1.00 95.56 400 LEU A N 1
ATOM 3108 C CA . LEU A 1 400 ? -6.358 -6.676 31.609 1.00 95.56 400 LEU A CA 1
ATOM 3109 C C . LEU A 1 400 ? -6.996 -7.714 32.545 1.00 95.56 400 LEU A C 1
ATOM 3111 O O . LEU A 1 400 ? -8.190 -7.633 32.832 1.00 95.56 400 LEU A O 1
ATOM 3115 N N . GLU A 1 401 ? -6.197 -8.632 33.098 1.00 94.31 401 GLU A N 1
ATOM 3116 C CA . GLU A 1 401 ? -6.677 -9.632 34.060 1.00 94.31 401 GLU A CA 1
ATOM 3117 C C . GLU A 1 401 ? -7.220 -8.994 35.344 1.00 94.31 401 GLU A C 1
ATOM 3119 O O . GLU A 1 401 ? -8.282 -9.381 35.844 1.00 94.31 401 GLU A O 1
ATOM 3124 N N . LYS A 1 402 ? -6.522 -7.984 35.880 1.00 95.50 402 LYS A N 1
ATOM 3125 C CA . LYS A 1 402 ? -6.977 -7.254 37.071 1.00 95.50 402 LYS A CA 1
ATOM 3126 C C . LYS A 1 402 ? -8.324 -6.573 36.826 1.00 95.50 402 LYS A C 1
ATOM 3128 O O . LYS A 1 402 ? -9.196 -6.624 37.695 1.00 95.50 402 LYS A O 1
ATOM 3133 N N . ASN A 1 403 ? -8.513 -5.973 35.651 1.00 95.69 403 ASN A N 1
ATOM 3134 C CA . ASN A 1 403 ? -9.786 -5.369 35.269 1.00 95.69 403 ASN A CA 1
ATOM 3135 C C . ASN A 1 403 ? -10.895 -6.416 35.144 1.00 95.69 403 ASN A C 1
ATOM 3137 O O . ASN A 1 403 ? -11.964 -6.216 35.718 1.00 95.69 403 ASN A O 1
ATOM 3141 N N . ALA A 1 404 ? -10.633 -7.548 34.483 1.00 93.94 404 ALA A N 1
ATOM 3142 C CA . ALA A 1 404 ? -11.600 -8.639 34.360 1.00 93.94 404 ALA A CA 1
ATOM 3143 C C . ALA A 1 404 ? -12.086 -9.126 35.737 1.00 93.94 404 ALA A C 1
ATOM 3145 O O . ALA A 1 404 ? -13.290 -9.206 35.977 1.00 93.94 404 ALA A O 1
ATOM 3146 N N . ARG A 1 405 ? -11.161 -9.364 36.680 1.00 95.06 405 ARG A N 1
ATOM 3147 C CA . ARG A 1 405 ? -11.496 -9.781 38.056 1.00 95.06 405 ARG A CA 1
ATOM 3148 C C . ARG A 1 405 ? -12.301 -8.717 38.802 1.00 95.06 405 ARG A C 1
ATOM 3150 O O . ARG A 1 405 ? -13.292 -9.045 39.447 1.00 95.06 405 ARG A O 1
ATOM 3157 N N . ARG A 1 406 ? -11.906 -7.443 38.690 1.00 95.81 406 ARG A N 1
ATOM 3158 C CA . ARG A 1 406 ? -12.609 -6.310 39.316 1.00 95.81 406 ARG A CA 1
ATOM 3159 C C . ARG A 1 406 ? -14.046 -6.170 38.804 1.00 95.81 406 ARG A C 1
ATOM 3161 O O . ARG A 1 406 ? -14.939 -5.861 39.586 1.00 95.81 406 ARG A O 1
ATOM 3168 N N . LEU A 1 407 ? -14.265 -6.388 37.508 1.00 95.88 407 LEU A N 1
ATOM 3169 C CA . LEU A 1 407 ? -15.566 -6.215 36.858 1.00 95.88 407 LEU A CA 1
ATOM 3170 C C . LEU A 1 407 ? -16.468 -7.452 36.945 1.00 95.88 407 LEU A C 1
ATOM 3172 O O . LEU A 1 407 ? -17.675 -7.310 36.780 1.00 95.88 407 LEU A O 1
ATOM 3176 N N . ALA A 1 408 ? -15.929 -8.636 37.250 1.00 95.31 408 ALA A N 1
ATOM 3177 C CA . ALA A 1 408 ? -16.664 -9.904 37.222 1.00 95.31 408 ALA A CA 1
ATOM 3178 C C . ALA A 1 408 ? -17.981 -9.874 38.018 1.00 95.31 408 ALA A C 1
ATOM 3180 O O . ALA A 1 408 ? -19.024 -10.288 37.513 1.00 95.31 408 ALA A O 1
ATOM 3181 N N . SER A 1 409 ? -17.957 -9.340 39.246 1.00 96.31 409 SER A N 1
ATOM 3182 C CA . SER A 1 409 ? -19.169 -9.236 40.072 1.00 96.31 409 SER A CA 1
ATOM 3183 C C . SER A 1 409 ? -20.201 -8.282 39.462 1.00 96.31 409 SER A C 1
ATOM 3185 O O . SER A 1 409 ? -21.389 -8.600 39.429 1.00 96.31 409 SER A O 1
ATOM 3187 N N . TYR A 1 410 ? -19.751 -7.140 38.931 1.00 95.12 410 TYR A N 1
ATOM 3188 C CA . TYR A 1 410 ? -20.618 -6.154 38.286 1.00 95.12 410 TYR A CA 1
ATOM 3189 C C . TYR A 1 410 ? -21.266 -6.723 37.021 1.00 95.12 410 TYR A C 1
ATOM 3191 O O . TYR A 1 410 ? -22.486 -6.690 36.906 1.00 95.12 410 TYR A O 1
ATOM 3199 N N . VAL A 1 411 ? -20.467 -7.315 36.127 1.00 96.62 411 VAL A N 1
ATOM 3200 C CA . VAL A 1 411 ? -20.924 -7.945 34.877 1.00 96.62 411 VAL A CA 1
ATOM 3201 C C . VAL A 1 411 ? -21.959 -9.030 35.154 1.00 96.62 411 VAL A C 1
ATOM 3203 O O . VAL A 1 411 ? -23.013 -9.036 34.527 1.00 96.62 411 VAL A O 1
ATOM 3206 N N . ARG A 1 412 ? -21.703 -9.900 36.139 1.00 96.12 412 ARG A N 1
ATOM 3207 C CA . ARG A 1 412 ? -22.636 -10.963 36.531 1.00 96.12 412 ARG A CA 1
ATOM 3208 C C . ARG A 1 412 ? -23.929 -10.408 37.129 1.00 96.12 412 ARG A C 1
ATOM 3210 O O . ARG A 1 412 ? -25.004 -10.812 36.720 1.00 96.12 412 ARG A O 1
ATOM 3217 N N . THR A 1 413 ? -23.833 -9.476 38.079 1.00 94.75 413 THR A N 1
ATOM 3218 C CA . THR A 1 413 ? -25.009 -8.912 38.777 1.00 94.75 413 THR A CA 1
ATOM 3219 C C . THR A 1 413 ? -25.884 -8.072 37.847 1.00 94.75 413 THR A C 1
ATOM 3221 O O . THR A 1 413 ? -27.078 -7.919 38.079 1.00 94.75 413 THR A O 1
ATOM 3224 N N . ARG A 1 414 ? -25.285 -7.484 36.809 1.00 94.62 414 ARG A N 1
ATOM 3225 C CA . ARG A 1 414 ? -25.978 -6.670 35.810 1.00 94.62 414 ARG A CA 1
ATOM 3226 C C . ARG A 1 414 ? -26.319 -7.434 34.534 1.00 94.62 414 ARG A C 1
ATOM 3228 O O . ARG A 1 414 ? -26.844 -6.794 33.629 1.00 94.62 414 ARG A O 1
ATOM 3235 N N . GLU A 1 415 ? -26.013 -8.730 34.459 1.00 96.38 415 GLU A N 1
ATOM 3236 C CA . GLU A 1 415 ? -26.259 -9.584 33.287 1.00 96.38 415 GLU A CA 1
ATOM 3237 C C . GLU A 1 415 ? -25.770 -8.920 31.989 1.00 96.38 415 GLU A C 1
ATOM 3239 O O . GLU A 1 415 ? -26.536 -8.671 31.061 1.00 96.38 415 GLU A O 1
ATOM 3244 N N . LEU A 1 416 ? -24.494 -8.519 31.971 1.00 97.56 416 LEU A N 1
ATOM 3245 C CA . LEU A 1 416 ? -23.905 -7.805 30.837 1.00 97.56 416 LEU A CA 1
ATOM 3246 C C . LEU A 1 416 ? -23.206 -8.776 29.894 1.00 97.56 416 LEU A C 1
ATOM 3248 O O . LEU A 1 416 ? -22.258 -9.456 30.289 1.00 97.56 416 LEU A O 1
ATOM 3252 N N . THR A 1 417 ? -23.579 -8.741 28.619 1.00 97.25 417 THR A N 1
ATOM 3253 C CA . THR A 1 417 ? -22.750 -9.311 27.546 1.00 97.25 417 THR A CA 1
ATOM 3254 C C . THR A 1 417 ? -21.996 -8.237 26.764 1.00 97.25 417 THR A C 1
ATOM 3256 O O . THR A 1 417 ? -21.093 -8.578 26.000 1.00 97.25 417 THR A O 1
ATOM 3259 N N . ALA A 1 418 ? -22.275 -6.948 27.013 1.00 97.38 418 ALA A N 1
ATOM 3260 C CA . ALA A 1 418 ? -21.512 -5.828 26.467 1.00 97.38 418 ALA A CA 1
ATOM 3261 C C . ALA A 1 418 ? -20.961 -4.872 27.544 1.00 97.38 418 ALA A C 1
ATOM 3263 O O . ALA A 1 418 ? -21.720 -4.297 28.325 1.00 97.38 418 ALA A O 1
ATOM 3264 N N . TYR A 1 419 ? -19.636 -4.690 27.601 1.00 97.44 419 TYR A N 1
ATOM 3265 C CA . TYR A 1 419 ? -18.973 -3.840 28.607 1.00 97.44 419 TYR A CA 1
ATOM 3266 C C . TYR A 1 419 ? -17.531 -3.460 28.230 1.00 97.44 419 TYR A C 1
ATOM 3268 O O . TYR A 1 419 ? -16.894 -4.127 27.415 1.00 97.44 419 TYR A O 1
ATOM 3276 N N . ARG A 1 420 ? -16.991 -2.406 28.854 1.00 97.12 420 ARG A N 1
ATOM 3277 C CA . ARG A 1 420 ? -15.597 -1.972 28.673 1.00 97.12 420 ARG A CA 1
ATOM 3278 C C . ARG A 1 420 ? -14.681 -2.847 29.534 1.00 97.12 420 ARG A C 1
ATOM 3280 O O . ARG A 1 420 ? -14.843 -2.954 30.740 1.00 97.12 420 ARG A O 1
ATOM 3287 N N . LEU A 1 421 ? -13.698 -3.505 28.938 1.00 96.31 421 LEU A N 1
ATOM 3288 C CA . LEU A 1 421 ? -12.742 -4.338 29.675 1.00 96.31 421 LEU A CA 1
ATOM 3289 C C . LEU A 1 421 ? -11.459 -3.572 30.035 1.00 96.31 421 LEU A C 1
ATOM 3291 O O . LEU A 1 421 ? -10.820 -3.832 31.056 1.00 96.31 421 LEU A O 1
ATOM 3295 N N . TYR A 1 422 ? -11.075 -2.617 29.195 1.00 95.62 422 TYR A N 1
ATOM 3296 C CA . TYR A 1 422 ? -9.853 -1.833 29.343 1.00 95.62 422 TYR A CA 1
ATOM 3297 C C . TYR A 1 422 ? -10.069 -0.444 28.738 1.00 95.62 422 TYR A C 1
ATOM 3299 O O . TYR A 1 422 ? -10.584 -0.357 27.626 1.00 95.62 422 TYR A O 1
ATOM 3307 N N . ASP A 1 423 ? -9.685 0.634 29.425 1.00 92.69 423 ASP A N 1
ATOM 3308 C CA . ASP A 1 423 ? -9.857 2.013 28.949 1.00 92.69 423 ASP A CA 1
ATOM 3309 C C . ASP A 1 423 ? -8.585 2.827 29.196 1.00 92.69 423 ASP A C 1
ATOM 3311 O O . ASP A 1 423 ? -8.483 3.620 30.138 1.00 92.69 423 ASP A O 1
ATOM 3315 N N . ARG A 1 424 ? -7.601 2.634 28.310 1.00 90.38 424 ARG A N 1
ATOM 3316 C CA . ARG A 1 424 ? -6.334 3.380 28.244 1.00 90.38 424 ARG A CA 1
ATOM 3317 C C . ARG A 1 424 ? -5.547 3.362 29.554 1.00 90.38 424 ARG A C 1
ATOM 3319 O O . ARG A 1 424 ? -4.846 4.325 29.865 1.00 90.38 424 ARG A O 1
ATOM 3326 N N . ASP A 1 425 ? -5.737 2.330 30.374 1.00 89.00 425 ASP A N 1
ATOM 3327 C CA . ASP A 1 425 ? -5.246 2.237 31.755 1.00 89.00 425 ASP A CA 1
ATOM 3328 C C . ASP A 1 425 ? -3.732 2.448 31.877 1.00 89.00 425 ASP A C 1
ATOM 3330 O O . ASP A 1 425 ? -3.250 2.849 32.934 1.00 89.00 425 ASP A O 1
ATOM 3334 N N . ILE A 1 426 ? -2.999 2.168 30.801 1.00 88.56 426 ILE A N 1
ATOM 3335 C CA . ILE A 1 426 ? -1.556 2.323 30.690 1.00 88.56 426 ILE A CA 1
ATOM 3336 C C . ILE A 1 426 ? -1.289 3.302 29.532 1.00 88.56 426 ILE A C 1
ATOM 3338 O O . ILE A 1 426 ? -1.744 3.026 28.420 1.00 88.56 426 ILE A O 1
ATOM 3342 N N . PRO A 1 427 ? -0.560 4.417 29.743 1.00 81.75 427 PRO A N 1
ATOM 3343 C CA . PRO A 1 427 ? -0.267 5.402 28.693 1.00 81.75 427 PRO A CA 1
ATOM 3344 C C . PRO A 1 427 ? 0.345 4.793 27.424 1.00 81.75 427 PRO A C 1
ATOM 3346 O O . PRO A 1 427 ? 0.033 5.206 26.309 1.00 81.75 427 PRO A O 1
ATOM 3349 N N . GLU A 1 428 ? 1.186 3.779 27.605 1.00 79.94 428 GLU A N 1
ATOM 3350 C CA . GLU A 1 428 ? 1.834 2.997 26.561 1.00 79.94 428 GLU A CA 1
ATOM 3351 C C . GLU A 1 428 ? 0.851 2.207 25.691 1.00 79.94 428 GLU A C 1
ATOM 3353 O O . GLU A 1 428 ? 1.089 2.035 24.494 1.00 79.94 428 GLU A O 1
ATOM 3358 N N . TYR A 1 429 ? -0.251 1.752 26.284 1.00 86.31 429 TYR A N 1
ATOM 3359 C CA . TYR A 1 429 ? -1.299 0.954 25.659 1.00 86.31 429 TYR A CA 1
ATOM 3360 C C . TYR A 1 429 ? -2.584 1.782 25.613 1.00 86.31 429 TYR A C 1
ATOM 3362 O O . TYR A 1 429 ? -3.556 1.510 26.314 1.00 86.31 429 TYR A O 1
ATOM 3370 N N . ALA A 1 430 ? -2.594 2.813 24.770 1.00 87.19 430 ALA A N 1
ATOM 3371 C CA . ALA A 1 430 ? -3.711 3.744 24.613 1.00 87.19 430 ALA A CA 1
ATOM 3372 C C . ALA A 1 430 ? -4.911 3.133 23.849 1.00 87.19 430 ALA A C 1
ATOM 3374 O O . ALA A 1 430 ? -5.454 3.727 22.918 1.00 87.19 430 ALA A O 1
ATOM 3375 N N . PHE A 1 431 ? -5.349 1.944 24.255 1.00 90.12 431 PHE A N 1
ATOM 3376 C CA . PHE A 1 431 ? -6.481 1.226 23.682 1.00 90.12 431 PHE A CA 1
ATOM 3377 C C . PHE A 1 431 ? -7.710 1.351 24.571 1.00 90.12 431 PHE A C 1
ATOM 3379 O O . PHE A 1 431 ? -7.603 1.442 25.791 1.00 90.12 431 PHE A O 1
ATOM 3386 N N . ALA A 1 432 ? -8.886 1.304 23.966 1.00 92.12 432 ALA A N 1
ATOM 3387 C CA . ALA A 1 432 ? -10.131 1.055 24.665 1.00 92.12 432 ALA A CA 1
ATOM 3388 C C . ALA A 1 432 ? -10.716 -0.256 24.121 1.00 92.12 432 ALA A C 1
ATOM 3390 O O . ALA A 1 432 ? -10.920 -0.384 22.918 1.00 92.12 432 ALA A O 1
ATOM 3391 N N . ILE A 1 433 ? -10.930 -1.243 24.987 1.00 95.50 433 ILE A N 1
ATOM 3392 C CA . ILE A 1 433 ? -11.311 -2.608 24.603 1.00 95.50 433 ILE A CA 1
ATOM 3393 C C . ILE A 1 433 ? -12.699 -2.878 25.157 1.00 95.50 433 ILE A C 1
ATOM 3395 O O . ILE A 1 433 ? -12.868 -2.932 26.374 1.00 95.50 433 ILE A O 1
ATOM 3399 N N . ASP A 1 434 ? -13.675 -3.019 24.271 1.00 96.12 434 ASP A N 1
ATOM 3400 C CA . ASP A 1 434 ? -15.050 -3.382 24.604 1.00 96.12 434 ASP A CA 1
ATOM 3401 C C . ASP A 1 434 ? -15.296 -4.852 24.284 1.00 96.12 434 ASP A C 1
ATOM 3403 O O . ASP A 1 434 ? -14.900 -5.338 23.224 1.00 96.12 434 ASP A O 1
ATOM 3407 N N . ARG A 1 435 ? -15.985 -5.553 25.180 1.00 96.50 435 ARG A N 1
ATOM 3408 C CA . ARG A 1 435 ? -16.543 -6.875 24.917 1.00 96.50 435 ARG A CA 1
ATOM 3409 C C . ARG A 1 435 ? -17.974 -6.730 24.420 1.00 96.50 435 ARG A C 1
ATOM 3411 O O . ARG A 1 435 ? -18.715 -5.939 24.991 1.00 96.50 435 ARG A O 1
ATOM 3418 N N . TYR A 1 436 ? -18.337 -7.502 23.397 1.00 96.00 436 TYR A N 1
ATOM 3419 C CA . TYR A 1 436 ? -19.702 -7.663 22.890 1.00 96.00 436 TYR A CA 1
ATOM 3420 C C . TYR A 1 436 ? -19.941 -9.156 22.623 1.00 96.00 436 TYR A C 1
ATOM 3422 O O . TYR A 1 436 ? -19.534 -9.681 21.590 1.00 96.00 436 TYR A O 1
ATOM 3430 N N . GLY A 1 437 ? -20.546 -9.861 23.579 1.00 93.62 437 GLY A N 1
ATOM 3431 C CA . GLY A 1 437 ? -20.755 -11.308 23.519 1.00 93.62 437 GLY A CA 1
ATOM 3432 C C . GLY A 1 437 ? -19.436 -12.085 23.460 1.00 93.62 437 GLY A C 1
ATOM 3433 O O . GLY A 1 437 ? -18.640 -12.073 24.406 1.00 93.62 437 GLY A O 1
ATOM 3434 N N . ASP A 1 438 ? -19.215 -12.770 22.343 1.00 92.69 438 ASP A N 1
ATOM 3435 C CA . ASP A 1 438 ? -18.006 -13.530 22.024 1.00 92.69 438 ASP A CA 1
ATOM 3436 C C . ASP A 1 438 ? -16.980 -12.733 21.195 1.00 92.69 438 ASP A C 1
ATOM 3438 O O . ASP A 1 438 ? -15.956 -13.286 20.797 1.00 92.69 438 ASP A O 1
ATOM 3442 N N . ARG A 1 439 ? -17.229 -11.436 20.965 1.00 94.50 439 ARG A N 1
ATOM 3443 C CA . ARG A 1 439 ? -16.381 -10.535 20.173 1.00 94.50 439 ARG A CA 1
ATOM 3444 C C . ARG A 1 439 ? -15.741 -9.449 21.019 1.00 94.50 439 ARG A C 1
ATOM 3446 O O . ARG A 1 439 ? -16.217 -9.095 22.104 1.00 94.50 439 ARG A O 1
ATOM 3453 N N . LEU A 1 440 ? -14.675 -8.874 20.474 1.00 94.00 440 LEU A N 1
ATOM 3454 C CA . LEU A 1 440 ? -13.990 -7.718 21.040 1.00 94.00 440 LEU A CA 1
ATOM 3455 C C . LEU A 1 440 ? -13.921 -6.587 20.020 1.00 94.00 440 LEU A C 1
ATOM 3457 O O . LEU A 1 440 ? -13.617 -6.811 18.853 1.00 94.00 440 LEU A O 1
ATOM 3461 N N . LEU A 1 441 ? -14.140 -5.364 20.488 1.00 93.00 441 LEU A N 1
ATOM 3462 C CA . LEU A 1 441 ? -13.844 -4.145 19.752 1.00 93.00 441 LEU A CA 1
ATOM 3463 C C . LEU A 1 441 ? -12.666 -3.437 20.424 1.00 93.00 441 LEU A C 1
ATOM 3465 O O . LEU A 1 441 ? -12.773 -2.978 21.559 1.00 93.00 441 LEU A O 1
ATOM 3469 N N . VAL A 1 442 ? -11.551 -3.322 19.709 1.00 91.12 442 VAL A N 1
ATOM 3470 C CA . VAL A 1 442 ? -10.328 -2.652 20.153 1.00 91.12 442 VAL A CA 1
ATOM 3471 C C . VAL A 1 442 ? -10.214 -1.309 19.444 1.00 91.12 442 VAL A C 1
ATOM 3473 O O . VAL A 1 442 ? -9.932 -1.240 18.251 1.00 91.12 442 VAL A O 1
ATOM 3476 N N . GLN A 1 443 ? -10.429 -0.221 20.177 1.00 87.81 443 GLN A N 1
ATOM 3477 C CA . GLN A 1 443 ? -10.269 1.139 19.670 1.00 87.81 443 GLN A CA 1
ATOM 3478 C C . GLN A 1 443 ? -8.900 1.695 20.059 1.00 87.81 443 GLN A C 1
ATOM 3480 O O . GLN A 1 443 ? -8.626 1.923 21.237 1.00 87.81 443 GLN A O 1
ATOM 3485 N N . GLU A 1 444 ? -8.047 1.947 19.074 1.00 83.44 444 GLU A N 1
ATOM 3486 C CA . GLU A 1 444 ? -6.742 2.576 19.270 1.00 83.44 444 GLU A CA 1
ATOM 3487 C C . GLU A 1 444 ? -6.886 4.103 19.259 1.00 83.44 444 GLU A C 1
ATOM 3489 O O . GLU A 1 444 ? -7.386 4.700 18.295 1.00 83.44 444 GLU A O 1
ATOM 3494 N N . TRP A 1 445 ? -6.437 4.745 20.338 1.00 76.19 445 TRP A N 1
ATOM 3495 C CA . TRP A 1 445 ? -6.260 6.191 20.385 1.00 76.19 445 TRP A CA 1
ATOM 3496 C C . TRP A 1 445 ? -4.873 6.567 19.885 1.00 76.19 445 TRP A C 1
ATOM 3498 O O . TRP A 1 445 ? -3.921 5.811 20.049 1.00 76.19 445 TRP A O 1
ATOM 3508 N N . ALA A 1 446 ? -4.753 7.777 19.330 1.00 67.25 446 ALA A N 1
ATOM 3509 C CA . ALA A 1 446 ? -3.449 8.320 18.981 1.00 67.25 446 ALA A CA 1
ATOM 3510 C C . ALA A 1 446 ? -2.545 8.300 20.228 1.00 67.25 446 ALA A C 1
ATOM 3512 O O . ALA A 1 446 ? -2.911 8.917 21.239 1.00 67.25 446 ALA A O 1
ATOM 3513 N N . PRO A 1 447 ? -1.401 7.596 20.182 1.00 62.50 447 PRO A N 1
ATOM 3514 C CA . PRO A 1 447 ? -0.476 7.597 21.297 1.00 62.50 447 PRO A CA 1
ATOM 3515 C C . PRO A 1 447 ? 0.069 9.023 21.501 1.00 62.50 447 PRO A C 1
ATOM 3517 O O . PRO A 1 447 ? 0.077 9.830 20.561 1.00 62.50 447 PRO A O 1
ATOM 3520 N N . PRO A 1 448 ? 0.507 9.384 22.719 1.00 65.81 448 PRO A N 1
ATOM 3521 C CA . PRO A 1 448 ? 1.198 10.645 22.944 1.00 65.81 448 PRO A CA 1
ATOM 3522 C C . PRO A 1 448 ? 2.364 10.849 21.971 1.00 65.81 448 PRO A C 1
ATOM 3524 O O . PRO A 1 448 ? 3.035 9.890 21.604 1.00 65.81 448 PRO A O 1
ATOM 3527 N N . LYS A 1 449 ? 2.651 12.104 21.596 1.00 68.44 449 LYS A N 1
ATOM 3528 C CA . LYS A 1 449 ? 3.672 12.434 20.578 1.00 68.44 449 LYS A CA 1
ATOM 3529 C C . LYS A 1 449 ? 5.090 11.935 20.908 1.00 68.44 449 LYS A C 1
ATOM 3531 O O . LYS A 1 449 ? 5.911 11.849 20.006 1.00 68.44 449 LYS A O 1
ATOM 3536 N N . TRP A 1 450 ? 5.379 11.651 22.179 1.00 61.69 450 TRP A N 1
ATOM 3537 C CA . TRP A 1 450 ? 6.665 11.114 22.643 1.00 61.69 450 TRP A CA 1
ATOM 3538 C C . TRP A 1 450 ? 6.769 9.587 22.543 1.00 61.69 450 TRP A C 1
ATOM 3540 O O . TRP A 1 450 ? 7.846 9.037 22.754 1.00 61.69 450 TRP A O 1
ATOM 3550 N N . ILE A 1 451 ? 5.665 8.886 22.268 1.00 59.53 451 ILE A N 1
ATOM 3551 C CA . ILE A 1 451 ? 5.687 7.448 22.014 1.00 59.53 451 ILE A CA 1
ATOM 3552 C C . ILE A 1 451 ? 6.011 7.240 20.541 1.00 59.53 451 ILE A C 1
ATOM 3554 O O . ILE A 1 451 ? 5.296 7.733 19.669 1.00 59.53 451 ILE A O 1
ATOM 3558 N N . ASP A 1 452 ? 7.066 6.471 20.284 1.00 55.75 452 ASP A N 1
ATOM 3559 C CA . ASP A 1 452 ? 7.437 6.046 18.939 1.00 55.75 452 ASP A CA 1
ATOM 3560 C C . ASP A 1 452 ? 6.238 5.348 18.258 1.00 55.75 452 ASP A C 1
ATOM 3562 O O . ASP A 1 452 ? 5.738 4.339 18.776 1.00 55.75 452 ASP A O 1
ATOM 3566 N N . PRO A 1 453 ? 5.760 5.842 17.100 1.00 51.75 453 PRO A N 1
ATOM 3567 C CA . PRO A 1 453 ? 4.721 5.179 16.322 1.00 51.75 453 PRO A CA 1
ATOM 3568 C C . PRO A 1 453 ? 5.016 3.696 16.050 1.00 51.75 453 PRO A C 1
ATOM 3570 O O . PRO A 1 453 ? 4.073 2.921 15.897 1.00 51.75 453 PRO A O 1
ATOM 3573 N N . GLN A 1 454 ? 6.291 3.281 16.018 1.00 48.03 454 GLN A N 1
ATOM 3574 C CA . GLN A 1 454 ? 6.738 1.891 15.830 1.00 48.03 454 GLN A CA 1
ATOM 3575 C C . GLN A 1 454 ? 6.437 0.996 17.027 1.00 48.03 454 GLN A C 1
ATOM 3577 O O . GLN A 1 454 ? 6.004 -0.158 16.899 1.00 48.03 454 GLN A O 1
ATOM 3582 N N . LEU A 1 455 ? 6.604 1.574 18.211 1.00 60.75 455 LEU A N 1
ATOM 3583 C CA . LEU A 1 455 ? 6.264 0.946 19.469 1.00 60.75 455 LEU A CA 1
ATOM 3584 C C . LEU A 1 455 ? 4.742 0.772 19.592 1.00 60.75 455 LEU A C 1
ATOM 3586 O O . LEU A 1 455 ? 4.300 -0.246 20.119 1.00 60.75 455 LEU A O 1
ATOM 3590 N N . ALA A 1 456 ? 3.944 1.694 19.041 1.00 61.06 456 ALA A N 1
ATOM 3591 C CA . ALA A 1 456 ? 2.481 1.621 19.059 1.00 61.06 456 ALA A CA 1
ATOM 3592 C C . ALA A 1 456 ? 1.903 0.451 18.233 1.00 61.06 456 ALA A C 1
ATOM 3594 O O . ALA A 1 456 ? 1.101 -0.316 18.764 1.00 61.06 456 ALA A O 1
ATOM 3595 N N . ALA A 1 457 ? 2.337 0.226 16.984 1.00 57.59 457 ALA A N 1
ATOM 3596 C CA . ALA A 1 457 ? 1.788 -0.895 16.201 1.00 57.59 457 ALA A CA 1
ATOM 3597 C C . ALA A 1 457 ? 2.269 -2.259 16.697 1.00 57.59 457 ALA A C 1
ATOM 3599 O O . ALA A 1 457 ? 1.493 -3.214 16.753 1.00 57.59 457 ALA A O 1
ATOM 3600 N N . SER A 1 458 ? 3.530 -2.349 17.129 1.00 65.31 458 SER A N 1
ATOM 3601 C CA . SER A 1 458 ? 4.011 -3.571 17.766 1.00 65.31 458 SER A CA 1
ATOM 3602 C C . SER A 1 458 ? 3.195 -3.881 19.034 1.00 65.31 458 SER A C 1
ATOM 3604 O O . SER A 1 458 ? 2.902 -5.043 19.307 1.00 65.31 458 SER A O 1
ATOM 3606 N N . ARG A 1 459 ? 2.744 -2.851 19.773 1.00 78.06 459 ARG A N 1
ATOM 3607 C CA . ARG A 1 459 ? 1.824 -3.013 20.912 1.00 78.06 459 ARG A CA 1
ATOM 3608 C C . ARG A 1 459 ? 0.421 -3.422 20.476 1.00 78.06 459 ARG A C 1
ATOM 3610 O O . ARG A 1 459 ? -0.183 -4.225 21.169 1.00 78.06 459 ARG A O 1
ATOM 3617 N N . ALA A 1 460 ? -0.094 -2.940 19.345 1.00 76.06 460 ALA A N 1
ATOM 3618 C CA . ALA A 1 460 ? -1.381 -3.397 18.815 1.00 76.06 460 ALA A CA 1
ATOM 3619 C C . ALA A 1 460 ? -1.361 -4.903 18.484 1.00 76.06 460 ALA A C 1
ATOM 3621 O O . ALA A 1 460 ? -2.307 -5.619 18.820 1.00 76.06 460 ALA A O 1
ATOM 3622 N N . ARG A 1 461 ? -0.255 -5.407 17.911 1.00 77.12 461 ARG A N 1
ATOM 3623 C CA . ARG A 1 461 ? -0.028 -6.853 17.730 1.00 77.12 461 ARG A CA 1
ATOM 3624 C C . ARG A 1 461 ? -0.012 -7.587 19.069 1.00 77.12 461 ARG A C 1
ATOM 3626 O O . ARG A 1 461 ? -0.712 -8.586 19.207 1.00 77.12 461 ARG A O 1
ATOM 3633 N N . ASP A 1 462 ? 0.763 -7.104 20.039 1.00 84.12 462 ASP A N 1
ATOM 3634 C CA . ASP A 1 462 ? 0.825 -7.735 21.361 1.00 84.12 462 ASP A CA 1
ATOM 3635 C C . ASP A 1 462 ? -0.546 -7.764 22.037 1.00 84.12 462 ASP A C 1
ATOM 3637 O O . ASP A 1 462 ? -0.931 -8.785 22.592 1.00 84.12 462 ASP A O 1
ATOM 3641 N N . VAL A 1 463 ? -1.309 -6.671 21.941 1.00 88.19 463 VAL A N 1
ATOM 3642 C CA . VAL A 1 463 ? -2.686 -6.597 22.434 1.00 88.19 463 VAL A CA 1
ATOM 3643 C C . VAL A 1 463 ? -3.525 -7.684 21.781 1.00 88.19 463 VAL A C 1
ATOM 3645 O O . VAL A 1 463 ? -4.185 -8.421 22.501 1.00 88.19 463 VAL A O 1
ATOM 3648 N N . ARG A 1 464 ? -3.465 -7.852 20.454 1.00 85.06 464 ARG A N 1
ATOM 3649 C CA . ARG A 1 464 ? -4.212 -8.918 19.769 1.00 85.06 464 ARG A CA 1
ATOM 3650 C C . ARG A 1 464 ? -3.861 -10.304 20.321 1.00 85.06 464 ARG A C 1
ATOM 3652 O O . ARG A 1 464 ? -4.761 -11.027 20.729 1.00 85.06 464 ARG A O 1
ATOM 3659 N N . LEU A 1 465 ? -2.571 -10.631 20.414 1.00 84.12 465 LEU A N 1
ATOM 3660 C CA . LEU A 1 465 ? -2.102 -11.928 20.923 1.00 84.12 465 LEU A CA 1
ATOM 3661 C C . LEU A 1 465 ? -2.502 -12.166 22.384 1.00 84.12 465 LEU A C 1
ATOM 3663 O O . LEU A 1 465 ? -2.940 -13.258 22.744 1.00 84.12 465 LEU A O 1
ATOM 3667 N N . VAL A 1 466 ? -2.387 -11.141 23.231 1.00 91.12 466 VAL A N 1
ATOM 3668 C CA . VAL A 1 466 ? -2.814 -11.214 24.633 1.00 91.12 466 VAL A CA 1
ATOM 3669 C C . VAL A 1 466 ? -4.323 -11.440 24.723 1.00 91.12 466 VAL A C 1
ATOM 3671 O O . VAL A 1 466 ? -4.757 -12.270 25.519 1.00 91.12 466 VAL A O 1
ATOM 3674 N N . LEU A 1 467 ? -5.129 -10.748 23.912 1.00 91.50 467 LEU A N 1
ATOM 3675 C CA . LEU A 1 467 ? -6.584 -10.918 23.901 1.00 91.50 467 LEU A CA 1
ATOM 3676 C C . LEU A 1 467 ? -6.990 -12.322 23.440 1.00 91.50 467 LEU A C 1
ATOM 3678 O O . LEU A 1 467 ? -7.811 -12.948 24.110 1.00 91.50 467 LEU A O 1
ATOM 3682 N N . GLU A 1 468 ? -6.384 -12.839 22.367 1.00 87.44 468 GLU A N 1
ATOM 3683 C CA . GLU A 1 468 ? -6.613 -14.210 21.891 1.00 87.44 468 GLU A CA 1
ATOM 3684 C C . GLU A 1 468 ? -6.296 -15.228 22.992 1.00 87.44 468 GLU A C 1
ATOM 3686 O O . GLU A 1 468 ? -7.145 -16.034 23.377 1.00 87.44 468 GLU A O 1
ATOM 3691 N N . ARG A 1 469 ? -5.099 -15.128 23.580 1.00 87.81 469 ARG A N 1
ATOM 3692 C CA . ARG A 1 469 ? -4.611 -16.075 24.586 1.00 87.81 469 ARG A CA 1
ATOM 3693 C C . ARG A 1 469 ? -5.384 -16.014 25.903 1.00 87.81 469 ARG A C 1
ATOM 3695 O O . ARG A 1 469 ? -5.619 -17.051 26.517 1.00 87.81 469 ARG A O 1
ATOM 3702 N N . LYS A 1 470 ? -5.718 -14.816 26.388 1.00 89.44 470 LYS A N 1
ATOM 3703 C CA . LYS A 1 470 ? -6.269 -14.627 27.744 1.00 89.44 470 LYS A CA 1
ATOM 3704 C C . LYS A 1 470 ? -7.775 -14.582 27.803 1.00 89.44 470 LYS A C 1
ATOM 3706 O O . LYS A 1 470 ? -8.342 -14.951 28.827 1.00 89.44 470 LYS A O 1
ATOM 3711 N N . LEU A 1 471 ? -8.418 -14.119 26.738 1.00 89.25 471 LEU A N 1
ATOM 3712 C CA . LEU A 1 471 ? -9.873 -14.038 26.683 1.00 89.25 471 LEU A CA 1
ATOM 3713 C C . LEU A 1 471 ? -10.483 -15.161 25.844 1.00 89.25 471 LEU A C 1
ATOM 3715 O O . LEU A 1 471 ? -11.708 -15.265 25.811 1.00 89.25 471 LEU A O 1
ATOM 3719 N N . GLY A 1 472 ? -9.656 -15.980 25.181 1.00 87.12 472 GLY A N 1
ATOM 3720 C CA . GLY A 1 472 ? -10.108 -17.088 24.340 1.00 87.12 472 GLY A CA 1
ATOM 3721 C C . GLY A 1 472 ? -10.928 -16.623 23.138 1.00 87.12 472 GLY A C 1
ATOM 3722 O O . GLY A 1 472 ? -11.791 -17.359 22.670 1.00 87.12 472 GLY A O 1
ATOM 3723 N N . VAL A 1 473 ? -10.720 -15.383 22.683 1.00 87.25 473 VAL A N 1
ATOM 3724 C CA . VAL A 1 473 ? -11.450 -14.800 21.552 1.00 87.25 473 VAL A CA 1
ATOM 3725 C C . VAL A 1 473 ? -10.615 -15.002 20.287 1.00 87.25 473 VAL A C 1
ATOM 3727 O O . VAL A 1 473 ? -9.514 -14.461 20.232 1.00 87.25 473 VAL A O 1
ATOM 3730 N N . PRO A 1 474 ? -11.098 -15.751 19.281 1.00 80.12 474 PRO A N 1
ATOM 3731 C CA . PRO A 1 474 ? -10.375 -15.951 18.026 1.00 80.12 474 PRO A CA 1
ATOM 3732 C C . PRO A 1 474 ? -10.051 -14.633 17.316 1.00 80.12 474 PRO A C 1
ATOM 3734 O O . PRO A 1 474 ? -10.830 -13.681 17.401 1.00 80.12 474 PRO A O 1
ATOM 3737 N N . ALA A 1 475 ? -8.934 -14.589 16.586 1.00 74.62 475 ALA A N 1
ATOM 3738 C CA . ALA A 1 475 ? -8.433 -13.392 15.905 1.00 74.62 475 ALA A CA 1
ATOM 3739 C C . ALA A 1 475 ? -9.498 -12.716 15.020 1.00 74.62 475 ALA A C 1
ATOM 3741 O O . ALA A 1 475 ? -9.620 -11.493 15.001 1.00 74.62 475 ALA A O 1
ATOM 3742 N N . GLU A 1 476 ? -10.301 -13.518 14.322 1.00 79.06 476 GLU A N 1
ATOM 3743 C CA . GLU A 1 476 ? -11.380 -13.091 13.432 1.00 79.06 476 GLU A CA 1
ATOM 3744 C C . GLU A 1 476 ? -12.568 -12.434 14.156 1.00 79.06 476 GLU A C 1
ATOM 3746 O O . GLU A 1 476 ? -13.345 -11.716 13.531 1.00 79.06 476 GLU A O 1
ATOM 3751 N N . LYS A 1 477 ? -12.692 -12.631 15.476 1.00 85.56 477 LYS A N 1
ATOM 3752 C CA . LYS A 1 477 ? -13.706 -12.003 16.342 1.00 85.56 477 LYS A CA 1
ATOM 3753 C C . LYS A 1 477 ? -13.170 -10.783 17.102 1.00 85.56 477 LYS A C 1
ATOM 3755 O O . LYS A 1 477 ? -13.873 -10.225 17.953 1.00 85.56 477 LYS A O 1
ATOM 3760 N N . ILE A 1 478 ? -11.937 -10.354 16.816 1.00 87.25 478 ILE A N 1
ATOM 3761 C CA . ILE A 1 478 ? -11.318 -9.151 17.385 1.00 87.25 478 ILE A CA 1
ATOM 3762 C C . ILE A 1 478 ? -11.277 -8.048 16.323 1.00 87.25 478 ILE A C 1
ATOM 3764 O O . ILE A 1 478 ? -10.450 -8.045 15.414 1.00 87.25 478 ILE A O 1
ATOM 3768 N N . HIS A 1 479 ? -12.147 -7.056 16.477 1.00 86.38 479 HIS A N 1
ATOM 3769 C CA . HIS A 1 479 ? -12.284 -5.931 15.561 1.00 86.38 479 HIS A CA 1
ATOM 3770 C C . HIS A 1 479 ? -11.407 -4.760 16.020 1.00 86.38 479 HIS A C 1
ATOM 3772 O O . HIS A 1 479 ? -11.650 -4.182 17.077 1.00 86.38 479 HIS A O 1
ATOM 3778 N N . PHE A 1 480 ? -10.401 -4.373 15.234 1.00 83.06 480 PHE A N 1
ATOM 3779 C CA . PHE A 1 480 ? -9.560 -3.204 15.522 1.00 83.06 480 PHE A CA 1
ATOM 3780 C C . PHE A 1 480 ? -10.056 -1.959 14.775 1.00 83.06 480 PHE A C 1
ATOM 3782 O O . PHE A 1 480 ? -10.202 -1.982 13.557 1.00 83.06 480 PHE A O 1
ATOM 3789 N N . ARG A 1 481 ? -10.245 -0.840 15.487 1.00 81.00 481 ARG A N 1
ATOM 3790 C CA . ARG A 1 481 ? -10.566 0.479 14.914 1.00 81.00 481 ARG A CA 1
ATOM 3791 C C . ARG A 1 481 ? -9.523 1.517 15.338 1.00 81.00 481 ARG A C 1
ATOM 3793 O O . ARG A 1 481 ? -9.328 1.756 16.527 1.00 81.00 481 ARG A O 1
ATOM 3800 N N . ARG A 1 482 ? -8.896 2.205 14.378 1.00 69.19 482 ARG A N 1
ATOM 3801 C CA . ARG A 1 482 ? -8.008 3.357 14.646 1.00 69.19 482 ARG A CA 1
ATOM 3802 C C . ARG A 1 482 ? -8.803 4.663 14.633 1.00 69.19 482 ARG A C 1
ATOM 3804 O O . ARG A 1 482 ? -9.406 5.019 13.619 1.00 69.19 482 ARG A O 1
ATOM 3811 N N . ARG A 1 483 ? -8.785 5.423 15.734 1.00 58.56 483 ARG A N 1
ATOM 3812 C CA . ARG A 1 483 ? -9.513 6.700 15.829 1.00 58.56 483 ARG A CA 1
ATOM 3813 C C . ARG A 1 483 ? -8.734 7.817 15.113 1.00 58.56 483 ARG A C 1
ATOM 3815 O O . ARG A 1 483 ? -7.824 8.414 15.683 1.00 58.56 483 ARG A O 1
ATOM 3822 N N . ARG A 1 484 ? -9.082 8.125 13.856 1.00 53.31 484 ARG A N 1
ATOM 3823 C CA . ARG A 1 484 ? -8.512 9.270 13.111 1.00 53.31 484 ARG A CA 1
ATOM 3824 C C . ARG A 1 484 ? -9.127 10.594 13.591 1.00 53.31 484 ARG A C 1
ATOM 3826 O O . ARG A 1 484 ? -10.349 10.717 13.655 1.00 53.31 484 ARG A O 1
ATOM 3833 N N . ARG A 1 485 ? -8.309 11.617 13.871 1.00 40.97 485 ARG A N 1
ATOM 3834 C CA . ARG A 1 485 ? -8.787 13.016 13.901 1.00 40.97 485 ARG A CA 1
ATOM 3835 C C . ARG A 1 485 ? -9.036 13.438 12.450 1.00 40.97 485 ARG A C 1
ATOM 3837 O O . ARG A 1 485 ? -8.083 13.533 11.687 1.00 40.97 485 ARG A O 1
ATOM 3844 N N . ARG A 1 486 ? -10.298 13.638 12.063 1.00 41.09 486 ARG A N 1
ATOM 3845 C CA . ARG A 1 486 ? -10.660 14.028 10.689 1.00 41.09 486 ARG A CA 1
ATOM 3846 C C . ARG A 1 486 ? -10.371 15.508 10.427 1.00 41.09 486 ARG A C 1
ATOM 3848 O O . ARG A 1 486 ? -10.649 16.353 11.278 1.00 41.09 486 ARG A O 1
ATOM 3855 N N . GLY A 1 487 ? -9.859 15.807 9.232 1.00 33.44 487 GLY A N 1
ATOM 3856 C CA . GLY A 1 487 ? -9.897 17.148 8.645 1.00 33.44 487 GLY A CA 1
ATOM 3857 C C . GLY A 1 487 ? -11.321 17.517 8.211 1.00 33.44 487 GLY A C 1
ATOM 3858 O O . GLY A 1 487 ? -12.167 16.642 8.038 1.00 33.44 487 GLY A O 1
ATOM 3859 N N . LYS A 1 488 ? -11.598 18.816 8.033 1.00 30.08 488 LYS A N 1
ATOM 3860 C CA . LYS A 1 488 ? -12.952 19.377 7.840 1.00 30.08 488 LYS A CA 1
ATOM 3861 C C . LYS A 1 488 ? -13.765 18.826 6.638 1.00 30.08 488 LYS A C 1
ATOM 3863 O O . LYS A 1 488 ? -14.955 19.109 6.601 1.00 30.08 488 LYS A O 1
ATOM 3868 N N . ASN A 1 489 ? -13.191 18.029 5.721 1.00 30.56 489 ASN A N 1
ATOM 3869 C CA . ASN A 1 489 ? -13.810 17.655 4.431 1.00 30.56 489 ASN A CA 1
ATOM 3870 C C . ASN A 1 489 ? -13.778 16.153 4.039 1.00 30.56 489 ASN A C 1
ATOM 3872 O O . ASN A 1 489 ? -14.003 15.834 2.874 1.00 30.56 489 ASN A O 1
ATOM 3876 N N . GLU A 1 490 ? -13.534 15.201 4.945 1.00 30.38 490 GLU A N 1
ATOM 3877 C CA . GLU A 1 490 ? -13.552 13.771 4.563 1.00 30.38 490 GLU A CA 1
ATOM 3878 C C . GLU A 1 490 ? -14.956 13.145 4.656 1.00 30.38 490 GLU A C 1
ATOM 3880 O O . GLU A 1 490 ? -15.487 12.917 5.747 1.00 30.38 490 GLU A O 1
ATOM 3885 N N . GLN A 1 491 ? -15.547 12.833 3.495 1.00 28.42 491 GLN A N 1
ATOM 3886 C CA . GLN A 1 491 ? -16.734 11.980 3.378 1.00 28.42 491 GLN A CA 1
ATOM 3887 C C . GLN A 1 491 ? -16.361 10.504 3.573 1.00 28.42 491 GLN A C 1
ATOM 3889 O O . GLN A 1 491 ? -15.329 10.035 3.096 1.00 28.42 491 GLN A O 1
ATOM 3894 N N . VAL A 1 492 ? -17.223 9.763 4.272 1.00 32.91 492 VAL A N 1
ATOM 3895 C CA . VAL A 1 492 ? -17.079 8.315 4.462 1.00 32.91 492 VAL A CA 1
ATOM 3896 C C . VAL A 1 492 ? -17.516 7.606 3.188 1.00 32.91 492 VAL A C 1
ATOM 3898 O O . VAL A 1 492 ? -18.698 7.620 2.852 1.00 32.91 492 VAL A O 1
ATOM 3901 N N . VAL A 1 493 ? -16.579 6.942 2.517 1.00 26.70 493 VAL A N 1
ATOM 3902 C CA . VAL A 1 493 ? -16.910 5.863 1.585 1.00 26.70 493 VAL A CA 1
ATOM 3903 C C . VAL A 1 493 ? -16.987 4.584 2.411 1.00 26.70 493 VAL A C 1
ATOM 3905 O O . VAL A 1 493 ? -15.979 4.097 2.913 1.00 26.70 493 VAL A O 1
ATOM 3908 N N . SER A 1 494 ? -18.206 4.084 2.602 1.00 33.44 494 SER A N 1
ATOM 3909 C CA . SER A 1 494 ? -18.457 2.748 3.139 1.00 33.44 494 SER A CA 1
ATOM 3910 C C . SER A 1 494 ? -17.973 1.724 2.114 1.00 33.44 494 SER A C 1
ATOM 3912 O O . SER A 1 494 ? -18.524 1.665 1.016 1.00 33.44 494 SER A O 1
ATOM 3914 N N . SER A 1 495 ? -16.981 0.900 2.451 1.00 30.50 495 SER A N 1
ATOM 3915 C CA . SER A 1 495 ? -16.751 -0.362 1.743 1.00 30.50 495 SER A CA 1
ATOM 3916 C C . SER A 1 495 ? -17.960 -1.260 2.006 1.00 30.50 495 SER A C 1
ATOM 3918 O O . SER A 1 495 ? -18.166 -1.731 3.119 1.00 30.50 495 SER A O 1
ATOM 3920 N N . GLY A 1 496 ? -18.836 -1.388 1.010 1.00 32.91 496 GLY A N 1
ATOM 3921 C CA . GLY A 1 496 ? -20.095 -2.128 1.088 1.00 32.91 496 GLY A CA 1
ATOM 3922 C C . GLY A 1 496 ? -19.927 -3.648 1.070 1.00 32.91 496 GLY A C 1
ATOM 3923 O O . GLY A 1 496 ? -20.469 -4.293 0.181 1.00 32.91 496 GLY A O 1
ATOM 3924 N N . GLU A 1 497 ? -19.213 -4.222 2.039 1.00 35.59 497 GLU A N 1
ATOM 3925 C CA . GLU A 1 497 ? -19.214 -5.669 2.290 1.00 35.59 497 GLU A CA 1
ATOM 3926 C C . GLU A 1 497 ? -19.805 -5.948 3.684 1.00 35.59 497 GLU A C 1
ATOM 3928 O O . GLU A 1 497 ? -19.490 -5.265 4.657 1.00 35.59 497 GLU A O 1
ATOM 3933 N N . GLY A 1 498 ? -20.765 -6.881 3.731 1.00 47.97 498 GLY A N 1
ATOM 3934 C CA . GLY A 1 498 ? -21.786 -7.038 4.772 1.00 47.97 498 GLY A CA 1
ATOM 3935 C C . GLY A 1 498 ? -21.254 -7.130 6.198 1.00 47.97 498 GLY A C 1
ATOM 3936 O O . GLY A 1 498 ? -20.709 -8.149 6.613 1.00 47.97 498 GLY A O 1
ATOM 3937 N N . ALA A 1 499 ? -21.478 -6.072 6.967 1.00 60.34 499 ALA A N 1
ATOM 3938 C CA . ALA A 1 499 ? -21.230 -6.085 8.391 1.00 60.34 499 ALA A CA 1
ATOM 3939 C C . ALA A 1 499 ? -22.255 -6.963 9.115 1.00 60.34 499 ALA A C 1
ATOM 3941 O O . ALA A 1 499 ? -23.463 -6.849 8.912 1.00 60.34 499 ALA A O 1
ATOM 3942 N N . GLU A 1 500 ? -21.749 -7.858 9.956 1.00 77.88 500 GLU A N 1
ATOM 3943 C CA . GLU A 1 500 ? -22.576 -8.787 10.707 1.00 77.88 500 GLU A CA 1
ATOM 3944 C C . GLU A 1 500 ? -23.242 -8.079 11.891 1.00 77.88 500 GLU A C 1
ATOM 3946 O O . GLU A 1 500 ? -22.582 -7.484 12.750 1.00 77.88 500 GLU A O 1
ATOM 3951 N N . VAL A 1 501 ? -24.567 -8.161 11.914 1.00 88.56 501 VAL A N 1
ATOM 3952 C CA . VAL A 1 501 ? -25.430 -7.628 12.962 1.00 88.56 501 VAL A CA 1
ATOM 3953 C C . VAL A 1 501 ? -25.733 -8.744 13.960 1.00 88.56 501 VAL A C 1
ATOM 3955 O O . VAL A 1 501 ? -26.113 -9.843 13.559 1.00 88.56 501 VAL A O 1
ATOM 3958 N N . PHE A 1 502 ? -25.584 -8.475 15.256 1.00 94.25 502 PHE A N 1
ATOM 3959 C CA . PHE A 1 502 ? -25.823 -9.462 16.315 1.00 94.25 502 PHE A CA 1
ATOM 3960 C C . PHE A 1 502 ? -26.403 -8.815 17.578 1.00 94.25 502 PHE A C 1
ATOM 3962 O O . PHE A 1 502 ? -26.483 -7.593 17.682 1.00 94.25 502 PHE A O 1
ATOM 3969 N N . VAL A 1 503 ? -26.849 -9.635 18.532 1.00 96.81 503 VAL A N 1
ATOM 3970 C CA . VAL A 1 503 ? -27.551 -9.178 19.741 1.00 96.81 503 VAL A CA 1
ATOM 3971 C C . VAL A 1 503 ? -26.654 -9.292 20.970 1.00 96.81 503 VAL A C 1
ATOM 3973 O O . VAL A 1 503 ? -25.965 -10.292 21.162 1.00 96.81 503 VAL A O 1
ATOM 3976 N N . VAL A 1 504 ? -26.699 -8.269 21.820 1.00 97.56 504 VAL A N 1
ATOM 3977 C CA . VAL A 1 504 ? -26.119 -8.258 23.167 1.00 97.56 504 VAL A CA 1
ATOM 3978 C C . VAL A 1 504 ? -27.192 -7.993 24.217 1.00 97.56 504 VAL A C 1
ATOM 3980 O O . VAL A 1 504 ? -28.298 -7.560 23.902 1.00 97.56 504 VAL A O 1
ATOM 3983 N N . GLU A 1 505 ? -26.857 -8.248 25.475 1.00 97.19 505 GLU A N 1
ATOM 3984 C CA . GLU A 1 505 ? -27.748 -8.170 26.622 1.00 97.19 505 GLU A CA 1
ATOM 3985 C C . GLU A 1 505 ? -27.184 -7.203 27.664 1.00 97.19 505 GLU A C 1
ATOM 3987 O O . GLU A 1 505 ? -25.975 -7.159 27.926 1.00 97.19 505 GLU A O 1
ATOM 3992 N N . GLU A 1 506 ? -28.081 -6.412 28.245 1.00 97.19 506 GLU A N 1
ATOM 3993 C CA . GLU A 1 506 ? -27.798 -5.456 29.307 1.00 97.19 506 GLU A CA 1
ATOM 3994 C C . GLU A 1 506 ? -28.948 -5.493 30.325 1.00 97.19 506 GLU A C 1
ATOM 3996 O O . GLU A 1 506 ? -30.039 -4.978 30.074 1.00 97.19 506 GLU A O 1
ATOM 4001 N N . SER A 1 507 ? -28.721 -6.118 31.486 1.00 95.38 507 SER A N 1
ATOM 4002 C CA . SER A 1 507 ? -29.677 -6.160 32.610 1.00 95.38 507 SER A CA 1
ATOM 4003 C C . SER A 1 507 ? -31.091 -6.599 32.202 1.00 95.38 507 SER A C 1
ATOM 4005 O O . SER A 1 507 ? -32.064 -5.891 32.474 1.00 95.38 507 SER A O 1
ATOM 4007 N N . GLY A 1 508 ? -31.194 -7.723 31.487 1.00 95.38 508 GLY A N 1
ATOM 4008 C CA . GLY A 1 508 ? -32.464 -8.284 31.014 1.00 95.38 508 GLY A CA 1
ATOM 4009 C C . GLY A 1 508 ? -33.084 -7.585 29.795 1.00 95.38 508 GLY A C 1
ATOM 4010 O O . GLY A 1 508 ? -34.252 -7.832 29.486 1.00 95.38 508 GLY A O 1
ATOM 4011 N N . HIS A 1 509 ? -32.335 -6.708 29.118 1.00 98.19 509 HIS A N 1
ATOM 4012 C CA . HIS A 1 509 ? -32.729 -6.070 27.858 1.00 98.19 509 HIS A CA 1
ATOM 4013 C C . HIS A 1 509 ? -31.812 -6.526 26.724 1.00 98.19 509 HIS A C 1
ATOM 4015 O O . HIS A 1 509 ? -30.612 -6.685 26.935 1.00 98.19 509 HIS A O 1
ATOM 4021 N N . ARG A 1 510 ? -32.361 -6.692 25.519 1.00 98.38 510 ARG A N 1
ATOM 4022 C CA . ARG A 1 510 ? -31.636 -7.138 24.318 1.00 98.38 510 ARG A CA 1
ATOM 4023 C C . ARG A 1 510 ? -31.432 -5.987 23.333 1.00 98.38 510 ARG A C 1
ATOM 4025 O O . ARG A 1 510 ? -32.369 -5.241 23.062 1.00 98.38 510 ARG A O 1
ATOM 4032 N N . PHE A 1 511 ? -30.236 -5.846 22.769 1.00 98.19 511 PHE A N 1
ATOM 4033 C CA . PHE A 1 511 ? -29.903 -4.780 21.820 1.00 98.19 511 PHE A CA 1
ATOM 4034 C C . PHE A 1 511 ? -29.130 -5.308 20.620 1.00 98.19 511 PHE A C 1
ATOM 4036 O O . PHE A 1 511 ? -28.160 -6.046 20.769 1.00 98.19 511 PHE A O 1
ATOM 4043 N N . GLU A 1 512 ? -29.540 -4.883 19.433 1.00 96.06 512 GLU A N 1
ATOM 4044 C CA . GLU A 1 512 ? -28.834 -5.121 18.181 1.00 96.06 512 GLU A CA 1
ATOM 4045 C C . GLU A 1 512 ? -27.610 -4.196 18.075 1.00 96.06 512 GLU A C 1
ATOM 4047 O O . GLU A 1 512 ? -27.719 -2.981 18.273 1.00 96.06 512 GLU A O 1
ATOM 4052 N N . VAL A 1 513 ? -26.453 -4.770 17.747 1.00 95.19 513 VAL A N 1
ATOM 4053 C CA . VAL A 1 513 ? -25.166 -4.083 17.581 1.00 95.19 513 VAL A CA 1
ATOM 4054 C C . VAL A 1 513 ? -24.456 -4.535 16.303 1.00 95.19 513 VAL A C 1
ATOM 4056 O O . VAL A 1 513 ? -24.703 -5.619 15.776 1.00 95.19 513 VAL A O 1
ATOM 4059 N N . GLU A 1 514 ? -23.550 -3.695 15.812 1.00 90.31 514 GLU A N 1
ATOM 4060 C CA . GLU A 1 514 ? -22.749 -3.940 14.609 1.00 90.31 514 GLU A CA 1
ATOM 4061 C C . GLU A 1 514 ? -21.309 -3.450 14.839 1.00 90.31 514 GLU A C 1
ATOM 4063 O O . GLU A 1 514 ? -21.082 -2.321 15.282 1.00 90.31 514 GLU A O 1
ATOM 4068 N N . LEU A 1 515 ? -20.312 -4.280 14.514 1.00 87.00 515 LEU A N 1
ATOM 4069 C CA . LEU A 1 515 ? -18.886 -3.954 14.696 1.00 87.00 515 LEU A CA 1
ATOM 4070 C C . LEU A 1 515 ? -18.167 -3.558 13.388 1.00 87.00 515 LEU A C 1
ATOM 4072 O O . LEU A 1 515 ? -16.958 -3.728 13.270 1.00 87.00 515 LEU A O 1
ATOM 4076 N N . SER A 1 516 ? -18.895 -2.968 12.431 1.00 73.50 516 SER A N 1
ATOM 4077 C CA . SER A 1 516 ? -18.396 -2.499 11.119 1.00 73.50 516 SER A CA 1
ATOM 4078 C C . SER A 1 516 ? -17.386 -1.341 11.200 1.00 73.50 516 SER A C 1
ATOM 4080 O O . SER A 1 516 ? -17.028 -0.897 12.283 1.00 73.50 516 SER A O 1
ATOM 4082 N N . ASP A 1 517 ? -16.956 -0.769 10.074 1.00 63.06 517 ASP A N 1
ATOM 4083 C CA . ASP A 1 517 ? -16.142 0.462 10.069 1.00 63.06 517 ASP A CA 1
ATOM 4084 C C . ASP A 1 517 ? -16.944 1.745 10.379 1.00 63.06 517 ASP A C 1
ATOM 4086 O O . ASP A 1 517 ? -16.406 2.859 10.342 1.00 63.06 517 ASP A O 1
ATOM 4090 N N . ARG A 1 518 ? -18.242 1.629 10.702 1.00 65.81 518 ARG A N 1
ATOM 4091 C CA . ARG A 1 518 ? -19.038 2.768 11.176 1.00 65.81 518 ARG A CA 1
ATOM 4092 C C . ARG A 1 518 ? -18.511 3.281 12.517 1.00 65.81 518 ARG A C 1
ATOM 4094 O O . ARG A 1 518 ? -17.918 2.554 13.311 1.00 65.81 518 ARG A O 1
ATOM 4101 N N . LEU A 1 519 ? -18.734 4.573 12.768 1.00 64.50 519 LEU A N 1
ATOM 4102 C CA . LEU A 1 519 ? -18.319 5.225 14.014 1.00 64.50 519 LEU A CA 1
ATOM 4103 C C . LEU A 1 519 ? -19.001 4.596 15.237 1.00 64.50 519 LEU A C 1
ATOM 4105 O O . LEU A 1 519 ? -18.331 4.348 16.240 1.00 64.50 519 LEU A O 1
ATOM 4109 N N . ASP A 1 520 ? -20.289 4.279 15.119 1.00 74.00 520 ASP A N 1
ATOM 4110 C CA . ASP A 1 520 ? -21.116 3.818 16.230 1.00 74.00 520 ASP A CA 1
ATOM 4111 C C . ASP A 1 520 ? -21.341 2.298 16.176 1.00 74.00 520 ASP A C 1
ATOM 4113 O O . ASP A 1 520 ? -21.350 1.698 15.103 1.00 74.00 520 ASP A O 1
ATOM 4117 N N . THR A 1 521 ? -21.496 1.659 17.340 1.00 90.56 521 THR A N 1
ATOM 4118 C CA . THR A 1 521 ? -21.721 0.202 17.466 1.00 90.56 521 THR A CA 1
ATOM 4119 C C . THR A 1 521 ? -23.190 -0.185 17.612 1.00 90.56 521 THR A C 1
ATOM 4121 O O . THR A 1 521 ? -23.513 -1.365 17.630 1.00 90.56 521 THR A O 1
ATOM 4124 N N . GLY A 1 522 ? -24.081 0.794 17.769 1.00 92.00 522 GLY A N 1
ATOM 4125 C CA . GLY A 1 522 ? -25.492 0.562 18.106 1.00 92.00 522 GLY A CA 1
ATOM 4126 C C . GLY A 1 522 ? -25.839 0.757 19.587 1.00 92.00 522 GLY A C 1
ATOM 4127 O O . GLY A 1 522 ? -27.004 0.980 19.896 1.00 92.00 522 GLY A O 1
ATOM 4128 N N . LEU A 1 523 ? -24.862 0.775 20.506 1.00 95.31 523 LEU A N 1
ATOM 4129 C CA . LEU A 1 523 ? -25.117 0.904 21.949 1.00 95.31 523 LEU A CA 1
ATOM 4130 C C . LEU A 1 523 ? -24.005 1.682 22.674 1.00 95.31 523 LEU A C 1
ATOM 4132 O O . LEU A 1 523 ? -22.854 1.256 22.705 1.00 95.31 523 LEU A O 1
ATOM 4136 N N . TYR A 1 524 ? -24.361 2.797 23.321 1.00 94.69 524 TYR A N 1
ATOM 4137 C CA . TYR A 1 524 ? -23.444 3.546 24.189 1.00 94.69 524 TYR A CA 1
ATOM 4138 C C . TYR A 1 524 ? -23.348 2.888 25.567 1.00 94.69 524 TYR A C 1
ATOM 4140 O O . TYR A 1 524 ? -24.250 3.015 26.403 1.00 94.69 524 TYR A O 1
ATOM 4148 N N . LEU A 1 525 ? -22.261 2.152 25.785 1.00 95.81 525 LEU A N 1
ATOM 4149 C CA . LEU A 1 525 ? -22.024 1.352 26.988 1.00 95.81 525 LEU A CA 1
ATOM 4150 C C . LEU A 1 525 ? -21.877 2.206 28.260 1.00 95.81 525 LEU A C 1
ATOM 4152 O O . LEU A 1 525 ? -22.352 1.816 29.323 1.00 95.81 525 LEU A O 1
ATOM 4156 N N . ASP A 1 526 ? -21.289 3.395 28.151 1.00 94.94 526 ASP A N 1
ATOM 4157 C CA . ASP A 1 526 ? -21.084 4.340 29.256 1.00 94.94 526 ASP A CA 1
ATOM 4158 C C . ASP A 1 526 ? -22.391 4.923 29.824 1.00 94.94 526 ASP A C 1
ATOM 4160 O O . ASP A 1 526 ? -22.441 5.332 30.978 1.00 94.94 526 ASP A O 1
ATOM 4164 N N . HIS A 1 527 ? -23.487 4.889 29.065 1.00 95.12 527 HIS A N 1
ATOM 4165 C CA . HIS A 1 527 ? -24.778 5.447 29.481 1.00 95.12 527 HIS A CA 1
ATOM 4166 C C . HIS A 1 527 ? -25.701 4.467 30.219 1.00 95.12 527 HIS A C 1
ATOM 4168 O O . HIS A 1 527 ? -26.837 4.819 30.550 1.00 95.12 527 HIS A O 1
ATOM 4174 N N . ARG A 1 528 ? -25.256 3.236 30.494 1.00 95.94 528 ARG A N 1
ATOM 4175 C CA . ARG A 1 528 ? -26.154 2.183 30.997 1.00 95.94 528 ARG A CA 1
ATOM 4176 C C . ARG A 1 528 ? -26.786 2.470 32.354 1.00 95.94 528 ARG A C 1
ATOM 4178 O O . ARG A 1 528 ? -27.973 2.214 32.550 1.00 95.94 528 ARG A O 1
ATOM 4185 N N . GLU A 1 529 ? -26.034 3.050 33.290 1.00 95.38 529 GLU A N 1
ATOM 4186 C CA . GLU A 1 529 ? -26.601 3.389 34.599 1.00 95.38 529 GLU A CA 1
ATOM 4187 C C . GLU A 1 529 ? -27.587 4.556 34.479 1.00 95.38 529 GLU A C 1
ATOM 4189 O O . GLU A 1 529 ? -28.616 4.543 35.153 1.00 95.38 529 GLU A O 1
ATOM 4194 N N . LEU A 1 530 ? -27.345 5.508 33.569 1.00 96.44 530 LEU A N 1
ATOM 4195 C CA . LEU A 1 530 ? -28.275 6.606 33.308 1.00 96.44 530 LEU A CA 1
ATOM 4196 C C . LEU A 1 530 ? -29.590 6.104 32.690 1.00 96.44 530 LEU A C 1
ATOM 4198 O O . LEU A 1 530 ? -30.659 6.509 33.147 1.00 96.44 530 LEU A O 1
ATOM 4202 N N . ARG A 1 531 ? -29.531 5.169 31.725 1.00 97.19 531 ARG A N 1
ATOM 4203 C CA . ARG A 1 531 ? -30.726 4.495 31.172 1.00 97.19 531 ARG A CA 1
ATOM 4204 C C . ARG A 1 531 ? -31.562 3.849 32.275 1.00 97.19 531 ARG A C 1
ATOM 4206 O O . ARG A 1 531 ? -32.764 4.091 32.366 1.00 97.19 531 ARG A O 1
ATOM 4213 N N . ARG A 1 532 ? -30.909 3.091 33.161 1.00 96.31 532 ARG A N 1
ATOM 4214 C CA . ARG A 1 532 ? -31.553 2.419 34.298 1.00 96.31 532 ARG A CA 1
ATOM 4215 C C . ARG A 1 532 ? -32.158 3.400 35.307 1.00 96.31 532 ARG A C 1
ATOM 4217 O O . ARG A 1 532 ? -33.222 3.139 35.863 1.00 96.31 532 ARG A O 1
ATOM 4224 N N . MET A 1 533 ? -31.479 4.511 35.591 1.00 97.19 533 MET A N 1
ATOM 4225 C CA . MET A 1 533 ? -32.005 5.550 36.484 1.00 97.19 533 MET A CA 1
ATOM 4226 C C . MET A 1 533 ? -33.249 6.215 35.894 1.00 97.19 533 MET A C 1
ATOM 4228 O O . MET A 1 533 ? -34.232 6.406 36.613 1.00 97.19 533 MET A O 1
ATOM 4232 N N . ALA A 1 534 ? -33.216 6.527 34.597 1.00 97.31 534 ALA A N 1
ATOM 4233 C CA . ALA A 1 534 ? -34.308 7.197 33.904 1.00 97.31 534 ALA A CA 1
ATOM 4234 C C . ALA A 1 534 ? -35.572 6.334 33.807 1.00 97.31 534 ALA A C 1
ATOM 4236 O O . ALA A 1 534 ? -36.673 6.864 33.934 1.00 97.31 534 ALA A O 1
ATOM 4237 N N . SER A 1 535 ? -35.438 5.013 33.663 1.00 97.00 535 SER A N 1
ATOM 4238 C CA . SER A 1 535 ? -36.587 4.099 33.618 1.00 97.00 535 SER A CA 1
ATOM 4239 C C . SER A 1 535 ? -37.138 3.702 34.990 1.00 97.00 535 SER A C 1
ATOM 4241 O O . SER A 1 535 ? -38.155 3.016 35.079 1.00 97.00 535 SER A O 1
ATOM 4243 N N . LYS A 1 536 ? -36.525 4.130 36.099 1.00 96.19 536 LYS A N 1
ATOM 4244 C CA . LYS A 1 536 ? -37.044 3.793 37.429 1.00 96.19 536 LYS A CA 1
ATOM 4245 C C . LYS A 1 536 ? -38.345 4.552 37.709 1.00 96.19 536 LYS A C 1
ATOM 4247 O O . LYS A 1 536 ? -38.345 5.787 37.749 1.00 96.19 536 LYS A O 1
ATOM 4252 N N . GLY A 1 537 ? -39.417 3.804 37.986 1.00 94.25 537 GLY A N 1
ATOM 4253 C CA . GLY A 1 537 ? -40.715 4.342 38.410 1.00 94.25 537 GLY A CA 1
ATOM 4254 C C . GLY A 1 537 ? -41.530 4.995 37.290 1.00 94.25 537 GLY A C 1
ATOM 4255 O O . GLY A 1 537 ? -42.274 5.926 37.565 1.00 94.25 537 GLY A O 1
ATOM 4256 N N . VAL A 1 538 ? -41.359 4.553 36.039 1.00 97.44 538 VAL A N 1
ATOM 4257 C CA . VAL A 1 538 ? -42.058 5.112 34.860 1.00 97.44 538 VAL A CA 1
ATOM 4258 C C . VAL A 1 538 ? -43.285 4.298 34.421 1.00 97.44 538 VAL A C 1
ATOM 4260 O O . VAL A 1 538 ? -43.874 4.581 33.384 1.00 97.44 538 VAL A O 1
ATOM 4263 N N . SER A 1 539 ? -43.674 3.273 35.182 1.00 97.38 539 SER A N 1
ATOM 4264 C CA . SER A 1 539 ? -44.824 2.431 34.833 1.00 97.38 539 SER A CA 1
ATOM 4265 C C . SER A 1 539 ? -46.104 3.263 34.734 1.00 97.38 539 SER A C 1
ATOM 4267 O O . SER A 1 539 ? -46.410 4.037 35.641 1.00 97.38 539 SER A O 1
ATOM 4269 N N . GLY A 1 540 ? -46.828 3.123 33.622 1.00 96.12 540 GLY A N 1
ATOM 4270 C CA . GLY A 1 540 ? -48.062 3.860 33.352 1.00 96.12 540 GLY A CA 1
ATOM 4271 C C . GLY A 1 540 ? -47.871 5.337 32.989 1.00 96.12 540 GLY A C 1
ATOM 4272 O O . GLY A 1 540 ? -48.865 6.046 32.851 1.00 96.12 540 GLY A O 1
ATOM 4273 N N . THR A 1 541 ? -46.634 5.820 32.824 1.00 97.94 541 THR A N 1
ATOM 4274 C CA . THR A 1 541 ? -46.350 7.229 32.504 1.00 97.94 541 THR A CA 1
ATOM 4275 C C . THR A 1 541 ? -45.908 7.428 31.053 1.00 97.94 541 THR A C 1
ATOM 4277 O O . THR A 1 541 ? -45.744 6.472 30.287 1.00 97.94 541 THR A O 1
ATOM 4280 N N . ARG A 1 542 ? -45.727 8.687 30.641 1.00 98.44 542 ARG A N 1
ATOM 4281 C CA . ARG A 1 542 ? -45.192 9.074 29.336 1.00 98.44 542 ARG A CA 1
ATOM 4282 C C . ARG A 1 542 ? -43.706 9.409 29.431 1.00 98.44 542 ARG A C 1
ATOM 4284 O O . ARG A 1 542 ? -43.284 10.268 30.207 1.00 98.44 542 ARG A O 1
ATOM 4291 N N . PHE A 1 543 ? -42.922 8.777 28.565 1.00 98.75 543 PHE A N 1
ATOM 4292 C CA . PHE A 1 543 ? -41.479 8.967 28.456 1.00 98.75 543 PHE A CA 1
ATOM 4293 C C . PHE A 1 543 ? -41.118 9.569 27.095 1.00 98.75 543 PHE A C 1
ATOM 4295 O O . PHE A 1 543 ? -41.522 9.043 26.058 1.00 98.75 543 PHE A O 1
ATOM 4302 N N . LEU A 1 544 ? -40.340 10.649 27.082 1.00 98.81 544 LEU A N 1
ATOM 4303 C CA . LEU A 1 544 ? -39.822 11.265 25.858 1.00 98.81 544 LEU A CA 1
ATOM 4304 C C . LEU A 1 544 ? -38.314 11.030 25.759 1.00 98.81 544 LEU A C 1
ATOM 4306 O O . LEU A 1 544 ? -37.575 11.474 26.631 1.00 98.81 544 LEU A O 1
ATOM 4310 N N . ASN A 1 545 ? -37.854 10.368 24.702 1.00 98.81 545 ASN A N 1
ATOM 4311 C CA . ASN A 1 545 ? -36.438 10.192 24.394 1.00 98.81 545 ASN A CA 1
ATOM 4312 C C . ASN A 1 545 ? -36.055 11.075 23.200 1.00 98.81 545 ASN A C 1
ATOM 4314 O O . ASN A 1 545 ? -36.560 10.880 22.094 1.00 98.81 545 ASN A O 1
ATOM 4318 N N . LEU A 1 546 ? -35.175 12.043 23.429 1.00 98.38 546 LEU A N 1
ATOM 4319 C CA . LEU A 1 546 ? -34.714 13.014 22.442 1.00 98.38 546 LEU A CA 1
ATOM 4320 C C . LEU A 1 546 ? -33.283 12.703 22.025 1.00 98.38 546 LEU A C 1
ATOM 4322 O O . LEU A 1 546 ? -32.454 12.388 22.882 1.00 98.38 546 LEU A O 1
ATOM 4326 N N . PHE A 1 547 ? -32.997 12.855 20.729 1.00 96.50 547 PHE A N 1
ATOM 4327 C CA . PHE A 1 547 ? -31.767 12.336 20.119 1.00 96.50 547 PHE A CA 1
ATOM 4328 C C . PHE A 1 547 ? -31.667 10.829 20.383 1.00 96.50 547 PHE A C 1
ATOM 4330 O O . PHE A 1 547 ? -30.691 10.319 20.936 1.00 96.50 547 PHE A O 1
ATOM 4337 N N . ALA A 1 548 ? -32.769 10.137 20.079 1.00 97.12 548 ALA A N 1
ATOM 4338 C CA . ALA A 1 548 ? -33.046 8.800 20.577 1.00 97.12 548 ALA A CA 1
ATOM 4339 C C . ALA A 1 548 ? -32.037 7.748 20.102 1.00 97.12 548 ALA A C 1
ATOM 4341 O O . ALA A 1 548 ? -31.907 6.708 20.759 1.00 97.12 548 ALA A O 1
ATOM 4342 N N . TYR A 1 549 ? -31.335 8.003 18.992 1.00 96.00 549 TYR A N 1
ATOM 4343 C CA . TYR A 1 549 ? -30.408 7.069 18.371 1.00 96.00 549 TYR A CA 1
ATOM 4344 C C . TYR A 1 549 ? -31.105 5.708 18.164 1.00 96.00 549 TYR A C 1
ATOM 4346 O O . TYR A 1 549 ? -32.236 5.654 17.687 1.00 96.00 549 TYR A O 1
ATOM 4354 N N . THR A 1 550 ? -30.484 4.597 18.554 1.00 97.06 550 THR A N 1
ATOM 4355 C CA . THR A 1 550 ? -31.051 3.240 18.474 1.00 97.06 550 THR A CA 1
ATOM 4356 C C . THR A 1 550 ? -32.068 2.925 19.578 1.00 97.06 550 THR A C 1
ATOM 4358 O O . THR A 1 550 ? -32.431 1.767 19.783 1.00 97.06 550 THR A O 1
ATOM 4361 N N . GLY A 1 551 ? -32.536 3.928 20.327 1.00 97.81 551 GLY A N 1
ATOM 4362 C CA . GLY A 1 551 ? -33.663 3.800 21.252 1.00 97.81 551 GLY A CA 1
ATOM 4363 C C . GLY A 1 551 ? -33.385 3.012 22.533 1.00 97.81 551 GLY A C 1
ATOM 4364 O O . GLY A 1 551 ? -34.331 2.570 23.178 1.00 97.81 551 GLY A O 1
ATOM 4365 N N . SER A 1 552 ? -32.126 2.841 22.942 1.00 98.06 552 SER A N 1
ATOM 4366 C CA . SER A 1 552 ? -31.787 2.033 24.128 1.00 98.06 552 SER A CA 1
ATOM 4367 C C . SER A 1 552 ? -32.468 2.513 25.421 1.00 98.06 552 SER A C 1
ATOM 4369 O O . SER A 1 552 ? -33.018 1.702 26.160 1.00 98.06 552 SER A O 1
ATOM 4371 N N . ALA A 1 553 ? -32.527 3.825 25.678 1.00 98.38 553 ALA A N 1
ATOM 4372 C CA . ALA A 1 553 ? -33.272 4.377 26.821 1.00 98.38 553 ALA A CA 1
ATOM 4373 C C . ALA A 1 553 ? -34.795 4.153 26.700 1.00 98.38 553 ALA A C 1
ATOM 4375 O O . ALA A 1 553 ? -35.473 3.901 27.696 1.00 98.38 553 ALA A O 1
ATOM 4376 N N . SER A 1 554 ? -35.322 4.199 25.474 1.00 98.69 554 SER A N 1
ATOM 4377 C CA . SER A 1 554 ? -36.739 3.976 25.178 1.00 98.69 554 SER A CA 1
ATOM 4378 C C . SER A 1 554 ? -37.165 2.537 25.462 1.00 98.69 554 SER A C 1
ATOM 4380 O O . SER A 1 554 ? -38.226 2.328 26.039 1.00 98.69 554 SER A O 1
ATOM 4382 N N . VAL A 1 555 ? -36.324 1.553 25.128 1.00 98.69 555 VAL A N 1
ATOM 4383 C CA . VAL A 1 555 ? -36.553 0.136 25.458 1.00 98.69 555 VAL A CA 1
ATOM 4384 C C . VAL A 1 555 ? -36.628 -0.067 26.971 1.00 98.69 555 VAL A C 1
ATOM 4386 O O . VAL A 1 555 ? -37.567 -0.697 27.451 1.00 98.69 555 VAL A O 1
ATOM 4389 N N . TYR A 1 556 ? -35.695 0.521 27.729 1.00 98.56 556 TYR A N 1
ATOM 4390 C CA . TYR A 1 556 ? -35.709 0.485 29.197 1.00 98.56 556 TYR A CA 1
ATOM 4391 C C . TYR A 1 556 ? -37.012 1.053 29.777 1.00 98.56 556 TYR A C 1
ATOM 4393 O O . TYR A 1 556 ? -37.599 0.468 30.686 1.00 98.56 556 TYR A O 1
ATOM 4401 N N . ALA A 1 557 ? -37.471 2.199 29.268 1.00 98.56 557 ALA A N 1
ATOM 4402 C CA . ALA A 1 557 ? -38.698 2.833 29.739 1.00 98.56 557 ALA A CA 1
ATOM 4403 C C . ALA A 1 557 ? -39.957 2.030 29.365 1.00 98.56 557 ALA A C 1
ATOM 4405 O O . ALA A 1 557 ? -40.833 1.836 30.206 1.00 98.56 557 ALA A O 1
ATOM 4406 N N . ALA A 1 558 ? -40.032 1.524 28.132 1.00 98.56 558 ALA A N 1
ATOM 4407 C CA . ALA A 1 558 ? -41.159 0.729 27.650 1.00 98.56 558 ALA A CA 1
ATOM 4408 C C . ALA A 1 558 ? -41.276 -0.618 28.382 1.00 98.56 558 ALA A C 1
ATOM 4410 O O . ALA A 1 558 ? -42.362 -0.970 28.835 1.00 98.56 558 ALA A O 1
ATOM 4411 N N . ARG A 1 559 ? -40.157 -1.325 28.608 1.00 98.19 559 ARG A N 1
ATOM 4412 C CA . ARG A 1 559 ? -40.115 -2.549 29.435 1.00 98.19 559 ARG A CA 1
ATOM 4413 C C . ARG A 1 559 ? -40.544 -2.306 30.881 1.00 98.19 559 ARG A C 1
ATOM 4415 O O . ARG A 1 559 ? -41.088 -3.206 31.510 1.00 98.19 559 ARG A O 1
ATOM 4422 N N . ALA A 1 560 ? -40.333 -1.093 31.393 1.00 97.88 560 ALA A N 1
ATOM 4423 C CA . ALA A 1 560 ? -40.808 -0.663 32.705 1.00 97.88 560 ALA A CA 1
ATOM 4424 C C . ALA A 1 560 ? -42.276 -0.180 32.711 1.00 97.88 560 ALA A C 1
ATOM 4426 O O . ALA A 1 560 ? -42.759 0.241 33.761 1.00 97.88 560 ALA A O 1
ATOM 4427 N N . GLY A 1 561 ? -42.984 -0.242 31.576 1.00 97.81 561 GLY A N 1
ATOM 4428 C CA . GLY A 1 561 ? -44.413 0.063 31.457 1.00 97.81 561 GLY A CA 1
ATOM 4429 C C . GLY A 1 561 ? -44.757 1.489 31.013 1.00 97.81 561 GLY A C 1
ATOM 4430 O O . GLY A 1 561 ? -45.921 1.874 31.115 1.00 97.81 561 GLY A O 1
ATOM 4431 N N . ALA A 1 562 ? -43.793 2.292 30.548 1.00 98.31 562 ALA A N 1
ATOM 4432 C CA . ALA A 1 562 ? -44.078 3.632 30.024 1.00 98.31 562 ALA A CA 1
ATOM 4433 C C . ALA A 1 562 ? -44.562 3.604 28.568 1.00 98.31 562 ALA A C 1
ATOM 4435 O O . ALA A 1 562 ? -44.088 2.812 27.752 1.00 98.31 562 ALA A O 1
ATOM 4436 N N . LYS A 1 563 ? -45.412 4.565 28.191 1.00 98.38 563 LYS A N 1
ATOM 4437 C CA . LYS A 1 563 ? -45.655 4.904 26.781 1.00 98.38 563 LYS A CA 1
ATOM 4438 C C . LYS A 1 563 ? -44.576 5.869 26.303 1.00 98.38 563 LYS A C 1
ATOM 4440 O O . LYS A 1 563 ? -44.345 6.913 26.911 1.00 98.38 563 LYS A O 1
ATOM 4445 N N . VAL A 1 564 ? -43.900 5.511 25.214 1.00 98.56 564 VAL A N 1
ATOM 4446 C CA . VAL A 1 564 ? -42.646 6.162 24.803 1.00 98.56 564 VAL A CA 1
ATOM 4447 C C . VAL A 1 564 ? -42.818 6.924 23.496 1.00 98.56 564 VAL A C 1
ATOM 4449 O O . VAL A 1 564 ? -43.431 6.421 22.556 1.00 98.56 564 VAL A O 1
ATOM 4452 N N . VAL A 1 565 ? -42.240 8.122 23.440 1.00 98.69 565 VAL A N 1
ATOM 4453 C CA . VAL A 1 565 ? -42.020 8.893 22.215 1.00 98.69 565 VAL A CA 1
ATOM 4454 C C . VAL A 1 565 ? -40.511 9.018 21.998 1.00 98.69 565 VAL A C 1
ATOM 4456 O O . VAL A 1 565 ? -39.816 9.560 22.852 1.00 98.69 565 VAL A O 1
ATOM 4459 N N . SER A 1 566 ? -39.999 8.506 20.881 1.00 98.75 566 SER A N 1
ATOM 4460 C CA . SER A 1 566 ? -38.583 8.565 20.492 1.00 98.75 566 SER A CA 1
ATOM 4461 C C . SER A 1 566 ? -38.412 9.508 19.304 1.00 98.75 566 SER A C 1
ATOM 4463 O O . SER A 1 566 ? -39.039 9.289 18.269 1.00 98.75 566 SER A O 1
ATOM 4465 N N . VAL A 1 567 ? -37.559 10.524 19.432 1.00 98.38 567 VAL A N 1
ATOM 4466 C CA . VAL A 1 567 ? -37.334 11.550 18.400 1.00 98.38 567 VAL A CA 1
ATOM 4467 C C . VAL A 1 567 ? -35.877 11.531 17.946 1.00 98.38 567 VAL A C 1
ATOM 4469 O O . VAL A 1 567 ? -34.969 11.641 18.774 1.00 98.38 567 VAL A O 1
ATOM 4472 N N . ASP A 1 568 ? -35.648 11.396 16.640 1.00 96.25 568 ASP A N 1
ATOM 4473 C CA . ASP A 1 568 ? -34.314 11.447 16.030 1.00 96.25 568 ASP A CA 1
ATOM 4474 C C . ASP A 1 568 ? -34.393 11.911 14.565 1.00 96.25 568 ASP A C 1
ATOM 4476 O O . ASP A 1 568 ? -35.365 11.630 13.870 1.00 96.25 568 ASP A O 1
ATOM 4480 N N . LEU A 1 569 ? -33.357 12.574 14.050 1.00 92.69 569 LEU A N 1
ATOM 4481 C CA . LEU A 1 569 ? -33.298 12.998 12.642 1.00 92.69 569 LEU A CA 1
ATOM 4482 C C . LEU A 1 569 ? -33.101 11.816 11.672 1.00 92.69 569 LEU A C 1
ATOM 4484 O O . LEU A 1 569 ? -33.489 11.876 10.495 1.00 92.69 569 LEU A O 1
ATOM 4488 N N . SER A 1 570 ? -32.470 10.740 12.148 1.00 91.25 570 SER A N 1
ATOM 4489 C CA . SER A 1 570 ? -32.067 9.591 11.343 1.00 91.25 570 SER A CA 1
ATOM 4490 C C . SER A 1 570 ? -33.170 8.541 11.267 1.00 91.25 570 SER A C 1
ATOM 4492 O O . SER A 1 570 ? -33.449 7.829 12.233 1.00 91.25 570 SER A O 1
ATOM 4494 N N . ARG A 1 571 ? -33.742 8.357 10.068 1.00 93.25 571 ARG A N 1
ATOM 4495 C CA . ARG A 1 571 ? -34.679 7.253 9.818 1.00 93.25 571 ARG A CA 1
ATOM 4496 C C . ARG A 1 571 ? -34.035 5.895 10.104 1.00 93.25 571 ARG A C 1
ATOM 4498 O O . ARG A 1 571 ? -34.654 5.058 10.744 1.00 93.25 571 ARG A O 1
ATOM 4505 N N . THR A 1 572 ? -32.773 5.724 9.714 1.00 91.69 572 THR A N 1
ATOM 4506 C CA . THR A 1 572 ? -32.000 4.499 9.946 1.00 91.69 572 THR A CA 1
ATOM 4507 C C . THR A 1 572 ? -31.912 4.139 11.430 1.00 91.69 572 THR A C 1
ATOM 4509 O O . THR A 1 572 ? -32.038 2.968 11.782 1.00 91.69 572 THR A O 1
ATOM 4512 N N . TYR A 1 573 ? -31.716 5.127 12.311 1.00 93.94 573 TYR A N 1
ATOM 4513 C CA . TYR A 1 573 ? -31.640 4.881 13.753 1.00 93.94 573 TYR A CA 1
ATOM 4514 C C . TYR A 1 573 ? -33.010 4.627 14.377 1.00 93.94 573 TYR A C 1
ATOM 4516 O O . TYR A 1 573 ? -33.115 3.757 15.236 1.00 93.94 573 TYR A O 1
ATOM 4524 N N . LEU A 1 574 ? -34.066 5.288 13.897 1.00 97.38 574 LEU A N 1
ATOM 4525 C CA . LEU A 1 574 ? -35.434 4.988 14.330 1.00 97.38 574 LEU A CA 1
ATOM 4526 C C . LEU A 1 574 ? -35.872 3.578 13.915 1.00 97.38 574 LEU A C 1
ATOM 4528 O O . LEU A 1 574 ? -36.400 2.844 14.745 1.00 97.38 574 LEU A O 1
ATOM 4532 N N . ASP A 1 575 ? -35.576 3.153 12.684 1.00 96.94 575 ASP A N 1
ATOM 4533 C CA . ASP A 1 575 ? -35.865 1.785 12.238 1.00 96.94 575 ASP A CA 1
ATOM 4534 C C . ASP A 1 575 ? -35.074 0.753 13.071 1.00 96.94 575 ASP A C 1
ATOM 4536 O O . ASP A 1 575 ? -35.573 -0.333 13.367 1.00 96.94 575 ASP A O 1
ATOM 4540 N N . TRP A 1 576 ? -33.846 1.089 13.492 1.00 96.50 576 TRP A N 1
ATOM 4541 C CA . TRP A 1 576 ? -33.059 0.278 14.430 1.00 96.50 576 TRP A CA 1
ATOM 4542 C C . TRP A 1 576 ? -33.687 0.259 15.831 1.00 96.50 576 TRP A C 1
ATOM 4544 O O . TRP A 1 576 ? -33.814 -0.803 16.438 1.00 96.50 576 TRP A O 1
ATOM 4554 N N . ALA A 1 577 ? -34.167 1.400 16.326 1.00 98.12 577 ALA A N 1
ATOM 4555 C CA . ALA A 1 577 ? -34.884 1.480 17.592 1.00 98.12 577 ALA A CA 1
ATOM 4556 C C . ALA A 1 577 ? -36.137 0.591 17.599 1.00 98.12 577 ALA A C 1
ATOM 4558 O O . ALA A 1 577 ? -36.358 -0.136 18.564 1.00 98.12 577 ALA A O 1
ATOM 4559 N N . GLU A 1 578 ? -36.914 0.563 16.514 1.00 98.44 578 GLU A N 1
ATOM 4560 C CA . GLU A 1 578 ? -38.054 -0.350 16.393 1.00 98.44 578 GLU A CA 1
ATOM 4561 C C . GLU A 1 578 ? -37.637 -1.830 16.438 1.00 98.44 578 GLU A C 1
ATOM 4563 O O . GLU A 1 578 ? -38.334 -2.650 17.037 1.00 98.44 578 GLU A O 1
ATOM 4568 N N . ARG A 1 579 ? -36.503 -2.206 15.826 1.00 98.12 579 ARG A N 1
ATOM 4569 C CA . ARG A 1 579 ? -35.970 -3.579 15.937 1.00 98.12 579 ARG A CA 1
ATOM 4570 C C . ARG A 1 579 ? -35.563 -3.907 17.370 1.00 98.12 579 ARG A C 1
ATOM 4572 O O . ARG A 1 579 ? -35.924 -4.974 17.857 1.00 98.12 579 ARG A O 1
ATOM 4579 N N . ASN A 1 580 ? -34.931 -2.971 18.078 1.00 98.50 580 ASN A N 1
ATOM 4580 C CA . ASN A 1 580 ? -34.633 -3.131 19.502 1.00 98.50 580 ASN A CA 1
ATOM 4581 C C . ASN A 1 580 ? -35.908 -3.290 20.348 1.00 98.50 580 ASN A C 1
ATOM 4583 O O . ASN A 1 580 ? -35.912 -4.085 21.280 1.00 98.50 580 ASN A O 1
ATOM 4587 N N . PHE A 1 581 ? -37.015 -2.618 20.019 1.00 98.62 581 PHE A N 1
ATOM 4588 C CA . PHE A 1 581 ? -38.304 -2.860 20.685 1.00 98.62 581 PHE A CA 1
ATOM 4589 C C . PHE A 1 581 ? -38.792 -4.296 20.474 1.00 98.62 581 PHE A C 1
ATOM 4591 O O . PHE A 1 581 ? -39.084 -4.990 21.447 1.00 98.62 581 PHE A O 1
ATOM 4598 N N . ARG A 1 582 ? -38.791 -4.774 19.223 1.00 98.44 582 ARG A N 1
ATOM 4599 C CA . ARG A 1 582 ? -39.199 -6.150 18.889 1.00 98.44 582 ARG A CA 1
ATOM 4600 C C . ARG A 1 582 ? -38.320 -7.193 19.585 1.00 98.44 582 ARG A C 1
ATOM 4602 O O . ARG A 1 582 ? -38.839 -8.181 20.086 1.00 98.44 582 ARG A O 1
ATOM 4609 N N . LEU A 1 583 ? -37.011 -6.943 19.696 1.00 98.00 583 LEU A N 1
ATOM 4610 C CA . LEU A 1 583 ? -36.086 -7.787 20.466 1.00 98.00 583 LEU A CA 1
ATOM 4611 C C . LEU A 1 583 ? -36.412 -7.837 21.964 1.00 98.00 583 LEU A C 1
ATOM 4613 O O . LEU A 1 583 ? -35.901 -8.701 22.658 1.00 98.00 583 LEU A O 1
ATOM 4617 N N . ASN A 1 584 ? -37.230 -6.939 22.498 1.00 98.38 584 ASN A N 1
ATOM 4618 C CA . ASN A 1 584 ? -37.624 -6.932 23.909 1.00 98.38 584 ASN A CA 1
ATOM 4619 C C . ASN A 1 584 ? -39.107 -7.261 24.095 1.00 98.38 584 ASN A C 1
ATOM 4621 O O . ASN A 1 584 ? -39.679 -6.902 25.122 1.00 98.38 584 ASN A O 1
ATOM 4625 N N . ASP A 1 585 ? -39.717 -7.916 23.103 1.00 97.94 585 ASP A N 1
ATOM 4626 C CA . ASP A 1 585 ? -41.123 -8.325 23.125 1.00 97.94 585 ASP A CA 1
ATOM 4627 C C . ASP A 1 585 ? -42.083 -7.132 23.325 1.00 97.94 585 ASP A C 1
ATOM 4629 O O . ASP A 1 585 ? -43.158 -7.256 23.906 1.00 97.94 585 ASP A O 1
ATOM 4633 N N . LEU A 1 586 ? -41.681 -5.952 22.836 1.00 98.12 586 LEU A N 1
ATOM 4634 C CA . LEU A 1 586 ? -42.490 -4.734 22.802 1.00 98.12 586 LEU A CA 1
ATOM 4635 C C . LEU A 1 586 ? -43.021 -4.522 21.381 1.00 98.12 586 LEU A C 1
ATOM 4637 O O . LEU A 1 586 ? -42.241 -4.571 20.427 1.00 98.12 586 LEU A O 1
ATOM 4641 N N . ASP A 1 587 ? -44.314 -4.220 21.222 1.00 97.62 587 ASP A N 1
ATOM 4642 C CA . ASP A 1 587 ? -44.870 -3.831 19.919 1.00 97.62 587 ASP A CA 1
ATOM 4643 C C . ASP A 1 587 ? -44.563 -2.350 19.635 1.00 97.62 587 ASP A C 1
ATOM 4645 O O . ASP A 1 587 ? -45.114 -1.476 20.311 1.00 97.62 587 ASP A O 1
ATOM 4649 N N . PRO A 1 588 ? -43.737 -2.012 18.623 1.00 97.38 588 PRO A N 1
ATOM 4650 C CA . PRO A 1 588 ? -43.439 -0.620 18.293 1.00 97.38 588 PRO A CA 1
ATOM 4651 C C . PRO A 1 588 ? -44.684 0.219 17.975 1.00 97.38 588 PRO A C 1
ATOM 4653 O O . PRO A 1 588 ? -44.642 1.432 18.152 1.00 97.38 588 PRO A O 1
ATOM 4656 N N . ARG A 1 589 ? -45.793 -0.403 17.542 1.00 97.19 589 ARG A N 1
ATOM 4657 C CA . ARG A 1 589 ? -47.060 0.287 17.230 1.00 97.19 589 ARG A CA 1
ATOM 4658 C C . ARG A 1 589 ? -47.744 0.888 18.453 1.00 97.19 589 ARG A C 1
ATOM 4660 O O . ARG A 1 589 ? -48.550 1.803 18.313 1.00 97.19 589 ARG A O 1
ATOM 4667 N N . GLU A 1 590 ? -47.412 0.409 19.646 1.00 97.06 590 GLU A N 1
ATOM 4668 C CA . GLU A 1 590 ? -47.900 0.976 20.901 1.00 97.06 590 GLU A CA 1
ATOM 4669 C C . GLU A 1 590 ? -47.135 2.231 21.353 1.00 97.06 590 GLU A C 1
ATOM 4671 O O . GLU A 1 590 ? -47.486 2.849 22.365 1.00 97.06 590 GLU A O 1
ATOM 4676 N N . HIS A 1 591 ? -46.081 2.597 20.623 1.00 98.31 591 HIS A N 1
ATOM 4677 C CA . H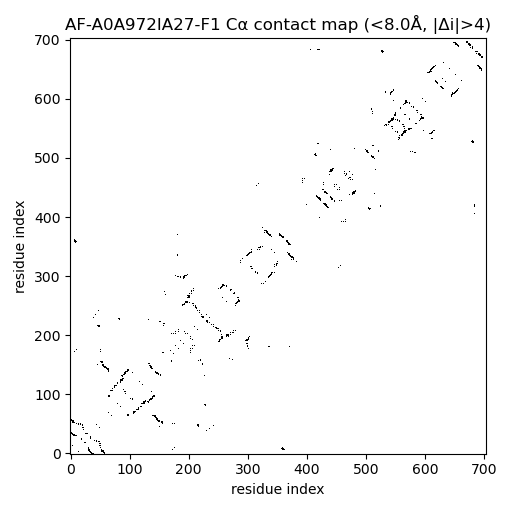IS A 1 591 ? -45.170 3.695 20.918 1.00 98.31 591 HIS A CA 1
ATOM 4678 C C . HIS A 1 591 ? -45.024 4.598 19.684 1.00 98.31 591 HIS A C 1
ATOM 4680 O O . HIS A 1 591 ? -45.475 4.270 18.588 1.00 98.31 591 HIS A O 1
ATOM 4686 N N . ARG A 1 592 ? -44.416 5.777 19.849 1.00 98.19 592 ARG A N 1
ATOM 4687 C CA . ARG A 1 592 ? -44.275 6.754 18.759 1.00 98.19 592 ARG A CA 1
ATOM 4688 C C . ARG A 1 592 ? -42.806 6.977 18.415 1.00 98.19 592 ARG A C 1
ATOM 4690 O O . ARG A 1 592 ? -42.016 7.334 19.284 1.00 98.19 592 ARG A O 1
ATOM 4697 N N . PHE A 1 593 ? -42.465 6.842 17.138 1.00 98.56 593 PHE A N 1
ATOM 4698 C CA . PHE A 1 593 ? -41.140 7.139 16.589 1.00 98.56 593 PHE A CA 1
ATOM 4699 C C . PHE A 1 593 ? -41.270 8.316 15.623 1.00 98.56 593 PHE A C 1
ATOM 4701 O O . PHE A 1 593 ? -42.045 8.255 14.669 1.00 98.56 593 PHE A O 1
ATOM 4708 N N . VAL A 1 594 ? -40.568 9.413 15.896 1.00 98.00 594 VAL A N 1
ATOM 4709 C CA . VAL A 1 594 ? -40.729 10.688 15.188 1.00 98.00 594 VAL A CA 1
ATOM 4710 C C . VAL A 1 594 ? -39.416 11.065 14.524 1.00 98.00 594 VAL A C 1
ATOM 4712 O O . VAL A 1 594 ? -38.401 11.245 15.197 1.00 98.00 594 VAL A O 1
ATOM 4715 N N . ARG A 1 595 ? -39.445 11.183 13.194 1.00 97.19 595 ARG A N 1
ATOM 4716 C CA . ARG A 1 595 ? -38.297 11.629 12.409 1.00 97.19 595 ARG A CA 1
ATOM 4717 C C . ARG A 1 595 ? -38.334 13.142 12.238 1.00 97.19 595 ARG A C 1
ATOM 4719 O O . ARG A 1 595 ? -38.934 13.623 11.281 1.00 97.19 595 ARG A O 1
ATOM 4726 N N . GLU A 1 596 ? -37.689 13.868 13.138 1.00 94.31 596 GLU A N 1
ATOM 4727 C CA . GLU A 1 596 ? -37.734 15.332 13.157 1.00 94.31 596 GLU A CA 1
ATOM 4728 C C . GLU A 1 596 ? -36.515 15.923 13.874 1.00 94.31 596 GLU A C 1
ATOM 4730 O O . GLU A 1 596 ? -35.825 15.228 14.626 1.00 94.31 596 GLU A O 1
ATOM 4735 N N . ASP A 1 597 ? -36.245 17.209 13.638 1.00 92.25 597 ASP A N 1
ATOM 4736 C CA . ASP A 1 597 ? -35.336 17.974 14.486 1.00 92.25 597 ASP A CA 1
ATOM 4737 C C . ASP A 1 597 ? -35.925 18.104 15.898 1.00 92.25 597 ASP A C 1
ATOM 4739 O O . ASP A 1 597 ? -37.102 18.411 16.076 1.00 92.25 597 ASP A O 1
ATOM 4743 N N . VAL A 1 598 ? -35.103 17.868 16.921 1.00 94.25 598 VAL A N 1
ATOM 4744 C CA . VAL A 1 598 ? -35.567 17.837 18.314 1.00 94.25 598 VAL A CA 1
ATOM 4745 C C . VAL A 1 598 ? -36.066 19.203 18.787 1.00 94.25 598 VAL A C 1
ATOM 4747 O O . VAL A 1 598 ? -37.038 19.267 19.542 1.00 94.25 598 VAL A O 1
ATOM 4750 N N . ALA A 1 599 ? -35.418 20.298 18.382 1.00 91.75 599 ALA A N 1
ATOM 4751 C CA . ALA A 1 599 ? -35.826 21.629 18.811 1.00 91.75 599 ALA A CA 1
ATOM 4752 C C . ALA A 1 599 ? -37.136 22.048 18.129 1.00 91.75 599 ALA A C 1
ATOM 4754 O O . ALA A 1 599 ? -37.995 22.623 18.803 1.00 91.75 599 ALA A O 1
ATOM 4755 N N . ALA A 1 600 ? -37.303 21.715 16.844 1.00 91.81 600 ALA A N 1
ATOM 4756 C CA . ALA A 1 600 ? -38.561 21.897 16.116 1.00 91.81 600 ALA A CA 1
ATOM 4757 C C . ALA A 1 600 ? -39.698 21.084 16.758 1.00 91.81 600 ALA A C 1
ATOM 4759 O O . ALA A 1 600 ? -40.696 21.663 17.194 1.00 91.81 600 ALA A O 1
ATOM 4760 N N . PHE A 1 601 ? -39.474 19.785 16.981 1.00 96.38 601 PHE A N 1
ATOM 4761 C CA . PHE A 1 601 ? -40.440 18.901 17.630 1.00 96.38 601 PHE A CA 1
ATOM 4762 C C . PHE A 1 601 ? -40.895 19.448 18.990 1.00 96.38 601 PHE A C 1
ATOM 4764 O O . PHE A 1 601 ? -42.086 19.503 19.280 1.00 96.38 601 PHE A O 1
ATOM 4771 N N . LEU A 1 602 ? -39.964 19.884 19.847 1.00 96.69 602 LEU A N 1
ATOM 4772 C CA . LEU A 1 602 ? -40.302 20.413 21.175 1.00 96.69 602 LEU A CA 1
ATOM 4773 C C . LEU A 1 602 ? -41.066 21.746 21.134 1.00 96.69 602 LEU A C 1
ATOM 4775 O O . LEU A 1 602 ? -41.801 22.065 22.084 1.00 96.69 602 LEU A O 1
ATOM 4779 N N . ALA A 1 603 ? -40.854 22.548 20.088 1.00 92.75 603 ALA A N 1
ATOM 4780 C CA . ALA A 1 603 ? -41.555 23.809 19.890 1.00 92.75 603 ALA A CA 1
ATOM 4781 C C . ALA A 1 603 ? -43.022 23.572 19.502 1.00 92.75 603 ALA A C 1
ATOM 4783 O O . ALA A 1 603 ? -43.905 24.235 20.054 1.00 92.75 603 ALA A O 1
ATOM 4784 N N . GLU A 1 604 ? -43.275 22.605 18.619 1.00 93.38 604 GLU A N 1
ATOM 4785 C CA . GLU A 1 604 ? -44.610 22.287 18.104 1.00 93.38 604 GLU A CA 1
ATOM 4786 C C . GLU A 1 604 ? -45.409 21.344 19.011 1.00 93.38 604 GLU A C 1
ATOM 4788 O O . GLU A 1 604 ? -46.624 21.513 19.174 1.00 93.38 604 GLU A O 1
ATOM 4793 N N . ASP A 1 605 ? -44.745 20.364 19.635 1.00 95.38 605 ASP A N 1
ATOM 4794 C CA . ASP A 1 605 ? -45.404 19.357 20.460 1.00 95.38 605 ASP A CA 1
ATOM 4795 C C . ASP A 1 605 ? -46.168 20.012 21.613 1.00 95.38 605 ASP A C 1
ATOM 4797 O O . ASP A 1 605 ? -45.677 20.895 22.314 1.00 95.38 605 ASP A O 1
ATOM 4801 N N . ARG A 1 606 ? -47.392 19.544 21.860 1.00 93.56 606 ARG A N 1
ATOM 4802 C CA . ARG A 1 606 ? -48.225 19.992 22.987 1.00 93.56 606 ARG A CA 1
ATOM 4803 C C . ARG A 1 606 ? -48.284 18.971 24.121 1.00 93.56 606 ARG A C 1
ATOM 4805 O O . ARG A 1 606 ? -48.927 19.236 25.133 1.00 93.56 606 ARG A O 1
ATOM 4812 N N . GLY A 1 607 ? -47.575 17.850 23.986 1.00 93.31 607 GLY A N 1
ATOM 4813 C CA . GLY A 1 607 ? -47.484 16.800 24.990 1.00 93.31 607 GLY A CA 1
ATOM 4814 C C . GLY A 1 607 ? -46.938 17.251 26.349 1.00 93.31 607 GLY A C 1
ATOM 4815 O O . GLY A 1 607 ? -46.310 18.307 26.505 1.00 93.31 607 GLY A O 1
ATOM 4816 N N . ARG A 1 608 ? -47.205 16.407 27.350 1.00 97.00 608 ARG A N 1
ATOM 4817 C CA . ARG A 1 608 ? -46.591 16.438 28.677 1.00 97.00 608 ARG A CA 1
ATOM 4818 C C . ARG A 1 608 ? -46.034 15.055 28.988 1.00 97.00 608 ARG A C 1
ATOM 4820 O O . ARG A 1 608 ? -46.684 14.063 28.657 1.00 97.00 608 ARG A O 1
ATOM 4827 N N . TYR A 1 609 ? -44.843 15.016 29.575 1.00 98.25 609 TYR A N 1
ATOM 4828 C CA . TYR A 1 609 ? -44.106 13.783 29.850 1.00 98.25 609 TYR A CA 1
ATOM 4829 C C . TYR A 1 609 ? -43.584 13.787 31.283 1.00 98.25 609 TYR A C 1
ATOM 4831 O O . TYR A 1 609 ? -42.970 14.761 31.721 1.00 98.25 609 TYR A O 1
ATOM 4839 N N . GLU A 1 610 ? -43.796 12.697 32.015 1.00 98.38 610 GLU A N 1
ATOM 4840 C CA . GLU A 1 610 ? -43.310 12.530 33.387 1.00 98.38 610 GLU A CA 1
ATOM 4841 C C . GLU A 1 610 ? -41.799 12.293 33.424 1.00 98.38 610 GLU A C 1
ATOM 4843 O O . GLU A 1 610 ? -41.140 12.565 34.430 1.00 98.38 610 GLU A O 1
ATOM 4848 N N . THR A 1 611 ? -41.217 11.776 32.341 1.00 98.69 611 THR A N 1
ATOM 4849 C CA . THR A 1 611 ? -39.764 11.668 32.199 1.00 98.69 611 THR A CA 1
ATOM 4850 C C . THR A 1 611 ? -39.323 12.051 30.791 1.00 98.69 611 THR A C 1
ATOM 4852 O O . THR A 1 611 ? -39.871 11.568 29.802 1.00 98.69 611 THR A O 1
ATOM 4855 N N . ILE A 1 612 ? -38.320 12.922 30.705 1.00 98.75 612 ILE A N 1
ATOM 4856 C CA . ILE A 1 612 ? -37.648 13.286 29.455 1.00 98.75 612 ILE A CA 1
ATOM 4857 C C . ILE A 1 612 ? -36.190 12.841 29.566 1.00 98.75 612 ILE A C 1
ATOM 4859 O O . ILE A 1 612 ? -35.523 13.153 30.550 1.00 98.75 612 ILE A O 1
ATOM 4863 N N . PHE A 1 613 ? -35.695 12.122 28.567 1.00 98.75 613 PHE A N 1
ATOM 4864 C CA . PHE A 1 613 ? -34.298 11.741 28.409 1.00 98.75 613 PHE A CA 1
ATOM 4865 C C . PHE A 1 613 ? -33.734 12.490 27.206 1.00 98.75 613 PHE A C 1
ATOM 4867 O O . PHE A 1 613 ? -34.204 12.305 26.087 1.00 98.75 613 PHE A O 1
ATOM 4874 N N . CYS A 1 614 ? -32.771 13.376 27.438 1.00 98.25 614 CYS A N 1
ATOM 4875 C CA . CYS A 1 614 ? -32.215 14.259 26.422 1.00 98.25 614 CYS A CA 1
ATOM 4876 C C . CYS A 1 614 ? -30.695 14.111 26.394 1.00 98.25 614 CYS A C 1
ATOM 4878 O O . CYS A 1 614 ? -30.001 14.586 27.295 1.00 98.25 614 CYS A O 1
ATOM 4880 N N . ASN A 1 615 ? -30.192 13.437 25.358 1.00 96.31 615 ASN A N 1
ATOM 4881 C CA . ASN A 1 615 ? -28.764 13.199 25.169 1.00 96.31 615 ASN A CA 1
ATOM 4882 C C . ASN A 1 615 ? -28.283 13.730 23.809 1.00 96.31 615 ASN A C 1
ATOM 4884 O O . ASN A 1 615 ? -28.043 12.941 22.891 1.00 96.31 615 ASN A O 1
ATOM 4888 N N . PRO A 1 616 ? -28.183 15.058 23.643 1.00 94.62 616 PRO A N 1
ATOM 4889 C CA . PRO A 1 616 ? -27.744 15.648 22.389 1.00 94.62 616 PRO A CA 1
ATOM 4890 C C . PRO A 1 616 ? -26.288 15.286 22.042 1.00 94.62 616 PRO A C 1
ATOM 4892 O O . PRO A 1 616 ? -25.441 15.166 22.936 1.00 94.62 616 PRO A O 1
ATOM 4895 N N . PRO A 1 617 ? -25.946 15.199 20.742 1.00 91.31 617 PRO A N 1
ATOM 4896 C CA . PRO A 1 617 ? -24.551 15.148 20.318 1.00 91.31 617 PRO A CA 1
ATOM 4897 C C . PRO A 1 617 ? -23.836 16.460 20.676 1.00 91.31 617 PRO A C 1
ATOM 4899 O O . PRO A 1 617 ? -24.460 17.515 20.748 1.00 91.31 617 PRO A O 1
ATOM 4902 N N . SER A 1 618 ? -22.509 16.433 20.839 1.00 87.75 618 SER A N 1
ATOM 4903 C CA . SER A 1 618 ? -21.741 17.661 21.117 1.00 87.75 618 SER A CA 1
ATOM 4904 C C . SER A 1 618 ? -21.897 18.716 20.018 1.00 87.75 618 SER A C 1
ATOM 4906 O O . SER A 1 618 ? -21.932 19.910 20.303 1.00 87.75 618 SER A O 1
ATOM 4908 N N . PHE A 1 619 ? -21.984 18.258 18.768 1.00 83.44 619 PHE A N 1
ATOM 4909 C CA . PHE A 1 619 ? -22.174 19.079 17.583 1.00 83.44 619 PHE A CA 1
ATOM 4910 C C . PHE A 1 619 ? -22.985 18.298 16.547 1.00 83.44 619 PHE A C 1
ATOM 4912 O O . PHE A 1 619 ? -22.757 17.098 16.367 1.00 83.44 619 PHE A O 1
ATOM 4919 N N . SER A 1 620 ? -23.900 18.968 15.851 1.00 74.50 620 SER A N 1
ATOM 4920 C CA . SER A 1 620 ? -24.666 18.385 14.749 1.00 74.50 620 SER A CA 1
ATOM 4921 C C . SER A 1 620 ? -24.789 19.375 13.594 1.00 74.50 620 SER A C 1
ATOM 4923 O O . SER A 1 620 ? -25.152 20.533 13.789 1.00 74.50 620 SER A O 1
ATOM 4925 N N . ARG A 1 621 ? -24.511 18.894 12.377 1.00 63.66 621 ARG A N 1
ATOM 4926 C CA . ARG A 1 621 ? -24.816 19.581 11.117 1.00 63.66 621 ARG A CA 1
ATOM 4927 C C . ARG A 1 621 ? -25.936 18.827 10.438 1.00 63.66 621 ARG A C 1
ATOM 4929 O O . ARG A 1 621 ? -25.725 17.709 9.968 1.00 63.66 621 ARG A O 1
ATOM 4936 N N . SER A 1 622 ? -27.107 19.433 10.365 1.00 52.66 622 SER A N 1
ATOM 4937 C CA . SER A 1 622 ? -28.196 18.905 9.557 1.00 52.66 622 SER A CA 1
ATOM 4938 C C . SER A 1 622 ? -28.239 19.685 8.238 1.00 52.66 622 SER A C 1
ATOM 4940 O O . SER A 1 622 ? -28.080 20.897 8.227 1.00 52.66 622 SER A O 1
ATOM 4942 N N . LYS A 1 623 ? -28.427 18.992 7.106 1.00 42.53 623 LYS A N 1
ATOM 4943 C CA . LYS A 1 623 ? -28.707 19.647 5.810 1.00 42.53 623 LYS A CA 1
ATOM 4944 C C . LYS A 1 623 ? -30.124 20.247 5.748 1.00 42.53 623 LYS A C 1
ATOM 4946 O O . LYS A 1 623 ? -30.455 20.879 4.756 1.00 42.53 623 LYS A O 1
ATOM 4951 N N . ALA A 1 624 ? -30.963 19.964 6.747 1.00 43.81 624 ALA A N 1
ATOM 4952 C CA . ALA A 1 624 ? -32.390 20.284 6.782 1.00 43.81 624 ALA A CA 1
ATOM 4953 C C . ALA A 1 624 ? -32.741 21.408 7.775 1.00 43.81 624 ALA A C 1
ATOM 4955 O O . ALA A 1 624 ? -33.870 21.879 7.775 1.00 43.81 624 ALA A O 1
ATOM 4956 N N . ALA A 1 625 ? -31.792 21.827 8.613 1.00 49.94 625 ALA A N 1
ATOM 4957 C CA . ALA A 1 625 ? -31.909 22.947 9.534 1.00 49.94 625 ALA A CA 1
ATOM 4958 C C . ALA A 1 625 ? -30.929 24.022 9.060 1.00 49.94 625 ALA A C 1
ATOM 4960 O O . ALA A 1 625 ? -29.782 23.702 8.751 1.00 49.94 625 ALA A O 1
ATOM 4961 N N . GLU A 1 626 ? -31.377 25.273 8.974 1.00 45.19 626 GLU A N 1
ATOM 4962 C CA . GLU A 1 626 ? -30.534 26.397 8.540 1.00 45.19 626 GLU A CA 1
ATOM 4963 C C . GLU A 1 626 ? -29.406 26.716 9.546 1.00 45.19 626 GLU A C 1
ATOM 4965 O O . GLU A 1 626 ? -28.417 27.339 9.166 1.00 45.19 626 GLU A O 1
ATOM 4970 N N . ASP A 1 627 ? -29.491 26.198 10.782 1.00 59.03 627 ASP A N 1
ATOM 4971 C CA . ASP A 1 627 ? -28.538 26.440 11.872 1.00 59.03 627 ASP A CA 1
ATOM 4972 C C . ASP A 1 627 ? -27.743 25.182 12.294 1.00 59.03 627 ASP A C 1
ATOM 4974 O O . ASP A 1 627 ? -28.282 24.080 12.441 1.00 59.03 627 ASP A O 1
ATOM 4978 N N . GLU A 1 628 ? -26.442 25.350 12.563 1.00 77.31 628 GLU A N 1
ATOM 4979 C CA . GLU A 1 628 ? -25.595 24.340 13.221 1.00 77.31 628 GLU A CA 1
ATOM 4980 C C . GLU A 1 628 ? -25.948 24.240 14.717 1.00 77.31 628 GLU A C 1
ATOM 4982 O O . GLU A 1 628 ? -26.021 25.273 15.377 1.00 77.31 628 GLU A O 1
ATOM 4987 N N . PHE A 1 629 ? -26.100 23.033 15.282 1.00 84.19 629 PHE A N 1
ATOM 4988 C CA . PHE A 1 629 ? -26.325 22.837 16.727 1.00 84.19 629 PHE A CA 1
ATOM 4989 C C . PHE A 1 629 ? -25.011 22.544 17.461 1.00 84.19 629 PHE A C 1
ATOM 4991 O O . PHE A 1 629 ? -24.276 21.625 17.081 1.00 84.19 629 PHE A O 1
ATOM 4998 N N . GLU A 1 630 ? -24.759 23.252 18.562 1.00 91.31 630 GLU A N 1
ATOM 4999 C CA . GLU A 1 630 ? -23.656 22.990 19.490 1.00 91.31 630 GLU A CA 1
ATOM 5000 C C . GLU A 1 630 ? -24.165 22.974 20.934 1.00 91.31 630 GLU A C 1
ATOM 5002 O O . GLU A 1 630 ? -24.651 23.979 21.454 1.00 91.31 630 GLU A O 1
ATOM 5007 N N . VAL A 1 631 ? -23.984 21.849 21.635 1.00 92.62 631 VAL A N 1
ATOM 5008 C CA . VAL A 1 631 ? -24.572 21.666 22.972 1.00 92.62 631 VAL A CA 1
ATOM 5009 C C . VAL A 1 631 ? -24.108 22.713 23.984 1.00 92.62 631 VAL A C 1
ATOM 5011 O O . VAL A 1 631 ? -24.908 23.127 24.805 1.00 92.62 631 VAL A O 1
ATOM 5014 N N . LYS A 1 632 ? -22.851 23.175 23.922 1.00 92.38 632 LYS A N 1
ATOM 5015 C CA . LYS A 1 632 ? -22.314 24.182 24.857 1.00 92.38 632 LYS A CA 1
ATOM 5016 C C . LYS A 1 632 ? -22.958 25.558 24.702 1.00 92.38 632 LYS A C 1
ATOM 5018 O O . LYS A 1 632 ? -22.965 26.330 25.653 1.00 92.38 632 LYS A O 1
ATOM 5023 N N . ARG A 1 633 ? -23.425 25.873 23.495 1.00 92.50 633 ARG A N 1
ATOM 5024 C CA . ARG A 1 633 ? -24.060 27.149 23.164 1.00 92.50 633 ARG A CA 1
ATOM 5025 C C . ARG A 1 633 ? -25.573 27.063 23.350 1.00 92.50 633 ARG A C 1
ATOM 5027 O O . ARG A 1 633 ? -26.194 27.992 23.854 1.00 92.50 633 ARG A O 1
ATOM 5034 N N . ASP A 1 634 ? -26.161 25.940 22.948 1.00 93.38 634 ASP A N 1
ATOM 5035 C CA . ASP A 1 634 ? -27.603 25.828 22.736 1.00 93.38 634 ASP A CA 1
ATOM 5036 C C . ASP A 1 634 ? -28.346 25.097 23.871 1.00 93.38 634 ASP A C 1
ATOM 5038 O O . ASP A 1 634 ? -29.583 25.051 23.861 1.00 93.38 634 ASP A O 1
ATOM 5042 N N . HIS A 1 635 ? -27.646 24.529 24.869 1.00 96.19 635 HIS A N 1
ATOM 5043 C CA . HIS A 1 635 ? -28.284 23.736 25.933 1.00 96.19 635 HIS A CA 1
ATOM 5044 C C . HIS A 1 635 ? -29.311 24.525 26.737 1.00 96.19 635 HIS A C 1
ATOM 5046 O O . HIS A 1 635 ? -30.324 23.945 27.110 1.00 96.19 635 HIS A O 1
ATOM 5052 N N . VAL A 1 636 ? -29.114 25.825 26.976 1.00 96.25 636 VAL A N 1
ATOM 5053 C CA . VAL A 1 636 ? -30.084 26.645 27.727 1.00 96.25 636 VAL A CA 1
ATOM 5054 C C . VAL A 1 636 ? -31.442 26.660 27.029 1.00 96.25 636 VAL A C 1
ATOM 5056 O O . VAL A 1 636 ? -32.474 26.371 27.643 1.00 96.25 636 VAL A O 1
ATOM 5059 N N . ARG A 1 637 ? -31.453 26.932 25.718 1.00 95.19 637 ARG A N 1
ATOM 5060 C CA . ARG A 1 637 ? -32.675 26.910 24.902 1.00 95.19 637 ARG A CA 1
ATOM 5061 C C . ARG A 1 637 ? -33.286 25.510 24.879 1.00 95.19 637 ARG A C 1
ATOM 5063 O O . ARG A 1 637 ? -34.494 25.376 25.075 1.00 95.19 637 ARG A O 1
ATOM 5070 N N . LEU A 1 638 ? -32.469 24.479 24.665 1.00 96.25 638 LEU A N 1
ATOM 5071 C CA . LEU A 1 638 ? -32.922 23.089 24.592 1.00 96.25 638 LEU A CA 1
ATOM 5072 C C . LEU A 1 638 ? -33.538 22.604 25.915 1.00 96.25 638 LEU A C 1
ATOM 5074 O O . LEU A 1 638 ? -34.619 22.015 25.907 1.00 96.25 638 LEU A O 1
ATOM 5078 N N . VAL A 1 639 ? -32.897 22.886 27.052 1.00 97.69 639 VAL A N 1
ATOM 5079 C CA . VAL A 1 639 ? -33.410 22.548 28.387 1.00 97.69 639 VAL A CA 1
ATOM 5080 C C . VAL A 1 639 ? -34.729 23.270 28.631 1.00 97.69 639 VAL A C 1
ATOM 5082 O O . VAL A 1 639 ? -35.708 22.613 28.974 1.00 97.69 639 VAL A O 1
ATOM 5085 N N . ARG A 1 640 ? -34.825 24.581 28.368 1.00 96.88 640 ARG A N 1
ATOM 5086 C CA . ARG A 1 640 ? -36.089 25.328 28.519 1.00 96.88 640 ARG A CA 1
ATOM 5087 C C . ARG A 1 640 ? -37.217 24.757 27.649 1.00 96.88 640 ARG A C 1
ATOM 5089 O O . ARG A 1 640 ? -38.354 24.662 28.109 1.00 96.88 640 ARG A O 1
ATOM 5096 N N . LEU A 1 641 ? -36.924 24.333 26.417 1.00 97.00 641 LEU A N 1
ATOM 5097 C CA . LEU A 1 641 ? -37.895 23.644 25.558 1.00 97.00 641 LEU A CA 1
ATOM 5098 C C . LEU A 1 641 ? -38.342 22.300 26.154 1.00 97.00 641 LEU A C 1
ATOM 5100 O O . LEU A 1 641 ? -39.541 22.023 26.187 1.00 97.00 641 LEU A O 1
ATOM 5104 N N . CYS A 1 642 ? -37.414 21.506 26.694 1.00 98.00 642 CYS A N 1
ATOM 5105 C CA . CYS A 1 642 ? -37.751 20.274 27.412 1.00 98.00 642 CYS A CA 1
ATOM 5106 C C . CYS A 1 642 ? -38.645 20.566 28.627 1.00 98.00 642 CYS A C 1
ATOM 5108 O O . CYS A 1 642 ? -39.667 19.909 28.809 1.00 98.00 642 CYS A O 1
ATOM 5110 N N . MET A 1 643 ? -38.318 21.587 29.424 1.00 97.25 643 MET A N 1
ATOM 5111 C CA . MET A 1 643 ? -39.086 21.962 30.616 1.00 97.25 643 MET A CA 1
ATOM 5112 C C . MET A 1 643 ? -40.528 22.370 30.286 1.00 97.25 643 MET A C 1
ATOM 5114 O O . MET A 1 643 ? -41.439 22.015 31.032 1.00 97.25 643 MET A O 1
ATOM 5118 N N . LYS A 1 644 ? -40.778 23.013 29.134 1.00 96.44 644 LYS A N 1
ATOM 5119 C CA . LYS A 1 644 ? -42.144 23.310 28.647 1.00 96.44 644 LYS A CA 1
ATOM 5120 C C . LYS A 1 644 ? -42.978 22.055 28.358 1.00 96.44 644 LYS A C 1
ATOM 5122 O O . LYS A 1 644 ? -44.208 22.132 28.356 1.00 96.44 644 LYS A O 1
ATOM 5127 N N . ARG A 1 645 ? -42.329 20.917 28.092 1.00 97.94 645 ARG A N 1
ATOM 5128 C CA . ARG A 1 645 ? -42.966 19.608 27.868 1.00 97.94 645 ARG A CA 1
ATOM 5129 C C . ARG A 1 645 ? -42.911 18.702 29.097 1.00 97.94 645 ARG A C 1
ATOM 5131 O O . ARG A 1 645 ? -43.589 17.678 29.118 1.00 97.94 645 ARG A O 1
ATOM 5138 N N . LEU A 1 646 ? -42.155 19.064 30.129 1.00 97.88 646 LEU A N 1
ATOM 5139 C CA . LEU A 1 646 ? -42.054 18.275 31.348 1.00 97.88 646 LEU A CA 1
ATOM 5140 C C . LEU A 1 646 ? -43.330 18.432 32.183 1.00 97.88 646 LEU A C 1
ATOM 5142 O O . LEU A 1 646 ? -43.736 19.550 32.510 1.00 97.88 646 LEU A O 1
ATOM 5146 N N . ALA A 1 647 ? -43.967 17.312 32.522 1.00 96.38 647 ALA A N 1
ATOM 5147 C CA . ALA A 1 647 ? -45.119 17.294 33.415 1.00 96.38 647 ALA A CA 1
ATOM 5148 C C . ALA A 1 647 ? -44.746 17.838 34.805 1.00 96.38 647 ALA A C 1
ATOM 5150 O O . ALA A 1 647 ? -43.582 17.822 35.219 1.00 96.38 647 ALA A O 1
ATOM 5151 N N . ARG A 1 648 ? -45.748 18.307 35.554 1.00 90.75 648 ARG A N 1
ATOM 5152 C CA . ARG A 1 648 ? -45.551 18.752 36.939 1.00 90.75 648 ARG A CA 1
ATOM 5153 C C . ARG A 1 648 ? -45.052 17.574 37.784 1.00 90.75 648 ARG A C 1
ATOM 5155 O O . ARG A 1 648 ? -45.605 16.484 37.708 1.00 90.75 648 ARG A O 1
ATOM 5162 N N . GLY A 1 649 ? -43.978 17.782 38.547 1.00 91.06 649 GLY A N 1
ATOM 5163 C CA . GLY A 1 649 ? -43.296 16.706 39.284 1.00 91.06 649 GLY A CA 1
ATOM 5164 C C . GLY A 1 649 ? -42.461 15.750 38.415 1.00 91.06 649 GLY A C 1
ATOM 5165 O O . GLY A 1 649 ? -41.872 14.806 38.943 1.00 91.06 649 GLY A O 1
ATOM 5166 N N . GLY A 1 650 ? -42.382 15.991 37.103 1.00 96.31 650 GLY A N 1
ATOM 5167 C CA . GLY A 1 650 ? -41.591 15.196 36.170 1.00 96.31 650 GLY A CA 1
ATOM 5168 C C . GLY A 1 650 ? -40.079 15.352 36.354 1.00 96.31 650 GLY A C 1
ATOM 5169 O O . GLY A 1 650 ? -39.589 16.169 37.138 1.00 96.31 650 GLY A O 1
ATOM 5170 N N . ARG A 1 651 ? -39.321 14.539 35.613 1.00 98.00 651 ARG A N 1
ATOM 5171 C CA . ARG A 1 651 ? -37.851 14.478 35.656 1.00 98.00 651 ARG A CA 1
ATOM 5172 C C . ARG A 1 651 ? -37.238 14.602 34.262 1.00 98.00 651 ARG A C 1
ATOM 5174 O O . ARG A 1 651 ? -37.530 13.782 33.396 1.00 98.00 651 ARG A O 1
ATOM 5181 N N . LEU A 1 652 ? -36.347 15.567 34.064 1.00 98.50 652 LEU A N 1
ATOM 5182 C CA . LEU A 1 652 ? -35.505 15.657 32.872 1.00 98.50 652 LEU A CA 1
ATOM 5183 C C . LEU A 1 652 ? -34.113 15.097 33.186 1.00 98.50 652 LEU A C 1
ATOM 5185 O O . LEU A 1 652 ? -33.406 15.634 34.032 1.00 98.50 652 LEU A O 1
ATOM 5189 N N . PHE A 1 653 ? -33.715 14.036 32.491 1.00 98.56 653 PHE A N 1
ATOM 5190 C CA . PHE A 1 653 ? -32.344 13.536 32.460 1.00 98.56 653 PHE A CA 1
ATOM 5191 C C . PHE A 1 653 ? -31.638 14.164 31.260 1.00 98.56 653 PHE A C 1
ATOM 5193 O O . PHE A 1 653 ? -31.934 13.813 30.119 1.00 98.56 653 PHE A O 1
ATOM 5200 N N . PHE A 1 654 ? -30.737 15.108 31.519 1.00 98.38 654 PHE A N 1
ATOM 5201 C CA . PHE A 1 654 ? -29.938 15.778 30.495 1.00 98.38 654 PHE A CA 1
ATOM 5202 C C . PHE A 1 654 ? -28.487 15.310 30.582 1.00 98.38 654 PHE A C 1
ATOM 5204 O O . PHE A 1 654 ? -27.897 15.343 31.663 1.00 98.38 654 PHE A O 1
ATOM 5211 N N . SER A 1 655 ? -27.899 14.886 29.466 1.00 97.38 655 SER A N 1
ATOM 5212 C CA . SER A 1 655 ? -26.517 14.397 29.432 1.00 97.38 655 SER A CA 1
ATOM 5213 C C . SER A 1 655 ? -25.778 14.790 28.162 1.00 97.38 655 SER A C 1
ATOM 5215 O O . SER A 1 655 ? -26.394 15.040 27.132 1.00 97.38 655 SER A O 1
ATOM 5217 N N . THR A 1 656 ? -24.446 14.827 28.224 1.00 95.25 656 THR A N 1
ATOM 5218 C CA . THR A 1 656 ? -23.601 15.076 27.051 1.00 95.25 656 THR A CA 1
ATOM 5219 C C . THR A 1 656 ? -22.173 14.559 27.235 1.00 95.25 656 THR A C 1
ATOM 5221 O O . THR A 1 656 ? -21.634 14.539 28.345 1.00 95.25 656 THR A O 1
ATOM 5224 N N . HIS A 1 657 ? -21.525 14.206 26.122 1.00 92.75 657 HIS A N 1
ATOM 5225 C CA . HIS A 1 657 ? -20.104 13.842 26.036 1.00 92.75 657 HIS A CA 1
ATOM 5226 C C . HIS A 1 657 ? -19.195 15.034 25.681 1.00 92.75 657 HIS A C 1
ATOM 5228 O O . HIS A 1 657 ? -18.005 14.857 25.398 1.00 92.75 657 HIS A O 1
ATOM 5234 N N . ALA A 1 658 ? -19.730 16.260 25.644 1.00 91.31 658 ALA A N 1
ATOM 5235 C CA . ALA A 1 658 ? -18.945 17.453 25.350 1.00 91.31 658 ALA A CA 1
ATOM 5236 C C . ALA A 1 658 ? -17.884 17.702 26.438 1.00 91.31 658 ALA A C 1
ATOM 5238 O O . ALA A 1 658 ? -18.187 17.927 27.609 1.00 91.31 658 ALA A O 1
ATOM 5239 N N . ARG A 1 659 ? -16.604 17.683 26.042 1.00 88.12 659 ARG A N 1
ATOM 5240 C CA . ARG A 1 659 ? -15.476 17.897 26.963 1.00 88.12 659 ARG A CA 1
ATOM 5241 C C . ARG A 1 659 ? -15.532 19.283 27.593 1.00 88.12 659 ARG A C 1
ATOM 5243 O O . ARG A 1 659 ? -15.641 20.272 26.868 1.00 88.12 659 ARG A O 1
ATOM 5250 N N . GLY A 1 660 ? -15.378 19.354 28.915 1.00 89.12 660 GLY A N 1
ATOM 5251 C CA . GLY A 1 660 ? -15.449 20.616 29.657 1.00 89.12 660 GLY A CA 1
ATOM 5252 C C . GLY A 1 660 ? -16.801 21.308 29.486 1.00 89.12 660 GLY A C 1
ATOM 5253 O O . GLY A 1 660 ? -16.842 22.514 29.273 1.00 89.12 660 GLY A O 1
ATOM 5254 N N . PHE A 1 661 ? -17.885 20.532 29.412 1.00 93.94 661 PHE A N 1
ATOM 5255 C CA . PHE A 1 661 ? -19.237 21.065 29.499 1.00 93.94 661 PHE A CA 1
ATOM 5256 C C . PHE A 1 661 ? -19.551 21.428 30.950 1.00 93.94 661 PHE A C 1
ATOM 5258 O O . PHE A 1 661 ? -19.286 20.638 31.863 1.00 93.94 661 PHE A O 1
ATOM 5265 N N . GLU A 1 662 ? -20.151 22.598 31.124 1.00 92.94 662 GLU A N 1
ATOM 5266 C CA . GLU A 1 662 ? -20.713 23.086 32.376 1.00 92.94 662 GLU A CA 1
ATOM 5267 C C . GLU A 1 662 ? -22.138 23.556 32.091 1.00 92.94 662 GLU A C 1
ATOM 5269 O O . GLU A 1 662 ? -22.410 24.136 31.037 1.00 92.94 662 GLU A O 1
ATOM 5274 N N . LEU A 1 663 ? -23.060 23.250 33.004 1.00 94.31 663 LEU A N 1
ATOM 5275 C CA . LEU A 1 663 ? -24.431 23.727 32.887 1.00 94.31 663 LEU A CA 1
ATOM 5276 C C . LEU A 1 663 ? -24.451 25.236 33.153 1.00 94.31 663 LEU A C 1
ATOM 5278 O O . LEU A 1 663 ? -23.782 25.705 34.070 1.00 94.31 663 LEU A O 1
ATOM 5282 N N . ASP A 1 664 ? -25.218 25.980 32.357 1.00 95.75 664 ASP A N 1
ATOM 5283 C CA . ASP A 1 664 ? -25.253 27.440 32.472 1.00 95.75 664 ASP A CA 1
ATOM 5284 C C . ASP A 1 664 ? -25.887 27.852 33.815 1.00 95.75 664 ASP A C 1
ATOM 5286 O O . ASP A 1 664 ? -26.959 27.324 34.144 1.00 95.75 664 ASP A O 1
ATOM 5290 N N . PRO A 1 665 ? -25.271 28.778 34.578 1.00 92.94 665 PRO A N 1
ATOM 5291 C CA . PRO A 1 665 ? -25.801 29.245 35.856 1.00 92.94 665 PRO A CA 1
ATOM 5292 C C . PRO A 1 665 ? -27.244 29.756 35.799 1.00 92.94 665 PRO A C 1
ATOM 5294 O O . PRO A 1 665 ? -27.981 29.546 36.758 1.00 92.94 665 PRO A O 1
ATOM 5297 N N . ALA A 1 666 ? -27.697 30.319 34.672 1.00 92.56 666 ALA A N 1
ATOM 5298 C CA . ALA A 1 666 ? -29.076 30.789 34.522 1.00 92.56 666 ALA A CA 1
ATOM 5299 C C . ALA A 1 666 ? -30.109 29.664 34.725 1.00 92.56 666 ALA A C 1
ATOM 5301 O O . ALA A 1 666 ? -31.200 29.888 35.242 1.00 92.56 666 ALA A O 1
ATOM 5302 N N . LEU A 1 667 ? -29.769 28.419 34.367 1.00 92.69 667 LEU A N 1
ATOM 5303 C CA . LEU A 1 667 ? -30.648 27.272 34.617 1.00 92.69 667 LEU A CA 1
ATOM 5304 C C . LEU A 1 667 ? -30.682 26.873 36.099 1.00 92.69 667 LEU A C 1
ATOM 5306 O O . LEU A 1 667 ? -31.670 26.288 36.532 1.00 92.69 667 LEU A O 1
ATOM 5310 N N . LEU A 1 668 ? -29.624 27.157 36.863 1.00 89.75 668 LEU A N 1
ATOM 5311 C CA . LEU A 1 668 ? -29.553 26.860 38.299 1.00 89.75 668 LEU A CA 1
ATOM 5312 C C . LEU A 1 668 ? -30.399 27.835 39.125 1.00 89.75 668 LEU A C 1
ATOM 5314 O O . LEU A 1 668 ? -30.890 27.460 40.186 1.00 89.75 668 LEU A O 1
ATOM 5318 N N . GLU A 1 669 ? -30.579 29.063 38.635 1.00 88.69 669 GLU A N 1
ATOM 5319 C CA . GLU A 1 669 ? -31.453 30.072 39.246 1.00 88.69 669 GLU A CA 1
ATOM 5320 C C . GLU A 1 669 ? -32.942 29.754 39.023 1.00 88.69 669 GLU A C 1
ATOM 5322 O O . GLU A 1 669 ? -33.774 30.014 39.888 1.00 88.69 669 GLU A O 1
ATOM 5327 N N . GLU A 1 670 ? -33.283 29.162 37.873 1.00 90.88 670 GLU A N 1
ATOM 5328 C CA . GLU A 1 670 ? -34.671 28.902 37.459 1.00 90.88 670 GLU A CA 1
ATOM 5329 C C . GLU A 1 670 ? -35.188 27.501 37.841 1.00 90.88 670 GLU A C 1
ATOM 5331 O O . GLU A 1 670 ? -36.400 27.292 37.953 1.00 90.88 670 GLU A O 1
ATOM 5336 N N . LEU A 1 671 ? -34.301 26.508 37.974 1.00 94.88 671 LEU A N 1
ATOM 5337 C CA . LEU A 1 671 ? -34.663 25.088 38.029 1.00 94.88 671 LEU A CA 1
ATOM 5338 C C . LEU A 1 671 ? -33.948 24.358 39.164 1.00 94.88 671 LEU A C 1
ATOM 5340 O O . LEU A 1 671 ? -32.824 24.673 39.546 1.00 94.88 671 LEU A O 1
ATOM 5344 N N . ARG A 1 672 ? -34.560 23.273 39.645 1.00 95.75 672 ARG A N 1
ATOM 5345 C CA . ARG A 1 672 ? -33.890 22.363 40.576 1.00 95.75 672 ARG A CA 1
ATOM 5346 C C . ARG A 1 672 ? -33.016 21.390 39.794 1.00 95.75 672 ARG A C 1
ATOM 5348 O O . ARG A 1 672 ? -33.537 20.522 39.090 1.00 95.75 672 ARG A O 1
ATOM 5355 N N . VAL A 1 673 ? -31.704 21.493 39.976 1.00 96.56 673 VAL A N 1
ATOM 5356 C CA . VAL A 1 673 ? -30.708 20.663 39.286 1.00 96.56 673 VAL A CA 1
ATOM 5357 C C . VAL A 1 673 ? -29.934 19.802 40.287 1.00 96.56 673 VAL A C 1
ATOM 5359 O O . VAL A 1 673 ? -29.396 20.301 41.269 1.00 96.56 673 VAL A O 1
ATOM 5362 N N . GLU A 1 674 ? -29.857 18.497 40.030 1.00 96.19 674 GLU A N 1
ATOM 5363 C CA . GLU A 1 674 ? -28.950 17.561 40.707 1.00 96.19 674 GLU A CA 1
ATOM 5364 C C . GLU A 1 674 ? -27.931 17.037 39.690 1.00 96.19 674 GLU A C 1
ATOM 5366 O O . GLU A 1 674 ? -28.305 16.515 38.639 1.00 96.19 674 GLU A O 1
ATOM 5371 N N . GLU A 1 675 ? -26.637 17.130 39.997 1.00 95.50 675 GLU A N 1
ATOM 5372 C CA . GLU A 1 675 ? -25.611 16.500 39.169 1.00 95.50 675 GLU A CA 1
ATOM 5373 C C . GLU A 1 675 ? -25.594 14.976 39.375 1.00 95.50 675 GLU A C 1
ATOM 5375 O O . GLU A 1 675 ? -25.406 14.466 40.482 1.00 95.50 675 GLU A O 1
ATOM 5380 N N . LEU A 1 676 ? -25.753 14.237 38.276 1.00 95.62 676 LEU A N 1
ATOM 5381 C CA . LEU A 1 676 ? -25.741 12.777 38.244 1.00 95.62 676 LEU A CA 1
ATOM 5382 C C . LEU A 1 676 ? -24.434 12.185 37.708 1.00 95.62 676 LEU A C 1
ATOM 5384 O O . LEU A 1 676 ? -24.276 10.963 37.779 1.00 95.62 676 LEU A O 1
ATOM 5388 N N . SER A 1 677 ? -23.497 12.985 37.186 1.00 92.88 677 SER A N 1
ATOM 5389 C CA . SER A 1 677 ? -22.243 12.488 36.587 1.00 92.88 677 SER A CA 1
ATOM 5390 C C . SER A 1 677 ? -21.537 11.436 37.472 1.00 92.88 677 SER A C 1
ATOM 5392 O O . SER A 1 677 ? -21.356 10.314 37.002 1.00 92.88 677 SER A O 1
ATOM 5394 N N . PRO A 1 678 ? -21.282 11.669 38.781 1.00 90.19 678 PRO A N 1
ATOM 5395 C CA . PRO A 1 678 ? -20.574 10.697 39.626 1.00 90.19 678 PRO A CA 1
ATOM 5396 C C . PRO A 1 678 ? -21.312 9.368 39.843 1.00 90.19 678 PRO A C 1
ATOM 5398 O O . PRO A 1 678 ? -20.687 8.354 40.135 1.00 90.19 678 PRO A O 1
ATOM 5401 N N . LYS A 1 679 ? -22.648 9.366 39.738 1.00 91.75 679 LYS A N 1
ATOM 5402 C CA . LYS A 1 679 ? -23.492 8.181 39.975 1.00 91.75 679 LYS A CA 1
ATOM 5403 C C . LYS A 1 679 ? -23.821 7.430 38.681 1.00 91.75 679 LYS A C 1
ATOM 5405 O O . LYS A 1 679 ? -24.213 6.267 38.734 1.00 91.75 679 LYS A O 1
ATOM 5410 N N . SER A 1 680 ? -23.738 8.111 37.540 1.00 93.12 680 SER A N 1
ATOM 5411 C CA . SER A 1 680 ? -24.196 7.605 36.242 1.00 93.12 680 SER A CA 1
ATOM 5412 C C . SER A 1 680 ? -23.088 6.983 35.398 1.00 93.12 680 SER A C 1
ATOM 5414 O O . SER A 1 680 ? -23.406 6.305 34.424 1.00 93.12 680 SER A O 1
ATOM 5416 N N . VAL A 1 681 ? -21.818 7.173 35.770 1.00 94.12 681 VAL A N 1
ATOM 5417 C CA . VAL A 1 681 ? -20.681 6.504 35.129 1.00 94.12 681 VAL A CA 1
ATOM 5418 C C . VAL A 1 681 ? -20.551 5.067 35.656 1.00 94.12 681 VAL A C 1
ATOM 5420 O O . VAL A 1 681 ? -20.413 4.863 36.865 1.00 94.12 681 VAL A O 1
ATOM 5423 N N . PRO A 1 682 ? -20.585 4.051 34.781 1.00 94.38 682 PRO A N 1
ATOM 5424 C CA . PRO A 1 682 ? -20.393 2.664 35.178 1.00 94.38 682 PRO A CA 1
ATOM 5425 C C . PRO A 1 682 ? -18.948 2.356 35.623 1.00 94.38 682 PRO A C 1
ATOM 5427 O O . PRO A 1 682 ? -18.009 2.988 35.144 1.00 94.38 682 PRO A O 1
ATOM 5430 N N . PRO A 1 683 ? -18.721 1.339 36.478 1.00 93.75 683 PRO A N 1
ATOM 5431 C CA . PRO A 1 683 ? -17.403 1.045 37.062 1.00 93.75 683 PRO A CA 1
ATOM 5432 C C . PRO A 1 683 ? -16.331 0.562 36.063 1.00 93.75 683 PRO A C 1
ATOM 5434 O O . PRO A 1 683 ? -15.148 0.478 36.409 1.00 93.75 683 PRO A O 1
ATOM 5437 N N . ASP A 1 684 ? -16.722 0.190 34.850 1.00 94.69 684 ASP A N 1
ATOM 5438 C CA . ASP A 1 684 ? -15.859 -0.169 33.722 1.00 94.69 684 ASP A CA 1
ATOM 5439 C C . ASP A 1 684 ? -15.408 1.030 32.871 1.00 94.69 684 ASP A C 1
ATOM 5441 O O . ASP A 1 684 ? -14.560 0.862 31.998 1.00 94.69 684 ASP A O 1
ATOM 5445 N N . PHE A 1 685 ? -15.904 2.235 33.152 1.00 94.00 685 PHE A N 1
ATOM 5446 C CA . PHE A 1 685 ? -15.472 3.476 32.513 1.00 94.00 685 PHE A CA 1
ATOM 5447 C C . PHE A 1 685 ? -14.701 4.377 33.481 1.00 94.00 685 PHE A C 1
ATOM 5449 O O . PHE A 1 685 ? -14.809 4.264 34.702 1.00 94.00 685 PHE A O 1
ATOM 5456 N N . ARG A 1 686 ? -13.903 5.294 32.927 1.00 86.19 686 ARG A N 1
ATOM 5457 C CA . ARG A 1 686 ? -13.326 6.408 33.691 1.00 86.19 686 ARG A CA 1
ATOM 5458 C C . ARG A 1 686 ? -14.404 7.431 34.051 1.00 86.19 686 ARG A C 1
ATOM 5460 O O . ARG A 1 686 ? -15.335 7.644 33.280 1.00 86.19 686 ARG A O 1
ATOM 5467 N N . ASN A 1 687 ? -14.228 8.103 35.191 1.00 78.06 687 ASN A N 1
ATOM 5468 C CA . ASN A 1 687 ? -15.202 9.031 35.787 1.00 78.06 687 ASN A CA 1
ATOM 5469 C C . ASN A 1 687 ? -15.548 10.269 34.926 1.00 78.06 687 ASN A C 1
ATOM 5471 O O . ASN A 1 687 ? -16.444 11.019 35.297 1.00 78.06 687 ASN A O 1
ATOM 5475 N N . ASP A 1 688 ? -14.854 10.508 33.811 1.00 79.62 688 ASP A N 1
ATOM 5476 C CA . ASP A 1 688 ? -14.958 11.704 32.966 1.00 79.62 688 ASP A CA 1
ATOM 5477 C C . ASP A 1 688 ? -15.568 11.444 31.573 1.00 79.62 688 ASP A C 1
ATOM 5479 O O . ASP A 1 688 ? -15.422 12.267 30.667 1.00 79.62 688 ASP A O 1
ATOM 5483 N N . VAL A 1 689 ? -16.239 10.302 31.372 1.00 86.44 689 VAL A N 1
ATOM 5484 C CA . VAL A 1 689 ? -16.761 9.907 30.050 1.00 86.44 689 VAL A CA 1
ATOM 5485 C C . VAL A 1 689 ? -17.958 10.751 29.578 1.00 86.44 689 VAL A C 1
ATOM 5487 O O . VAL A 1 689 ? -18.042 11.050 28.386 1.00 86.44 689 VAL A O 1
ATOM 5490 N N . HIS A 1 690 ? -18.830 11.202 30.488 1.00 93.12 690 HIS A N 1
ATOM 5491 C CA . HIS A 1 690 ? -19.971 12.082 30.195 1.00 93.12 690 HIS A CA 1
ATOM 5492 C C . HIS A 1 690 ? -20.324 12.984 31.390 1.00 93.12 690 HIS A C 1
ATOM 5494 O O . HIS A 1 690 ? -19.945 12.711 32.529 1.00 93.12 690 HIS A O 1
ATOM 5500 N N . ARG A 1 691 ? -21.086 14.056 31.137 1.00 95.25 691 ARG A N 1
ATOM 5501 C CA . ARG A 1 691 ? -21.783 14.844 32.171 1.00 95.25 691 ARG A CA 1
ATOM 5502 C C . ARG A 1 691 ? -23.266 14.506 32.145 1.00 95.25 691 ARG A C 1
ATOM 5504 O O . ARG A 1 691 ? -23.833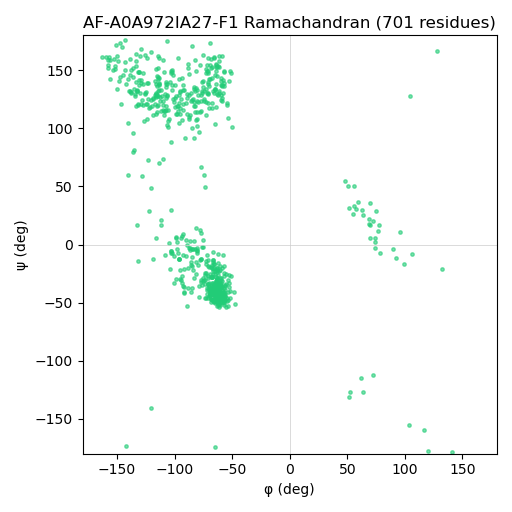 14.360 31.064 1.00 95.25 691 ARG A O 1
ATOM 5511 N N . ALA A 1 692 ? -23.890 14.388 33.313 1.00 96.88 692 ALA A N 1
ATOM 5512 C CA . ALA A 1 692 ? -25.318 14.106 33.434 1.00 96.88 692 ALA A CA 1
ATOM 5513 C C . ALA A 1 692 ? -25.954 14.900 34.577 1.00 96.88 692 ALA A C 1
ATOM 5515 O O . ALA A 1 692 ? -25.366 15.041 35.648 1.00 96.88 692 ALA A O 1
ATOM 5516 N N . TYR A 1 693 ? -27.184 15.357 34.360 1.00 97.88 693 TYR A N 1
ATOM 5517 C CA . TYR A 1 693 ? -27.961 16.175 35.283 1.00 97.88 693 TYR A CA 1
ATOM 5518 C C . TYR A 1 693 ? -29.405 15.680 35.345 1.00 97.88 693 TYR A C 1
ATOM 5520 O O . TYR A 1 693 ? -29.984 15.269 34.338 1.00 97.88 693 TYR A O 1
ATOM 5528 N N . LEU A 1 694 ? -29.991 15.756 36.534 1.00 97.94 694 LEU A N 1
ATOM 5529 C CA . LEU A 1 694 ? -31.414 15.588 36.775 1.00 97.94 694 LEU A CA 1
ATOM 5530 C C . LEU A 1 694 ? -32.027 16.955 37.051 1.00 97.94 694 LEU A C 1
ATOM 5532 O O . LEU A 1 694 ? -31.701 17.593 38.048 1.00 97.94 694 LEU A O 1
ATOM 5536 N N . ILE A 1 695 ? -32.923 17.385 36.174 1.00 98.06 695 ILE A N 1
ATOM 5537 C CA . ILE A 1 695 ? -33.520 18.718 36.184 1.00 98.06 695 ILE A CA 1
ATOM 5538 C C . ILE A 1 695 ? -35.023 18.595 36.459 1.00 98.06 695 ILE A C 1
ATOM 5540 O O . ILE A 1 695 ? -35.701 17.713 35.918 1.00 98.06 695 ILE A O 1
ATOM 5544 N N . ARG A 1 696 ? -35.544 19.461 37.331 1.00 97.44 696 ARG A N 1
ATOM 5545 C CA . ARG A 1 696 ? -36.960 19.547 37.715 1.00 97.44 696 ARG A CA 1
ATOM 5546 C C . ARG A 1 696 ? -37.401 21.009 37.812 1.00 97.44 696 ARG A C 1
ATOM 5548 O O . ARG A 1 696 ? -36.571 21.899 37.982 1.00 97.44 696 ARG A O 1
ATOM 5555 N N . HIS A 1 697 ? -38.710 21.246 37.728 1.00 94.62 697 HIS A N 1
ATOM 5556 C CA . HIS A 1 697 ? -39.298 22.564 38.003 1.00 94.62 697 HIS A CA 1
ATOM 5557 C C . HIS A 1 697 ? -38.994 23.005 39.448 1.00 94.62 697 HIS A C 1
ATOM 5559 O O . HIS A 1 697 ? -38.961 22.158 40.345 1.00 94.62 697 HIS A O 1
ATOM 5565 N N . ALA A 1 698 ? -38.759 24.303 39.667 1.00 87.06 698 ALA A N 1
ATOM 5566 C CA . ALA A 1 698 ? -38.561 24.878 41.000 1.00 87.06 698 ALA A CA 1
ATOM 5567 C C . ALA A 1 698 ? -39.874 24.895 41.810 1.00 87.06 698 ALA A C 1
ATOM 5569 O O . ALA A 1 698 ? -40.961 25.010 41.238 1.00 87.06 698 ALA A O 1
ATOM 5570 N N . GLU A 1 699 ? -39.784 24.786 43.138 1.00 70.19 699 GLU A N 1
ATOM 5571 C CA . GLU A 1 699 ? -40.947 24.625 44.029 1.00 70.19 699 GLU A CA 1
ATOM 5572 C C . GLU A 1 699 ? -41.922 25.822 44.011 1.00 70.19 699 GLU A C 1
ATOM 5574 O O . GLU A 1 699 ? -43.099 25.623 44.277 1.00 70.19 699 GLU A O 1
ATOM 5579 N N . ASP A 1 700 ? -41.515 27.021 43.574 1.00 52.41 700 ASP A N 1
ATOM 5580 C CA . ASP A 1 700 ? -42.406 28.197 43.487 1.00 52.41 700 ASP A CA 1
ATOM 5581 C C . ASP A 1 700 ? -43.199 28.318 42.171 1.00 52.41 700 ASP A C 1
ATOM 5583 O O . ASP A 1 700 ? -44.087 29.158 42.046 1.00 52.41 700 ASP A O 1
ATOM 5587 N N . SER A 1 701 ? -42.985 27.411 41.212 1.00 50.19 701 SER A N 1
ATOM 5588 C CA . SER A 1 701 ? -43.852 27.261 40.023 1.00 50.19 701 SER A CA 1
ATOM 5589 C C . SER A 1 701 ? -45.122 26.426 40.301 1.00 50.19 701 SER A C 1
ATOM 5591 O O . SER A 1 701 ? -45.808 25.956 39.390 1.00 50.19 701 SER A O 1
ATOM 5593 N N . ILE A 1 702 ? -45.417 26.209 41.589 1.00 46.97 702 ILE A N 1
ATOM 5594 C CA . ILE A 1 702 ? -46.499 25.370 42.123 1.00 46.97 702 ILE A CA 1
ATOM 5595 C C . ILE A 1 702 ? -47.808 26.150 42.338 1.00 46.97 702 ILE A C 1
ATOM 5597 O O . ILE A 1 702 ? -48.834 25.489 42.534 1.00 46.97 702 ILE A O 1
ATOM 5601 N N . ARG A 1 703 ? -47.817 27.486 42.236 1.00 33.88 703 ARG A N 1
ATOM 5602 C CA . ARG A 1 703 ? -49.046 28.300 42.291 1.00 33.88 703 ARG A CA 1
ATOM 5603 C C . ARG A 1 703 ? -49.715 28.466 40.935 1.00 33.88 703 ARG A C 1
ATOM 5605 O O . ARG A 1 703 ? -49.012 28.835 39.972 1.00 33.88 703 ARG A O 1
#

Sequence (703 aa):
MHLVLIASRGAEPVVAREASSILGRAVEERVGSVHLEGSLEDAYRLRLGVRSASRLLVVLRRFEGTTGDAVYEALSEVAFEELFSSRARFVVEAVGRGAEPTHFLTLRAKDAVVDRFRARVGERPSVDRREPDVRLHLHLSGEEAQLALDLGDGSLSHRGYRPSGAAAPLRESLAATLLLLADFPAIAREGRPFVDPMCGSGTLLVEAALIAAEIAPGLFRDAPSEAVALHDLRLFRRVRRELEEARRSQVSAPIVGRDRDPRALSLARESARRAGVERFVRLEQGDFEAARPPEGPPGLLLVNPPYGERLGDTTDLLAVYERLGDVFRWHFPGYRAGVFTADDTLARRVGLKASKRFPLHNGPLAASLSLYEIHPEPPKKKPTWKDEPRPEAAMFENRLEKNARRLASYVRTRELTAYRLYDRDIPEYAFAIDRYGDRLLVQEWAPPKWIDPQLAASRARDVRLVLERKLGVPAEKIHFRRRRRRGKNEQVVSSGEGAEVFVVEESGHRFEVELSDRLDTGLYLDHRELRRMASKGVSGTRFLNLFAYTGSASVYAARAGAKVVSVDLSRTYLDWAERNFRLNDLDPREHRFVREDVAAFLAEDRGRYETIFCNPPSFSRSKAAEDEFEVKRDHVRLVRLCMKRLARGGRLFFSTHARGFELDPALLEELRVEELSPKSVPPDFRNDVHRAYLIRHAEDSIR

Solvent-accessible surface area (backbone atoms only — not comparable to full-atom values): 37907 Å² total; per-residue (Å²): 84,50,37,36,34,36,24,50,55,70,37,25,72,57,36,32,53,50,53,19,65,76,69,76,45,89,57,44,74,45,94,43,21,30,38,42,79,45,54,74,66,52,51,46,51,45,56,28,49,53,49,40,29,38,34,37,30,36,59,76,46,75,49,70,40,37,41,54,62,46,38,21,56,63,44,46,70,52,70,55,74,73,41,33,55,53,85,36,27,29,37,61,47,41,46,78,46,42,82,47,60,44,71,58,42,25,49,31,44,44,50,18,51,36,52,39,33,34,75,76,71,72,41,60,51,46,80,30,90,86,74,43,52,40,47,36,38,37,42,30,60,52,57,34,30,36,39,26,40,43,74,41,82,51,57,52,37,66,38,71,29,71,60,90,88,65,83,74,94,65,56,48,13,56,40,34,41,53,39,58,75,70,44,40,66,60,45,36,73,73,39,26,30,40,36,19,44,50,30,47,55,22,55,58,59,42,44,49,46,30,54,51,20,47,42,43,52,30,74,66,47,78,80,77,52,83,50,32,61,85,64,54,68,69,60,46,52,50,57,50,48,55,46,62,68,63,34,48,95,64,63,80,35,60,32,39,34,20,27,67,50,68,69,31,48,51,46,18,49,50,22,20,47,63,61,74,40,36,94,51,54,46,79,43,85,37,59,49,82,72,53,68,69,70,93,72,66,60,30,43,38,48,35,62,59,87,74,71,90,53,95,80,44,62,42,65,42,35,58,48,27,33,50,46,35,48,42,40,39,63,51,35,38,47,16,39,36,36,45,38,42,60,43,72,70,42,63,60,35,24,74,65,77,62,76,45,74,45,62,34,50,66,78,91,43,60,27,33,39,38,30,30,74,35,54,71,66,48,70,94,64,81,79,59,84,84,80,58,53,57,81,81,41,51,64,55,50,54,49,44,53,52,39,48,63,70,41,46,64,56,38,60,78,38,46,46,35,51,47,50,52,41,67,40,85,42,76,86,53,37,36,34,33,32,38,48,62,80,30,36,42,37,37,38,48,80,62,57,92,87,54,56,65,54,59,47,55,57,44,53,52,22,49,52,48,45,43,30,72,74,69,69,31,56,72,93,40,50,40,80,44,76,62,74,87,79,66,101,78,77,78,86,80,76,78,91,65,89,64,67,74,47,75,34,33,52,62,91,40,42,42,59,32,36,80,49,95,58,94,65,44,57,68,72,69,63,48,51,47,43,33,55,59,67,24,59,89,31,54,81,34,35,34,36,29,34,55,28,51,41,25,67,54,48,45,46,24,40,77,41,45,20,44,36,38,37,30,24,71,47,62,71,30,48,58,43,19,44,49,28,24,51,62,58,80,39,68,54,85,76,38,46,80,42,76,38,57,64,70,61,47,47,70,72,56,83,62,67,19,46,31,36,41,39,46,55,62,52,61,48,81,52,98,87,46,99,61,76,48,38,42,91,78,44,43,68,62,53,51,54,40,49,56,76,29,42,31,91,94,22,42,36,41,42,36,36,66,44,83,90,68,75,83,62,67,72,54,61,78,65,29,42,71,44,83,33,29,88,76,26,47,43,93,56,53,66,83,78,67,49,48,33,33,42,39,31,82,36,82,82,76,72,118

Foldseek 3Di:
DKKKFFAFFLLQVVQQVQLCVLVVHGWDGDGRIIIDDDDVLSQLSCLFFGQQTWFMKDWQDKDFADDLVRLLVRLLPRPCCLFFPLAFAEAEFEDDDEPDDRVSNRVSNQCSQQVSCCVPPVHGHHYDPPQGLWYWYWYDDYRMIIIITTQNSGTSLCLPLADPPDDDPFGLSVLLSLCVVLVLLVLQVVLAEEEELAQFLNSNLLSSLCSSQQQGSNLSPDQRRPRTNSDDSVSSVVSSVVSVVPTHPDGNYAYEYEHQDVVRVVSNLSSCVSSVRNVRYHYDHDHSLPDAGDPDDAGEYEYADDADDPPQCVLVLLVVLLSQLLSCQAHRAQHKYKYKYLDPSSPVSSVADFPDKGWGDRVPGTIIMTIGGHHNDHDPDRDDLPAAQDPVCVVVLVQLVVQCVVCVVVCVVFVWQWFWSDCCPDLLQRWTWIGHRLAIEIEHEDRPPPDDSNSHVSSVS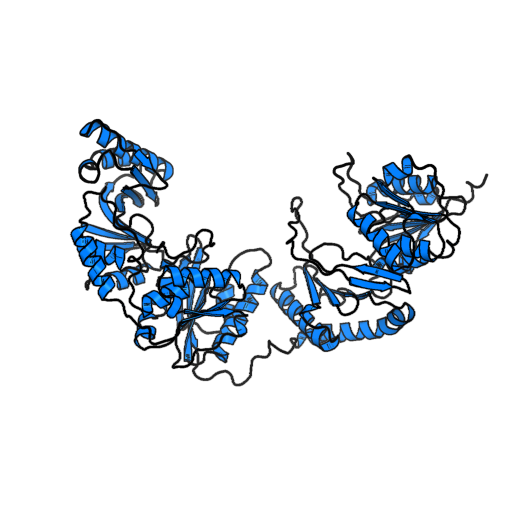SVLNSCCVPVVRDSVRYHYHYDDPDDPDDDDDDPPDDWDWDWIDTRLAIAIFTRGNDPDGRDDRQQRLVLQVQLPPQAPWEEEEECCFLNSSVLSNVLSHHAYEYEHQDPVRLVNVCVSCVRNVHHCVSHHYYNDDLLVCLVPDPAAGLEYEAEDEQWDDDPPDPDTDHCLPCVVVNVVSVQSRYDANGKYKYKYQDQPRDDDVVLVVFWDKDWCLQVRGDPSDDSNRMTIIIIHGDPVVVD

pLDDT: mean 89.29, std 13.85, range [26.7, 98.81]

Nearest PDB structures (foldseek):
  3v97-assembly2_B  TM=6.670E-01  e=6.262E-64  Escherichia coli K-12
  3v8v-assembly2_B  TM=6.633E-01  e=3.657E-61  Escherichia coli K-12
  3ldg-assembly1_A  TM=8.732E-01  e=2.218E-33  Streptococcus mutans UA159
  3ldu-assembly1_A  TM=8.768E-01  e=2.490E-30  Clostridioides difficile 630
  3k0b-assembly1_A  TM=8.749E-01  e=5.053E-30  Listeria monocytogenes serotype 4b str. F2365